Protein AF-0000000072194847 (afdb_homodimer)

Sequence (442 aa):
MILITGASSGLGAELAKLYDCDGQPTYLTGRSEGKLSEITNRLSNNIGYQACDLSLHQDVGQLFDQLDQPPQTVIHSAGSGYFGLLEDQEPEQIQKLINNNLNSAINVLRELVKRYKDHSVNVVVIMSTASQQPKAQESTYCAVKWAVKGLIESVRLELKGKPMKIIAVYPGGMATEFWETSGKSLDLSSFMQAEDAAQMIHDAVSSIGNGYVSDITVNRLMILITGASSGLGAELAKLYDCDGQPTYLTGRSEGKLSEITNRLSNNIGYQACDLSLHQDVGQLFDQLDQPPQTVIHSAGSGYFGLLEDQEPEQIQKLINNNLNSAINVLRELVKRYKDHSVNVVVIMSTASQQPKAQESTYCAVKWAVKGLIESVRLELKGKPMKIIAVYPGGMATEFWETSGKSLDLSSFMQAEDAAQMIHDAVSSIGNGYVSDITVNRL

Nearest PDB structures (foldseek):
  3guy-assembly1_C  TM=9.762E-01  e=1.066E-35  Vibrio parahaemolyticus AQ3810
  3guy-assembly2_G  TM=9.427E-01  e=8.594E-37  Vibrio parahaemolyticus AQ3810
  3guy-assembly1_D  TM=9.507E-01  e=2.442E-36  Vibrio parahaemolyticus AQ3810
  3guy-assembly2_H  TM=9.775E-01  e=5.112E-34  Vibrio parahaemolyticus AQ3810
  3guy-assembly2_F  TM=9.844E-01  e=1.975E-33  Vibrio parahaemolyticus AQ3810

pLDDT: mean 89.59, std 11.19, range [47.56, 98.75]

Secondary structure (DSSP, 8-state):
-EEEESTTSHHHHHHHHHHHHTT--EEEEES-HHHHHHHHTT-SSEEEEEE--TTSHHHHHHHHHT-SS--SEEEE-------S-GGG--HHHHHHHHIIIIIHHHHHHHHHHHHHTTS--EEEEE--GGGTS--TT-HHHHHHHHHHHHHHHHHHHHTTTSS-EEEEEEE--EESGGGGGTT----GGGSEEHHHHHHHHHHHHHT--SS---EEEE---/-EEEESTTSHHHHHHHHHHHHTT--EEEEES-HHHHHHHHTT-SSEEEEEE--TTSHHHHHHHHHT-SS--SEEEE-------S-GGG--HHHHHHHHIIIIIHHHHHHHHHHHHHTTS--EEEEE--GGGTS--TT-HHHHHHHHHHHHHHHHHHHHTTTSS-EEEEEE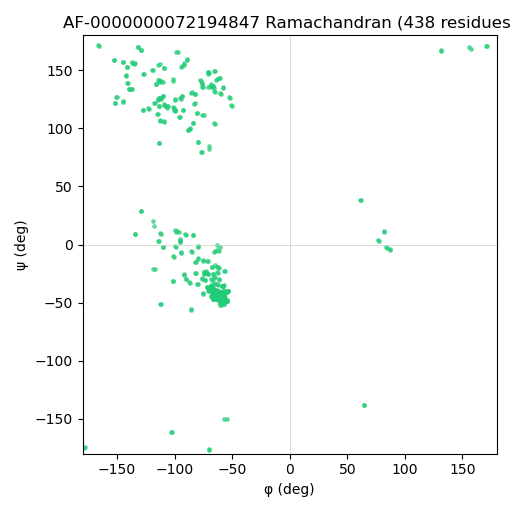E--EESGGGGGTT----GGGSEEHHHHHHHHHHHHHT--SS---EEEE---

Radius of gyration: 22.8 Å; Cα contacts (8 Å, |Δi|>4): 954; chains: 2; bounding box: 52×70×51 Å

Structure (mmCIF, N/CA/C/O backbone):
data_AF-0000000072194847-model_v1
#
loop_
_entity.id
_entity.type
_entity.pdbx_description
1 polymer 'Short-chain dehydrogenase'
#
loop_
_atom_site.group_PDB
_atom_site.id
_atom_site.type_symbol
_atom_site.label_atom_id
_atom_site.label_alt_id
_atom_site.label_comp_id
_atom_site.label_asym_id
_atom_site.label_entity_id
_atom_site.label_seq_id
_atom_site.pdbx_PDB_ins_code
_atom_site.Cartn_x
_atom_site.Cartn_y
_atom_site.Cartn_z
_atom_site.occupancy
_atom_site.B_iso_or_equiv
_atom_site.auth_seq_id
_atom_site.auth_comp_id
_atom_site.auth_asym_id
_atom_site.auth_atom_id
_atom_site.pdbx_PDB_model_num
ATOM 1 N N . MET A 1 1 ? -2.811 27.188 13.688 1 94.25 1 MET A N 1
ATOM 2 C CA . MET A 1 1 ? -1.571 26.453 13.914 1 94.25 1 MET A CA 1
ATOM 3 C C . MET A 1 1 ? -1.305 25.484 12.773 1 94.25 1 MET A C 1
ATOM 5 O O . MET A 1 1 ? -2.24 24.953 12.164 1 94.25 1 MET A O 1
ATOM 9 N N . ILE A 1 2 ? -0.021 25.328 12.469 1 96.31 2 ILE A N 1
ATOM 10 C CA . ILE A 1 2 ? 0.429 24.375 11.453 1 96.31 2 ILE A CA 1
ATOM 11 C C . ILE A 1 2 ? 1.093 23.172 12.117 1 96.31 2 ILE A C 1
ATOM 13 O O . ILE A 1 2 ? 2.041 23.328 12.891 1 96.31 2 ILE A O 1
ATOM 17 N N . LEU A 1 3 ? 0.479 22.031 11.898 1 97.75 3 LEU A N 1
ATOM 18 C CA . LEU A 1 3 ? 1.11 20.797 12.352 1 97.75 3 LEU A CA 1
ATOM 19 C C . LEU A 1 3 ? 1.936 20.156 11.234 1 97.75 3 LEU A C 1
ATOM 21 O O . LEU A 1 3 ? 1.428 19.938 10.133 1 97.75 3 LEU A O 1
ATOM 25 N N . ILE A 1 4 ? 3.211 19.875 11.445 1 98.06 4 ILE A N 1
ATOM 26 C CA . ILE A 1 4 ? 4.078 19.281 10.438 1 98.06 4 ILE A CA 1
ATOM 27 C C . ILE A 1 4 ? 4.664 17.969 10.969 1 98.06 4 ILE A C 1
ATOM 29 O O . ILE A 1 4 ? 5.332 17.969 12.008 1 98.06 4 ILE A O 1
ATOM 33 N N . THR A 1 5 ? 4.336 16.906 10.328 1 97.81 5 THR A N 1
ATOM 34 C CA . THR A 1 5 ? 4.996 15.633 10.625 1 97.81 5 THR A CA 1
ATOM 35 C C . THR A 1 5 ? 6.246 15.461 9.766 1 97.81 5 THR A C 1
ATOM 37 O O . THR A 1 5 ? 6.344 16.031 8.68 1 97.81 5 THR A O 1
ATOM 40 N N . GLY A 1 6 ? 7.176 14.562 10.266 1 95.38 6 GLY A N 1
ATOM 41 C CA . GLY A 1 6 ? 8.438 14.445 9.555 1 95.38 6 GLY A CA 1
ATOM 42 C C . GLY A 1 6 ? 9.234 15.734 9.531 1 95.38 6 GLY A C 1
ATOM 43 O O . GLY A 1 6 ? 9.82 16.094 8.508 1 95.38 6 GLY A O 1
ATOM 44 N N . ALA A 1 7 ? 9.211 16.438 10.594 1 94.88 7 ALA A N 1
ATOM 45 C CA . ALA A 1 7 ? 9.742 17.797 10.633 1 94.88 7 ALA A CA 1
ATOM 46 C C . ALA A 1 7 ? 11.18 17.797 11.133 1 94.88 7 ALA A C 1
ATOM 48 O O . ALA A 1 7 ? 11.789 18.859 11.266 1 94.88 7 ALA A O 1
ATOM 49 N N . SER A 1 8 ? 11.75 16.625 11.383 1 90.5 8 SER A N 1
ATOM 50 C CA . SER A 1 8 ? 13.078 16.578 11.984 1 90.5 8 SER A CA 1
ATOM 51 C C . SER A 1 8 ? 14.164 16.828 10.945 1 90.5 8 SER A C 1
ATOM 53 O O . SER A 1 8 ? 15.336 17 11.297 1 90.5 8 SER A O 1
ATOM 55 N N . SER A 1 9 ? 13.82 16.797 9.664 1 87.06 9 SER A N 1
ATOM 56 C CA . SER A 1 9 ? 14.812 17.031 8.617 1 87.06 9 SER A CA 1
ATOM 57 C C . SER A 1 9 ? 14.148 17.297 7.273 1 87.06 9 SER A C 1
ATOM 59 O O . SER A 1 9 ? 12.922 17.312 7.176 1 87.06 9 SER A O 1
ATOM 61 N N . GLY A 1 10 ? 14.977 17.703 6.34 1 89.62 10 GLY A N 1
ATOM 62 C CA . GLY A 1 10 ? 14.555 17.75 4.949 1 89.62 10 GLY A CA 1
ATOM 63 C C . GLY A 1 10 ? 13.445 18.75 4.695 1 89.62 10 GLY A C 1
ATOM 64 O O . GLY A 1 10 ? 13.523 19.891 5.145 1 89.62 10 GLY A O 1
ATOM 65 N N . LEU A 1 11 ? 12.508 18.328 3.902 1 90 11 LEU A N 1
ATOM 66 C CA . LEU A 1 11 ? 11.414 19.172 3.453 1 90 11 LEU A CA 1
ATOM 67 C C . LEU A 1 11 ? 10.578 19.656 4.633 1 90 11 LEU A C 1
ATOM 69 O O . LEU A 1 11 ? 10.211 20.844 4.703 1 90 11 LEU A O 1
ATOM 73 N N . GLY A 1 12 ? 10.328 18.766 5.621 1 94.69 12 GLY A N 1
ATOM 74 C CA . GLY A 1 12 ? 9.531 19.125 6.781 1 94.69 12 GLY A CA 1
ATOM 75 C C . GLY A 1 12 ? 10.156 20.234 7.609 1 94.69 12 GLY A C 1
ATOM 76 O O . GLY A 1 12 ? 9.469 21.156 8.047 1 94.69 12 GLY A O 1
ATOM 77 N N . ALA A 1 13 ? 11.406 20.125 7.785 1 94.31 13 ALA A N 1
ATOM 78 C CA . ALA A 1 13 ? 12.125 21.141 8.539 1 94.31 13 ALA A CA 1
ATOM 79 C C . ALA A 1 13 ? 12.102 22.484 7.816 1 94.31 13 ALA A C 1
ATOM 81 O O . ALA A 1 13 ? 11.914 23.531 8.445 1 94.31 13 ALA A O 1
ATOM 82 N N . GLU A 1 14 ? 12.273 22.453 6.5 1 93.94 14 GLU A N 1
ATOM 83 C CA . GLU A 1 14 ? 12.273 23.688 5.707 1 93.94 14 GLU A CA 1
ATOM 84 C C . GLU A 1 14 ? 10.898 24.328 5.703 1 93.94 14 GLU A C 1
ATOM 86 O O . GLU A 1 14 ? 10.781 25.562 5.758 1 93.94 14 GLU A O 1
ATOM 91 N N . LEU A 1 15 ? 9.898 23.562 5.645 1 95.06 15 LEU A N 1
ATOM 92 C CA . LEU A 1 15 ? 8.539 24.078 5.684 1 95.06 15 LEU A CA 1
ATOM 93 C C . LEU A 1 15 ? 8.234 24.719 7.035 1 95.06 15 LEU A C 1
ATOM 95 O O . LEU A 1 15 ? 7.582 25.766 7.102 1 95.06 15 LEU A O 1
ATOM 99 N N . ALA A 1 16 ? 8.727 24.078 8.078 1 96.56 16 ALA A N 1
ATOM 100 C CA . ALA A 1 16 ? 8.547 24.641 9.414 1 96.56 16 ALA A CA 1
ATOM 101 C C . ALA A 1 16 ? 9.133 26.047 9.5 1 96.56 16 ALA A C 1
ATOM 103 O O . ALA A 1 16 ? 8.5 26.969 10.031 1 96.56 16 ALA A O 1
ATOM 104 N N . LYS A 1 17 ? 10.289 26.203 8.953 1 95.81 17 LYS A N 1
ATOM 105 C CA . LYS A 1 17 ? 10.961 27.5 8.945 1 95.81 17 LYS A CA 1
ATOM 106 C C . LYS A 1 17 ? 10.148 28.531 8.18 1 95.81 17 LYS A C 1
ATOM 108 O O . LYS A 1 17 ? 10 29.672 8.633 1 95.81 17 LYS A O 1
ATOM 113 N N . LEU A 1 18 ? 9.656 28.156 7.055 1 94.44 18 LEU A N 1
ATOM 114 C CA . LEU A 1 18 ? 8.922 29.078 6.195 1 94.44 18 LEU A CA 1
ATOM 115 C C . LEU A 1 18 ? 7.633 29.547 6.867 1 94.44 18 LEU A C 1
ATOM 117 O O . LEU A 1 18 ? 7.32 30.734 6.871 1 94.44 18 LEU A O 1
ATOM 121 N N . TYR A 1 19 ? 6.891 28.672 7.473 1 95.38 19 TYR A N 1
ATOM 122 C CA . TYR A 1 19 ? 5.645 29.031 8.141 1 95.38 19 TYR A CA 1
ATOM 123 C C . TYR A 1 19 ? 5.918 29.875 9.391 1 95.38 19 TYR A C 1
ATOM 125 O O . TYR A 1 19 ? 5.152 30.781 9.711 1 95.38 19 TYR A O 1
ATOM 133 N N . ASP A 1 20 ? 7.012 29.531 10.062 1 96.25 20 ASP A N 1
ATOM 134 C CA . ASP A 1 20 ? 7.426 30.328 11.211 1 96.25 20 ASP A CA 1
ATOM 135 C C . ASP A 1 20 ? 7.73 31.766 10.797 1 96.25 20 ASP A C 1
ATOM 137 O O . ASP A 1 20 ? 7.32 32.719 11.477 1 96.25 20 ASP A O 1
ATOM 141 N N . CYS A 1 21 ? 8.398 31.891 9.688 1 94.88 21 CYS A N 1
ATOM 142 C CA . CYS A 1 21 ? 8.734 33.188 9.148 1 94.88 21 CYS A CA 1
ATOM 143 C C . CYS A 1 21 ? 7.477 34 8.828 1 94.88 21 CYS A C 1
ATOM 145 O O . CYS A 1 21 ? 7.469 35.219 8.938 1 94.88 21 CYS A O 1
ATOM 147 N N . ASP A 1 22 ? 6.406 33.344 8.484 1 94.38 22 ASP A N 1
ATOM 148 C CA . ASP A 1 22 ? 5.117 33.969 8.195 1 94.38 22 ASP A CA 1
ATOM 149 C C . ASP A 1 22 ? 4.371 34.312 9.477 1 94.38 22 ASP A C 1
ATOM 151 O O . ASP A 1 22 ? 3.24 34.812 9.438 1 94.38 22 ASP A O 1
ATOM 155 N N . GLY A 1 23 ? 4.973 33.969 10.602 1 96 23 GLY A N 1
ATOM 156 C CA . GLY A 1 23 ? 4.355 34.25 11.891 1 96 23 GLY A CA 1
ATOM 157 C C . GLY A 1 23 ? 3.322 33.219 12.297 1 96 23 GLY A C 1
ATOM 158 O O . GLY A 1 23 ? 2.52 33.469 13.203 1 96 23 GLY A O 1
ATOM 159 N N . GLN A 1 24 ? 3.262 32.125 11.609 1 94.94 24 GLN A N 1
ATOM 160 C CA . GLN A 1 24 ? 2.277 31.078 11.906 1 94.94 24 GLN A CA 1
ATOM 161 C C . GLN A 1 24 ? 2.752 30.188 13.055 1 94.94 24 GLN A C 1
ATOM 163 O O . GLN A 1 24 ? 3.898 29.734 13.07 1 94.94 24 GLN A O 1
ATOM 168 N N . PRO A 1 25 ? 1.941 29.969 14.062 1 96.44 25 PRO A N 1
ATOM 169 C CA . PRO A 1 25 ? 2.324 29 15.086 1 96.44 25 PRO A CA 1
ATOM 170 C C . PRO A 1 25 ? 2.52 27.594 14.523 1 96.44 25 PRO A C 1
ATOM 172 O O . PRO A 1 25 ? 1.667 27.094 13.781 1 96.44 25 PRO A O 1
ATOM 175 N N . THR A 1 26 ? 3.625 26.984 14.852 1 96.81 26 THR A N 1
ATOM 176 C CA . THR A 1 26 ? 3.932 25.656 14.336 1 96.81 26 THR A CA 1
ATOM 177 C C . THR A 1 26 ? 4.008 24.625 15.461 1 96.81 26 THR A C 1
ATOM 179 O O . THR A 1 26 ? 4.434 24.953 16.578 1 96.81 26 THR A O 1
ATOM 182 N N . TYR A 1 27 ? 3.49 23.469 15.297 1 97.62 27 TYR A N 1
ATOM 183 C CA . TYR A 1 27 ? 3.67 22.281 16.125 1 97.62 27 TYR A CA 1
ATOM 184 C C . TYR A 1 27 ? 4.34 21.172 15.336 1 97.62 27 TYR A C 1
ATOM 186 O O . TYR A 1 27 ? 3.828 20.734 14.297 1 97.62 27 TYR A O 1
ATOM 194 N N . LEU A 1 28 ? 5.523 20.656 15.805 1 97.88 28 LEU A N 1
ATOM 195 C CA . LEU A 1 28 ? 6.359 19.781 14.992 1 97.88 28 LEU A CA 1
ATOM 196 C C . LEU A 1 28 ? 6.426 18.391 15.586 1 97.88 28 LEU A C 1
ATOM 198 O O . LEU A 1 28 ? 6.461 18.234 16.812 1 97.88 28 LEU A O 1
ATOM 202 N N . THR A 1 29 ? 6.418 17.422 14.727 1 97.62 29 THR A N 1
ATOM 203 C CA . THR A 1 29 ? 6.633 16.047 15.172 1 97.62 29 THR A CA 1
ATOM 204 C C . THR A 1 29 ? 7.613 15.32 14.258 1 97.62 29 THR A C 1
ATOM 206 O O . THR A 1 29 ? 7.824 15.734 13.117 1 97.62 29 THR A O 1
ATOM 209 N N . GLY A 1 30 ? 8.281 14.352 14.672 1 95.19 30 GLY A N 1
ATOM 210 C CA . GLY A 1 30 ? 9.273 13.461 14.086 1 95.19 30 GLY A CA 1
ATOM 211 C C . GLY A 1 30 ? 9.758 12.391 15.047 1 95.19 30 GLY A C 1
ATOM 212 O O . GLY A 1 30 ? 9.273 12.297 16.172 1 95.19 30 GLY A O 1
ATOM 213 N N . ARG A 1 31 ? 10.688 11.625 14.656 1 91.62 31 ARG A N 1
ATOM 214 C CA . ARG A 1 31 ? 11.109 10.508 15.5 1 91.62 31 ARG A CA 1
ATOM 215 C C . ARG A 1 31 ? 12.227 10.93 16.453 1 91.62 31 ARG A C 1
ATOM 217 O O . ARG A 1 31 ? 12.359 10.375 17.547 1 91.62 31 ARG A O 1
ATOM 224 N N . SER A 1 32 ? 12.953 11.852 15.992 1 92.81 32 SER A N 1
ATOM 225 C CA . SER A 1 32 ? 14.117 12.242 16.781 1 92.81 32 SER A CA 1
ATOM 226 C C . SER A 1 32 ? 13.812 13.438 17.672 1 92.81 32 SER A C 1
ATOM 228 O O . SER A 1 32 ? 13.719 14.57 17.203 1 92.81 32 SER A O 1
ATOM 230 N N . GLU A 1 33 ? 13.758 13.125 18.984 1 95.12 33 GLU A N 1
ATOM 231 C CA . GLU A 1 33 ? 13.5 14.211 19.922 1 95.12 33 GLU A CA 1
ATOM 232 C C . GLU A 1 33 ? 14.609 15.258 19.875 1 95.12 33 GLU A C 1
ATOM 234 O O . GLU A 1 33 ? 14.336 16.469 19.922 1 95.12 33 GLU A O 1
ATOM 239 N N . GLY A 1 34 ? 15.82 14.766 19.781 1 95.88 34 GLY A N 1
ATOM 240 C CA . GLY A 1 34 ? 16.953 15.68 19.719 1 95.88 34 GLY A CA 1
ATOM 241 C C . GLY A 1 34 ? 16.906 16.609 18.516 1 95.88 34 GLY A C 1
ATOM 242 O O . GLY A 1 34 ? 17.109 17.812 18.656 1 95.88 34 GLY A O 1
ATOM 243 N N . LYS A 1 35 ? 16.594 16.141 17.375 1 95.06 35 LYS A N 1
ATOM 244 C CA . LYS A 1 35 ? 16.516 16.938 16.156 1 95.06 35 LYS A CA 1
ATOM 245 C C . LYS A 1 35 ? 15.352 17.922 16.219 1 95.06 35 LYS A C 1
ATOM 247 O O . LYS A 1 35 ? 15.469 19.062 15.781 1 95.06 35 LYS A O 1
ATOM 252 N N . LEU A 1 36 ? 14.281 17.453 16.797 1 96.44 36 LEU A N 1
ATOM 253 C CA . LEU A 1 36 ? 13.117 18.328 16.953 1 96.44 36 LEU A CA 1
ATOM 254 C C . LEU A 1 36 ? 13.445 19.516 17.844 1 96.44 36 LEU A C 1
ATOM 256 O O . LEU A 1 36 ? 13.102 20.656 17.531 1 96.44 36 LEU A O 1
ATOM 260 N N . SER A 1 37 ? 14.062 19.219 18.922 1 96.31 37 SER A N 1
ATOM 261 C CA . SER A 1 37 ? 14.461 20.266 19.859 1 96.31 37 SER A CA 1
ATOM 262 C C . SER A 1 37 ? 15.383 21.281 19.188 1 96.31 37 SER A C 1
ATOM 264 O O . SER A 1 37 ? 15.211 22.484 19.359 1 96.31 37 SER A O 1
ATOM 266 N N . GLU A 1 38 ? 16.266 20.781 18.438 1 95.81 38 GLU A N 1
ATOM 267 C CA . GLU A 1 38 ? 17.203 21.656 17.734 1 95.81 38 GLU A CA 1
ATOM 268 C C . GLU A 1 38 ? 16.469 22.578 16.75 1 95.81 38 GLU A C 1
ATOM 270 O O . GLU A 1 38 ? 16.75 23.781 16.688 1 95.81 38 GLU A O 1
ATOM 275 N N . ILE A 1 39 ? 15.562 22.062 16.016 1 95 39 ILE A N 1
ATOM 276 C CA . ILE A 1 39 ? 14.82 22.828 15.016 1 95 39 ILE A CA 1
ATOM 277 C C . ILE A 1 39 ? 13.914 23.828 15.711 1 95 39 ILE A C 1
ATOM 279 O O . ILE A 1 39 ? 13.875 25 15.336 1 95 39 ILE A O 1
ATOM 283 N N . THR A 1 40 ? 13.234 23.406 16.75 1 95.25 40 THR A N 1
ATOM 284 C CA . THR A 1 40 ? 12.266 24.266 17.406 1 95.25 40 THR A CA 1
ATOM 285 C C . THR A 1 40 ? 12.953 25.438 18.109 1 95.25 40 THR A C 1
ATOM 287 O O . THR A 1 40 ? 12.391 26.516 18.234 1 95.25 40 THR A O 1
ATOM 290 N N . ASN A 1 41 ? 14.148 25.203 18.562 1 95.38 41 ASN A N 1
ATOM 291 C CA . ASN A 1 41 ? 14.922 26.25 19.219 1 95.38 41 ASN A CA 1
ATOM 292 C C . ASN A 1 41 ? 15.242 27.406 18.281 1 95.38 41 ASN A C 1
ATOM 294 O O . ASN A 1 41 ? 15.547 28.516 18.719 1 95.38 41 ASN A O 1
ATOM 298 N N . ARG A 1 42 ? 15.141 27.141 17.016 1 94.75 42 ARG A N 1
ATOM 299 C CA . ARG A 1 42 ? 15.484 28.156 16.031 1 94.75 42 ARG A CA 1
ATOM 300 C C . ARG A 1 42 ? 14.234 28.859 15.5 1 94.75 42 ARG A C 1
ATOM 302 O O . ARG A 1 42 ? 14.328 29.766 14.672 1 94.75 42 ARG A O 1
ATOM 309 N N . LEU A 1 43 ? 13.07 28.438 15.953 1 96.25 43 LEU A N 1
ATOM 310 C CA . LEU A 1 43 ? 11.805 28.984 15.484 1 96.25 43 LEU A CA 1
ATOM 311 C C . LEU A 1 43 ? 11.242 29.984 16.484 1 96.25 43 LEU A C 1
ATOM 313 O O . LEU A 1 43 ? 11.328 29.766 17.703 1 96.25 43 LEU A O 1
ATOM 317 N N . SER A 1 44 ? 10.633 31.062 16 1 96.25 44 SER A N 1
ATOM 318 C CA . SER A 1 44 ? 10.148 32.156 16.844 1 96.25 44 SER A CA 1
ATOM 319 C C . SER A 1 44 ? 8.688 31.922 17.234 1 96.25 44 SER A C 1
ATOM 321 O O . SER A 1 44 ? 8.234 32.438 18.266 1 96.25 44 SER A O 1
ATOM 323 N N . ASN A 1 45 ? 7.977 31.203 16.453 1 94.38 45 ASN A N 1
ATOM 324 C CA . ASN A 1 45 ? 6.543 31.062 16.672 1 94.38 45 ASN A CA 1
ATOM 325 C C . ASN A 1 45 ? 6.148 29.625 16.938 1 94.38 45 ASN A C 1
ATOM 327 O O . ASN A 1 45 ? 4.992 29.234 16.734 1 94.38 45 ASN A O 1
ATOM 331 N N . ASN A 1 46 ? 7.117 28.844 17.328 1 92.75 46 ASN A N 1
ATOM 332 C CA . ASN A 1 46 ? 6.82 27.453 17.656 1 92.75 46 ASN A CA 1
ATOM 333 C C . ASN A 1 46 ? 6.031 27.328 18.953 1 92.75 46 ASN A C 1
ATOM 335 O O . ASN A 1 46 ? 6.328 28.016 19.938 1 92.75 46 ASN A O 1
ATOM 339 N N . ILE A 1 47 ? 5.047 26.484 18.875 1 93.19 47 ILE A N 1
ATOM 340 C CA . ILE A 1 47 ? 4.234 26.375 20.094 1 93.19 47 ILE A CA 1
ATOM 341 C C . ILE A 1 47 ? 4.465 25.016 20.75 1 93.19 47 ILE A C 1
ATOM 343 O O . ILE A 1 47 ? 3.838 24.703 21.766 1 93.19 47 ILE A O 1
ATOM 347 N N . GLY A 1 48 ? 5.27 24.094 20.203 1 94.25 48 GLY A N 1
ATOM 348 C CA . GLY A 1 48 ? 5.605 22.812 20.797 1 94.25 48 GLY A CA 1
ATOM 349 C C . GLY A 1 48 ? 6.059 21.781 19.797 1 94.25 48 GLY A C 1
ATOM 350 O O . GLY A 1 48 ? 6.047 22.031 18.594 1 94.25 48 GLY A O 1
ATOM 351 N N . TYR A 1 49 ? 6.59 20.719 20.312 1 96.31 49 TYR A N 1
ATOM 352 C CA . TYR A 1 49 ? 6.949 19.547 19.516 1 96.31 49 TYR A CA 1
ATOM 353 C C . TYR A 1 49 ? 6.723 18.25 20.297 1 96.31 49 TYR A C 1
ATOM 355 O O . TYR A 1 49 ? 6.625 18.281 21.531 1 96.31 49 TYR A O 1
ATOM 363 N N . GLN A 1 50 ? 6.555 17.188 19.594 1 97.06 50 GLN A N 1
ATOM 364 C CA . GLN A 1 50 ? 6.422 15.875 20.203 1 97.06 50 GLN A CA 1
ATOM 365 C C . GLN A 1 50 ? 7.066 14.797 19.344 1 97.06 50 GLN A C 1
ATOM 367 O O . GLN A 1 50 ? 6.746 14.672 18.156 1 97.06 50 GLN A O 1
ATOM 372 N N . ALA A 1 51 ? 8.008 14.078 19.969 1 97.25 51 ALA A N 1
ATOM 373 C CA . ALA A 1 51 ? 8.492 12.883 19.281 1 97.25 51 ALA A CA 1
ATOM 374 C C . ALA A 1 51 ? 7.391 11.836 19.156 1 97.25 51 ALA A C 1
ATOM 376 O O . ALA A 1 51 ? 6.668 11.562 20.125 1 97.25 51 ALA A O 1
ATOM 377 N N . CYS A 1 52 ? 7.223 11.289 17.969 1 96.88 52 CYS A N 1
ATOM 378 C CA . CYS A 1 52 ? 6.109 10.391 17.688 1 96.88 52 CYS A CA 1
ATOM 379 C C . CYS A 1 52 ? 6.477 9.383 16.609 1 96.88 52 CYS A C 1
AT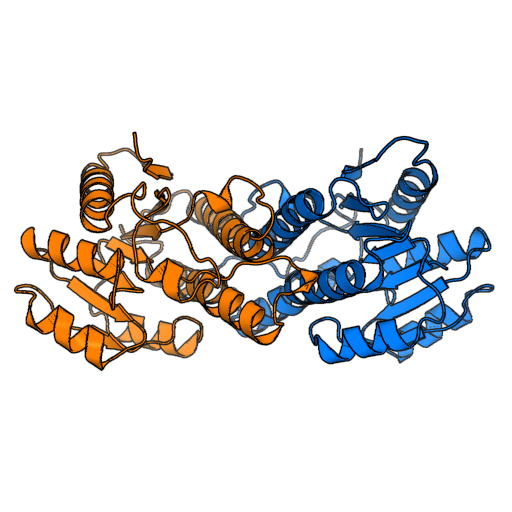OM 381 O O . CYS A 1 52 ? 7.066 9.75 15.586 1 96.88 52 CYS A O 1
ATOM 383 N N . ASP A 1 53 ? 6.273 8.133 16.922 1 97.56 53 ASP A N 1
ATOM 384 C CA . ASP A 1 53 ? 6.277 7.137 15.852 1 97.56 53 ASP A CA 1
ATOM 385 C C . ASP A 1 53 ? 4.914 7.047 15.18 1 97.56 53 ASP A C 1
ATOM 387 O O . ASP A 1 53 ? 3.994 6.414 15.703 1 97.56 53 ASP A O 1
ATOM 391 N N . LEU A 1 54 ? 4.836 7.598 14.016 1 98 54 LEU A N 1
ATOM 392 C CA . LEU A 1 54 ? 3.555 7.758 13.336 1 98 54 LEU A CA 1
ATOM 393 C C . LEU A 1 54 ? 3.025 6.414 12.852 1 98 54 LEU A C 1
ATOM 395 O O . LEU A 1 54 ? 1.86 6.301 12.461 1 98 54 LEU A O 1
ATOM 399 N N . SER A 1 55 ? 3.916 5.363 12.852 1 97.38 55 SER A N 1
ATOM 400 C CA . SER A 1 55 ? 3.447 4.047 12.438 1 97.38 55 SER A CA 1
ATOM 401 C C . SER A 1 55 ? 2.602 3.396 13.531 1 97.38 55 SER A C 1
ATOM 403 O O . SER A 1 55 ? 1.923 2.396 13.281 1 97.38 55 SER A O 1
ATOM 405 N N . LEU A 1 56 ? 2.65 3.922 14.703 1 97.81 56 LEU A N 1
ATOM 406 C CA . LEU A 1 56 ? 1.87 3.424 15.828 1 97.81 56 LEU A CA 1
ATOM 407 C C . LEU A 1 56 ? 0.625 4.277 16.047 1 97.81 56 LEU A C 1
ATOM 409 O O . LEU A 1 56 ? 0.728 5.445 16.438 1 97.81 56 LEU A O 1
ATOM 413 N N . HIS A 1 57 ? -0.531 3.668 15.875 1 97.69 57 HIS A N 1
ATOM 414 C CA . HIS A 1 57 ? -1.777 4.422 15.906 1 97.69 57 HIS A CA 1
ATOM 415 C C . HIS A 1 57 ? -2 5.062 17.281 1 97.69 57 HIS A C 1
ATOM 417 O O . HIS A 1 57 ? -2.561 6.156 17.375 1 97.69 57 HIS A O 1
ATOM 423 N N . GLN A 1 58 ? -1.585 4.418 18.328 1 97.81 58 GLN A N 1
ATOM 424 C CA . GLN A 1 58 ? -1.752 4.969 19.672 1 97.81 58 GLN A CA 1
ATOM 425 C C . GLN A 1 58 ? -0.929 6.242 19.844 1 97.81 58 GLN A C 1
ATOM 427 O O . GLN A 1 58 ? -1.394 7.207 20.453 1 97.81 58 GLN A O 1
ATOM 432 N N . ASP A 1 59 ? 0.304 6.254 19.344 1 97.88 59 ASP A N 1
ATOM 433 C CA . ASP A 1 59 ? 1.153 7.441 19.391 1 97.88 59 ASP A CA 1
ATOM 434 C C . ASP A 1 59 ? 0.514 8.609 18.641 1 97.88 59 ASP A C 1
ATOM 436 O O . ASP A 1 59 ? 0.564 9.75 19.109 1 97.88 59 ASP A O 1
ATOM 440 N N . VAL A 1 60 ? -0.081 8.328 17.516 1 98.25 60 VAL A N 1
ATOM 441 C CA . VAL A 1 60 ? -0.723 9.352 16.703 1 98.25 60 VAL A CA 1
ATOM 442 C C . VAL A 1 60 ? -1.931 9.922 17.438 1 98.25 60 VAL A C 1
ATOM 444 O O . VAL A 1 60 ? -2.148 11.141 17.453 1 98.25 60 VAL A O 1
ATOM 447 N N . GLY A 1 61 ? -2.699 8.992 18.062 1 97.88 61 GLY A N 1
ATOM 448 C CA . GLY A 1 61 ? -3.793 9.477 18.891 1 97.88 61 GLY A CA 1
ATOM 449 C C . GLY A 1 61 ? -3.34 10.422 19.984 1 97.88 61 GLY A C 1
ATOM 450 O O . GLY A 1 61 ? -3.938 11.484 20.172 1 97.88 61 GLY A O 1
ATOM 451 N N . GLN A 1 62 ? -2.303 10.078 20.641 1 97.5 62 GLN A N 1
ATOM 452 C CA . GLN A 1 62 ? -1.76 10.898 21.719 1 97.5 62 GLN A CA 1
ATOM 453 C C . GLN A 1 62 ? -1.266 12.242 21.188 1 97.5 62 GLN A C 1
ATOM 455 O O . GLN A 1 62 ? -1.422 13.273 21.859 1 97.5 62 GLN A O 1
ATOM 460 N N . LEU A 1 63 ? -0.619 12.211 20.031 1 97.25 63 LEU A N 1
ATOM 461 C CA . LEU A 1 63 ? -0.17 13.445 19.391 1 97.25 63 LEU A CA 1
ATOM 462 C C . LEU A 1 63 ? -1.33 14.414 19.219 1 97.25 63 LEU A C 1
ATOM 464 O O . LEU A 1 63 ? -1.229 15.586 19.594 1 97.25 63 LEU A O 1
ATOM 468 N N . PHE A 1 64 ? -2.459 13.961 18.688 1 97.69 64 PHE A N 1
ATOM 469 C CA . PHE A 1 64 ? -3.592 14.828 18.391 1 97.69 64 PHE A CA 1
ATOM 470 C C . PHE A 1 64 ? -4.316 15.227 19.672 1 97.69 64 PHE A C 1
ATOM 472 O O . PHE A 1 64 ? -4.98 16.266 19.719 1 97.69 64 PHE A O 1
ATOM 479 N N . ASP A 1 65 ? -4.176 14.375 20.75 1 96.81 65 ASP A N 1
ATOM 480 C CA . ASP A 1 65 ? -4.738 14.719 22.062 1 96.81 65 ASP A CA 1
ATOM 481 C C . ASP A 1 65 ? -4.094 15.977 22.625 1 96.81 65 ASP A C 1
ATOM 483 O O . ASP A 1 65 ? -4.691 16.672 23.453 1 96.81 65 ASP A O 1
ATOM 487 N N . GLN A 1 66 ? -2.908 16.297 22.203 1 94.19 66 GLN A N 1
ATOM 488 C CA . GLN A 1 66 ? -2.152 17.422 22.734 1 94.19 66 GLN A CA 1
ATOM 489 C C . GLN A 1 66 ? -2.584 18.734 22.094 1 94.19 66 GLN A C 1
ATOM 491 O O . GLN A 1 66 ? -2.229 19.812 22.562 1 94.19 66 GLN A O 1
ATOM 496 N N . LEU A 1 67 ? -3.312 18.625 20.969 1 94.62 67 LEU A N 1
ATOM 497 C CA . LEU A 1 67 ? -3.721 19.828 20.25 1 94.62 67 LEU A CA 1
ATOM 498 C C . LEU A 1 67 ? -4.98 20.438 20.875 1 94.62 67 LEU A C 1
ATOM 500 O O . LEU A 1 67 ? -6.004 19.75 20.984 1 94.62 67 LEU A O 1
ATOM 504 N N . ASP A 1 68 ? -4.969 21.672 21.328 1 91.62 68 ASP A N 1
ATOM 505 C CA . ASP A 1 68 ? -6.07 22.344 22.016 1 91.62 68 ASP A CA 1
ATOM 506 C C . ASP A 1 68 ? -7.152 22.766 21.016 1 91.62 68 ASP A C 1
ATOM 508 O O . ASP A 1 68 ? -8.312 22.938 21.406 1 91.62 68 ASP A O 1
ATOM 512 N N . GLN A 1 69 ? -6.77 23.031 19.844 1 95.12 69 GLN A N 1
ATOM 513 C CA . GLN A 1 69 ? -7.68 23.438 18.781 1 95.12 69 GLN A CA 1
ATOM 514 C C . GLN A 1 69 ? -7.348 22.734 17.469 1 95.12 69 GLN A C 1
ATOM 516 O O . GLN A 1 69 ? -6.227 22.266 17.281 1 95.12 69 GLN A O 1
ATOM 521 N N . PRO A 1 70 ? -8.336 22.625 16.578 1 96.56 70 PRO A N 1
ATOM 522 C CA . PRO A 1 70 ? -8.031 22.062 15.266 1 96.56 70 PRO A CA 1
ATOM 523 C C . PRO A 1 70 ? -6.934 22.844 14.531 1 96.56 70 PRO A C 1
ATOM 525 O O . PRO A 1 70 ? -6.938 24.078 14.547 1 96.56 70 PRO A O 1
ATOM 528 N N . PRO A 1 71 ? -6.02 22.109 13.961 1 96.94 71 PRO A N 1
ATOM 529 C CA . PRO A 1 71 ? -5.051 22.812 13.125 1 96.94 71 PRO A CA 1
ATOM 530 C C . PRO A 1 71 ? -5.688 23.453 11.891 1 96.94 71 PRO A C 1
ATOM 532 O O . PRO A 1 71 ? -6.715 22.969 11.406 1 96.94 71 PRO A O 1
ATOM 535 N N . GLN A 1 72 ? -5.098 24.531 11.5 1 94.69 72 GLN A N 1
ATOM 536 C CA . GLN A 1 72 ? -5.516 25.109 10.227 1 94.69 72 GLN A CA 1
ATOM 537 C C . GLN A 1 72 ? -4.969 24.297 9.047 1 94.69 72 GLN A C 1
ATOM 539 O O . GLN A 1 72 ? -5.668 24.094 8.055 1 94.69 72 GLN A O 1
ATOM 544 N N . THR A 1 73 ? -3.748 23.922 9.172 1 94.94 73 THR A N 1
ATOM 545 C CA . THR A 1 73 ? -3.059 23.141 8.156 1 94.94 73 THR A CA 1
ATOM 546 C C . THR A 1 73 ? -2.238 22.016 8.797 1 94.94 73 THR A C 1
ATOM 548 O O . THR A 1 73 ? -1.595 22.234 9.828 1 94.94 73 THR A O 1
ATOM 551 N N . VAL A 1 74 ? -2.354 20.875 8.258 1 97.38 74 VAL A N 1
ATOM 552 C CA . VAL A 1 74 ? -1.485 19.766 8.594 1 97.38 74 VAL A CA 1
ATOM 553 C C . VAL A 1 74 ? -0.633 19.391 7.383 1 97.38 74 VAL A C 1
ATOM 555 O O . VAL A 1 74 ? -1.158 19.172 6.285 1 97.38 74 VAL A O 1
ATOM 558 N N . ILE A 1 75 ? 0.688 19.375 7.547 1 97.19 75 ILE A N 1
ATOM 559 C CA . ILE A 1 75 ? 1.601 18.922 6.504 1 97.19 75 ILE A CA 1
ATOM 560 C C . ILE A 1 75 ? 2.211 17.578 6.902 1 97.19 75 ILE A C 1
ATOM 562 O O . ILE A 1 75 ? 3.029 17.516 7.824 1 97.19 75 ILE A O 1
ATOM 566 N N . HIS A 1 76 ? 1.747 16.562 6.277 1 97.94 76 HIS A N 1
ATOM 567 C CA . HIS A 1 76 ? 2.318 15.234 6.477 1 97.94 76 HIS A CA 1
ATOM 568 C C . HIS A 1 76 ? 3.504 14.992 5.547 1 97.94 76 HIS A C 1
ATOM 570 O O . HIS A 1 76 ? 3.326 14.586 4.398 1 97.94 76 HIS A O 1
ATOM 576 N N . SER A 1 77 ? 4.672 15.156 6.074 1 95.12 77 SER A N 1
ATOM 577 C CA . SER A 1 77 ? 5.902 15.047 5.297 1 95.12 77 SER A CA 1
ATOM 578 C C . SER A 1 77 ? 6.734 13.844 5.734 1 95.12 77 SER A C 1
ATOM 580 O O . SER A 1 77 ? 7.871 13.68 5.297 1 95.12 77 SER A O 1
ATOM 582 N N . ALA A 1 78 ? 6.156 13.102 6.68 1 93.06 78 ALA A N 1
ATOM 583 C CA . ALA A 1 78 ? 6.84 11.891 7.125 1 93.06 78 ALA A CA 1
ATOM 584 C C . ALA A 1 78 ? 6.898 10.844 6.012 1 93.06 78 ALA A C 1
ATOM 586 O O . ALA A 1 78 ? 5.926 10.664 5.273 1 93.06 78 ALA A O 1
ATOM 587 N N . GLY A 1 79 ? 8.047 10.188 5.812 1 90.31 79 GLY A N 1
ATOM 588 C CA . GLY A 1 79 ? 8.258 9.148 4.82 1 90.31 79 GLY A CA 1
ATOM 589 C C . GLY A 1 79 ? 9.711 8.75 4.684 1 90.31 79 GLY A C 1
ATOM 590 O O . GLY A 1 79 ? 10.586 9.312 5.348 1 90.31 79 GLY A O 1
ATOM 591 N N . SER A 1 80 ? 9.93 7.727 3.973 1 89.88 80 SER A N 1
ATOM 592 C CA . SER A 1 80 ? 11.281 7.246 3.713 1 89.88 80 SER A CA 1
ATOM 593 C C . SER A 1 80 ? 11.359 6.504 2.383 1 89.88 80 SER A C 1
ATOM 595 O O . SER A 1 80 ? 10.328 6.121 1.819 1 89.88 80 SER A O 1
ATOM 597 N N . GLY A 1 81 ? 12.547 6.434 1.902 1 90.12 81 GLY A N 1
ATOM 598 C CA . GLY A 1 81 ? 12.797 5.656 0.698 1 90.12 81 GLY A CA 1
ATOM 599 C C . GLY A 1 81 ? 13.586 4.387 0.957 1 90.12 81 GLY A C 1
ATOM 600 O O . GLY A 1 81 ? 14.375 4.324 1.902 1 90.12 81 GLY A O 1
ATOM 601 N N . TYR A 1 82 ? 13.391 3.414 0.147 1 91.94 82 TYR A N 1
ATOM 602 C CA . TYR A 1 82 ? 14.141 2.166 0.076 1 91.94 82 TYR A CA 1
ATOM 603 C C . TYR A 1 82 ? 14.117 1.594 -1.337 1 91.94 82 TYR A C 1
ATOM 605 O O . TYR A 1 82 ? 13.047 1.348 -1.894 1 91.94 82 TYR A O 1
ATOM 613 N N . PHE A 1 83 ? 15.359 1.424 -1.858 1 92.69 83 PHE A N 1
ATOM 614 C CA . PHE A 1 83 ? 15.422 1.127 -3.283 1 92.69 83 PHE A CA 1
ATOM 615 C C . PHE A 1 83 ? 16.297 -0.099 -3.541 1 92.69 83 PHE A C 1
ATOM 617 O O . PHE A 1 83 ? 17.078 -0.506 -2.676 1 92.69 83 PHE A O 1
ATOM 624 N N . GLY A 1 84 ? 16.188 -0.595 -4.773 1 94.12 84 GLY A N 1
ATOM 625 C CA . GLY A 1 84 ? 16.875 -1.794 -5.23 1 94.12 84 GLY A CA 1
ATOM 626 C C . GLY A 1 84 ? 15.961 -2.766 -5.949 1 94.12 84 GLY A C 1
ATOM 627 O O . GLY A 1 84 ? 14.734 -2.629 -5.898 1 94.12 84 GLY A O 1
ATOM 628 N N . LEU A 1 85 ? 16.625 -3.721 -6.602 1 95.69 85 LEU A N 1
ATOM 629 C CA . LEU A 1 85 ? 15.828 -4.785 -7.207 1 95.69 85 LEU A CA 1
ATOM 630 C C . LEU A 1 85 ? 15.047 -5.551 -6.145 1 95.69 85 LEU A C 1
ATOM 632 O O . LEU A 1 85 ? 15.531 -5.742 -5.027 1 95.69 85 LEU A O 1
ATOM 636 N N . LEU A 1 86 ? 13.836 -5.941 -6.523 1 96.88 86 LEU A N 1
ATOM 637 C CA . LEU A 1 86 ? 12.961 -6.594 -5.551 1 96.88 86 LEU A CA 1
ATOM 638 C C . LEU A 1 86 ? 13.664 -7.785 -4.902 1 96.88 86 LEU A C 1
ATOM 640 O O . LEU A 1 86 ? 13.586 -7.969 -3.688 1 96.88 86 LEU A O 1
ATOM 644 N N . GLU A 1 87 ? 14.414 -8.547 -5.688 1 96.31 87 GLU A N 1
ATOM 645 C CA . GLU A 1 87 ? 15.055 -9.766 -5.191 1 96.31 87 GLU A CA 1
ATOM 646 C C . GLU A 1 87 ? 16.141 -9.438 -4.176 1 96.31 87 GLU A C 1
ATOM 648 O O . GLU A 1 87 ? 16.531 -10.289 -3.375 1 96.31 87 GLU A O 1
ATOM 653 N N . ASP A 1 88 ? 16.594 -8.242 -4.184 1 96.06 88 ASP A N 1
ATOM 654 C CA . ASP A 1 88 ? 17.719 -7.848 -3.326 1 96.06 88 ASP A CA 1
ATOM 655 C C . ASP A 1 88 ? 17.219 -7.098 -2.092 1 96.06 88 ASP A C 1
ATOM 657 O O . ASP A 1 88 ? 18 -6.805 -1.184 1 96.06 88 ASP A O 1
ATOM 661 N N . GLN A 1 89 ? 15.977 -6.75 -2.082 1 96.06 89 GLN A N 1
ATOM 662 C CA . GLN A 1 89 ? 15.438 -5.98 -0.968 1 96.06 89 GLN A CA 1
ATOM 663 C C . GLN A 1 89 ? 15.219 -6.863 0.258 1 96.06 89 GLN A C 1
ATOM 665 O O . GLN A 1 89 ? 14.766 -8 0.135 1 96.06 89 GLN A O 1
ATOM 670 N N . GLU A 1 90 ? 15.562 -6.328 1.405 1 96.69 90 GLU A N 1
ATOM 671 C CA . GLU A 1 90 ? 15.43 -7.047 2.67 1 96.69 90 GLU A CA 1
ATOM 672 C C . GLU A 1 90 ? 14.031 -6.895 3.25 1 96.69 90 GLU A C 1
ATOM 674 O O . GLU A 1 90 ? 13.523 -5.777 3.385 1 96.69 90 GLU A O 1
ATOM 679 N N . PRO A 1 91 ? 13.391 -8 3.648 1 97.12 91 PRO A N 1
ATOM 680 C CA . PRO A 1 91 ? 12.008 -7.957 4.141 1 97.12 91 PRO A CA 1
ATOM 681 C C . PRO A 1 91 ? 11.828 -6.977 5.301 1 97.12 91 PRO A C 1
ATOM 683 O O . PRO A 1 91 ? 10.828 -6.266 5.363 1 97.12 91 PRO A O 1
ATOM 686 N N . GLU A 1 92 ? 12.789 -6.969 6.176 1 96.81 92 GLU A N 1
ATOM 687 C CA . GLU A 1 92 ? 12.672 -6.07 7.32 1 96.81 92 GLU A CA 1
ATOM 688 C C . GLU A 1 92 ? 12.68 -4.609 6.883 1 96.81 92 GLU A C 1
ATOM 690 O O . GLU A 1 92 ? 11.969 -3.779 7.453 1 96.81 92 GLU A O 1
ATOM 695 N N . GLN A 1 93 ? 13.508 -4.301 5.93 1 96.81 93 GLN A N 1
ATOM 696 C CA . GLN A 1 93 ? 13.562 -2.941 5.406 1 96.81 93 GLN A CA 1
ATOM 697 C C . GLN A 1 93 ? 12.289 -2.59 4.648 1 96.81 93 GLN A C 1
ATOM 699 O O . GLN A 1 93 ? 11.836 -1.443 4.684 1 96.81 93 GLN A O 1
ATOM 704 N N . ILE A 1 94 ? 11.719 -3.523 3.961 1 97.69 94 ILE A N 1
ATOM 705 C CA . ILE A 1 94 ? 10.445 -3.33 3.275 1 97.69 94 ILE A CA 1
ATOM 706 C C . ILE A 1 94 ? 9.359 -2.992 4.293 1 97.69 94 ILE A C 1
ATOM 708 O O . ILE A 1 94 ? 8.562 -2.08 4.074 1 97.69 94 ILE A O 1
ATOM 712 N N . GLN A 1 95 ? 9.398 -3.762 5.367 1 97.62 95 GLN A N 1
ATOM 713 C CA . GLN A 1 95 ? 8.406 -3.51 6.402 1 97.62 95 GLN A CA 1
ATOM 714 C C . GLN A 1 95 ? 8.555 -2.107 6.984 1 97.62 95 GLN A C 1
ATOM 716 O O . GLN A 1 95 ? 7.559 -1.43 7.254 1 97.62 95 GLN A O 1
ATOM 721 N N . LYS A 1 96 ? 9.766 -1.712 7.227 1 96.81 96 LYS A N 1
ATOM 722 C CA . LYS A 1 96 ? 10.016 -0.35 7.695 1 96.81 96 LYS A CA 1
ATOM 723 C C . LYS A 1 96 ? 9.477 0.677 6.703 1 96.81 96 LYS A C 1
ATOM 725 O O . LYS A 1 96 ? 8.883 1.681 7.102 1 96.81 96 LYS A O 1
ATOM 730 N N . LEU A 1 97 ? 9.664 0.41 5.438 1 96.75 97 LEU A N 1
ATOM 731 C CA . LEU A 1 97 ? 9.164 1.267 4.367 1 96.75 97 LEU A CA 1
ATOM 732 C C . LEU A 1 97 ? 7.648 1.388 4.43 1 96.75 97 LEU A C 1
ATOM 734 O O . LEU A 1 97 ? 7.105 2.49 4.34 1 96.75 97 LEU A O 1
ATOM 738 N N . ILE A 1 98 ? 6.977 0.314 4.598 1 98.12 98 ILE A N 1
ATOM 739 C CA . ILE A 1 98 ? 5.523 0.274 4.68 1 98.12 98 ILE A CA 1
ATOM 740 C C . ILE A 1 98 ? 5.055 1.054 5.906 1 98.12 98 ILE A C 1
ATOM 742 O O . ILE A 1 98 ? 4.133 1.868 5.82 1 98.12 98 ILE A O 1
ATOM 746 N N . ASN A 1 99 ? 5.711 0.846 7 1 97.75 99 ASN A N 1
ATOM 747 C CA . ASN A 1 99 ? 5.363 1.536 8.242 1 97.75 99 ASN A CA 1
ATOM 748 C C . ASN A 1 99 ? 5.535 3.047 8.109 1 97.75 99 ASN A C 1
ATOM 750 O O . ASN A 1 99 ? 4.633 3.811 8.453 1 97.75 99 ASN A O 1
ATOM 754 N N . ASN A 1 100 ? 6.625 3.416 7.57 1 95.94 100 ASN A N 1
ATOM 755 C CA . ASN A 1 100 ? 7.008 4.824 7.512 1 95.94 100 ASN A CA 1
ATOM 756 C C . ASN A 1 100 ? 6.137 5.602 6.531 1 95.94 100 ASN A C 1
ATOM 758 O O . ASN A 1 100 ? 5.969 6.812 6.672 1 95.94 100 ASN A O 1
ATOM 762 N N . ASN A 1 101 ? 5.59 4.957 5.57 1 96.94 101 ASN A N 1
ATOM 763 C CA . ASN A 1 101 ? 4.883 5.668 4.512 1 96.94 101 ASN A CA 1
ATOM 764 C C . ASN A 1 101 ? 3.383 5.391 4.555 1 96.94 101 ASN A C 1
ATOM 766 O O . ASN A 1 101 ? 2.576 6.32 4.602 1 96.94 101 ASN A O 1
ATOM 770 N N . LEU A 1 102 ? 3.045 4.129 4.602 1 98.25 102 LEU A N 1
ATOM 771 C CA . LEU A 1 102 ? 1.636 3.771 4.488 1 98.25 102 LEU A CA 1
ATOM 772 C C . LEU A 1 102 ? 0.949 3.83 5.848 1 98.25 102 LEU A C 1
ATOM 774 O O . LEU A 1 102 ? -0.032 4.555 6.023 1 98.25 102 LEU A O 1
ATOM 778 N N . ASN A 1 103 ? 1.497 3.084 6.82 1 98.5 103 ASN A N 1
ATOM 779 C CA . ASN A 1 103 ? 0.88 3.104 8.141 1 98.5 103 ASN A CA 1
ATOM 780 C C . ASN A 1 103 ? 0.831 4.516 8.719 1 98.5 103 ASN A C 1
ATOM 782 O O . ASN A 1 103 ? -0.173 4.914 9.312 1 98.5 103 ASN A O 1
ATOM 786 N N . SER A 1 104 ? 1.915 5.215 8.578 1 98.25 104 SER A N 1
ATOM 787 C CA . SER A 1 104 ? 1.966 6.59 9.062 1 98.25 104 SER A CA 1
ATOM 788 C C . SER A 1 104 ? 0.86 7.434 8.438 1 98.25 104 SER A C 1
ATOM 790 O O . SER A 1 104 ? 0.139 8.141 9.148 1 98.25 104 SER A O 1
ATOM 792 N N . ALA A 1 105 ? 0.696 7.359 7.121 1 98.38 105 ALA A N 1
ATOM 793 C CA . ALA A 1 105 ? -0.323 8.133 6.414 1 98.38 105 ALA A CA 1
ATOM 794 C C . ALA A 1 105 ? -1.725 7.727 6.859 1 98.38 105 ALA A C 1
ATOM 796 O O . ALA A 1 105 ? -2.578 8.586 7.098 1 98.38 105 ALA A O 1
ATOM 797 N N . ILE A 1 106 ? -1.949 6.441 6.969 1 98.75 106 ILE A N 1
ATOM 798 C CA . ILE A 1 106 ? -3.258 5.934 7.367 1 98.75 106 ILE A CA 1
ATOM 799 C C . ILE A 1 106 ? -3.607 6.453 8.758 1 98.75 106 ILE A C 1
ATOM 801 O O . ILE A 1 106 ? -4.707 6.969 8.977 1 98.75 106 ILE A O 1
ATOM 805 N N . ASN A 1 107 ? -2.689 6.289 9.703 1 98.62 107 ASN A N 1
ATOM 806 C CA . ASN A 1 107 ? -2.939 6.684 11.086 1 98.62 107 ASN A CA 1
ATOM 807 C C . ASN A 1 107 ? -3.221 8.18 11.203 1 98.62 107 ASN A C 1
ATOM 809 O O . ASN A 1 107 ? -4.148 8.594 11.898 1 98.62 107 ASN A O 1
ATOM 813 N N . VAL A 1 108 ? -2.436 9 10.531 1 98.56 108 VAL A N 1
ATOM 814 C CA . VAL A 1 108 ? -2.582 10.453 10.586 1 98.56 108 VAL A CA 1
ATOM 815 C C . VAL A 1 108 ? -3.912 10.867 9.961 1 98.56 108 VAL A C 1
ATOM 817 O O . VAL A 1 108 ? -4.68 11.617 10.562 1 98.56 108 VAL A O 1
ATOM 820 N N . LEU A 1 109 ? -4.23 10.328 8.797 1 98.56 109 LEU A N 1
ATOM 821 C CA . LEU A 1 109 ? -5.461 10.695 8.109 1 98.56 109 LEU A CA 1
ATOM 822 C C . LEU A 1 109 ? -6.684 10.203 8.875 1 98.56 109 LEU A C 1
ATOM 824 O O . LEU A 1 109 ? -7.707 10.891 8.93 1 98.56 109 LEU A O 1
ATOM 828 N N . ARG A 1 110 ? -6.562 8.984 9.383 1 98.56 110 ARG A N 1
ATOM 829 C CA . ARG A 1 110 ? -7.672 8.453 10.164 1 98.56 110 ARG A CA 1
ATOM 830 C C . ARG A 1 110 ? -8.008 9.367 11.344 1 98.56 110 ARG A C 1
ATOM 832 O O . ARG A 1 110 ? -9.172 9.68 11.57 1 98.56 110 ARG A O 1
ATOM 839 N N . GLU A 1 111 ? -7.039 9.812 12.102 1 98.25 111 GLU A N 1
ATOM 840 C CA . GLU A 1 111 ? -7.254 10.695 13.242 1 98.25 111 GLU A CA 1
ATOM 841 C C . GLU A 1 111 ? -7.789 12.055 12.789 1 98.25 111 GLU A C 1
ATOM 843 O O . GLU A 1 111 ? -8.688 12.609 13.43 1 98.25 111 GLU A O 1
ATOM 848 N N . LEU A 1 112 ? -7.215 12.586 11.719 1 98.5 112 LEU A N 1
ATOM 849 C CA . LEU A 1 112 ? -7.648 13.883 11.203 1 98.5 112 LEU A CA 1
ATOM 850 C C . LEU A 1 112 ? -9.117 13.844 10.797 1 98.5 112 LEU A C 1
ATOM 852 O O . LEU A 1 112 ? -9.883 14.742 11.148 1 98.5 112 LEU A O 1
ATOM 856 N N . VAL A 1 113 ? -9.477 12.75 10.047 1 98.44 113 VAL A N 1
ATOM 857 C CA . VAL A 1 113 ? -10.859 12.633 9.594 1 98.44 113 VAL A CA 1
ATOM 858 C C . VAL A 1 113 ? -11.781 12.453 10.797 1 98.44 113 VAL A C 1
ATOM 860 O O . VAL A 1 113 ? -12.805 13.125 10.906 1 98.44 113 VAL A O 1
ATOM 863 N N . LYS A 1 114 ? -11.414 11.617 11.727 1 97.94 114 LYS A N 1
ATOM 864 C CA . LYS A 1 114 ? -12.203 11.305 12.914 1 97.94 114 LYS A CA 1
ATOM 865 C C . LYS A 1 114 ? -12.469 12.562 13.734 1 97.94 114 LYS A C 1
ATOM 867 O O . LYS A 1 114 ? -13.578 12.758 14.234 1 97.94 114 LYS A O 1
ATOM 872 N N . ARG A 1 115 ? -11.562 13.453 13.797 1 98.06 115 ARG A N 1
ATOM 873 C CA . ARG A 1 115 ? -11.633 14.562 14.742 1 98.06 115 ARG A CA 1
ATOM 874 C C . ARG A 1 115 ? -12.102 15.836 14.055 1 98.06 115 ARG A C 1
ATOM 876 O O . ARG A 1 115 ? -12.766 16.672 14.672 1 98.06 115 ARG A O 1
ATOM 883 N N . TYR A 1 116 ? -11.742 15.969 12.727 1 98 116 TYR A N 1
ATOM 884 C CA . TYR A 1 116 ? -11.773 17.328 12.227 1 98 116 TYR A CA 1
ATOM 885 C C . TYR A 1 116 ? -12.461 17.391 10.867 1 98 116 TYR A C 1
ATOM 887 O O . TYR A 1 116 ? -12.391 18.422 10.172 1 98 116 TYR A O 1
ATOM 895 N N . LYS A 1 117 ? -13.094 16.281 10.406 1 97.25 117 LYS A N 1
ATOM 896 C CA . LYS A 1 117 ? -13.68 16.297 9.07 1 97.25 117 LYS A CA 1
ATOM 897 C C . LYS A 1 117 ? -14.688 17.438 8.922 1 97.25 117 LYS A C 1
ATOM 899 O O . LYS A 1 117 ? -14.945 17.891 7.812 1 97.25 117 LYS A O 1
ATOM 904 N N . ASP A 1 118 ? -15.25 17.938 10.031 1 97.5 118 ASP A N 1
ATOM 905 C CA . ASP A 1 118 ? -16.266 19 10 1 97.5 118 ASP A CA 1
ATOM 906 C C . ASP A 1 118 ? -15.641 20.359 10.297 1 97.5 118 ASP A C 1
ATOM 908 O O . ASP A 1 118 ? -16.359 21.312 10.586 1 97.5 118 ASP A O 1
ATOM 912 N N . HIS A 1 119 ? -14.344 20.484 10.297 1 96.62 119 HIS A N 1
ATOM 913 C CA . HIS A 1 119 ? -13.602 21.734 10.438 1 96.62 119 HIS A CA 1
ATOM 914 C C . HIS A 1 119 ? -12.836 22.062 9.164 1 96.62 119 HIS A C 1
ATOM 916 O O . HIS A 1 119 ? -12.555 21.188 8.352 1 96.62 119 HIS A O 1
ATOM 922 N N . SER A 1 120 ? -12.555 23.375 8.938 1 93.62 120 SER A N 1
ATOM 923 C CA . SER A 1 120 ? -11.766 23.812 7.793 1 93.62 120 SER A CA 1
ATOM 924 C C . SER A 1 120 ? -10.281 23.547 8.008 1 93.62 120 SER A C 1
ATOM 926 O O . SER A 1 120 ? -9.539 24.438 8.43 1 93.62 120 SER A O 1
ATOM 928 N N . VAL A 1 121 ? -9.906 22.312 7.801 1 94.81 121 VAL A N 1
ATOM 929 C CA . VAL A 1 121 ? -8.516 21.875 7.926 1 94.81 121 VAL A CA 1
ATOM 930 C C . VAL A 1 121 ? -7.973 21.5 6.547 1 94.81 121 VAL A C 1
ATOM 932 O O . VAL A 1 121 ? -8.602 20.75 5.809 1 94.81 121 VAL A O 1
ATOM 935 N N . ASN A 1 122 ? -6.828 22.125 6.184 1 92.88 122 ASN A N 1
ATOM 936 C CA . ASN A 1 122 ? -6.102 21.703 4.988 1 92.88 122 ASN A CA 1
ATOM 937 C C . ASN A 1 122 ? -5.035 20.672 5.312 1 92.88 122 ASN A C 1
ATOM 939 O O . ASN A 1 122 ? -4.109 20.938 6.082 1 92.88 122 ASN A O 1
ATOM 943 N N . VAL A 1 123 ? -5.242 19.531 4.785 1 96 123 VAL A N 1
ATOM 944 C CA . VAL A 1 123 ? -4.254 18.469 4.969 1 96 123 VAL A CA 1
ATOM 945 C C . VAL A 1 123 ? -3.377 18.359 3.721 1 96 123 VAL A C 1
ATOM 947 O O . VAL A 1 123 ? -3.869 18.031 2.637 1 96 123 VAL A O 1
ATOM 950 N N . VAL A 1 124 ? -2.105 18.656 3.869 1 93.88 124 VAL A N 1
ATOM 951 C CA . VAL A 1 124 ? -1.132 18.547 2.791 1 93.88 124 VAL A CA 1
ATOM 952 C C . VAL A 1 124 ? -0.328 17.25 2.963 1 93.88 124 VAL A C 1
ATOM 954 O O . VAL A 1 124 ? 0.334 17.062 3.986 1 93.88 124 VAL A O 1
ATOM 957 N N . VAL A 1 125 ? -0.444 16.375 2.002 1 95.5 125 VAL A N 1
ATOM 958 C CA . VAL A 1 125 ? 0.321 15.133 2.021 1 95.5 125 VAL A CA 1
ATOM 959 C C . VAL A 1 125 ? 1.452 15.203 1 1 95.5 125 VAL A C 1
ATOM 961 O O . VAL A 1 125 ? 1.207 15.383 -0.196 1 95.5 125 VAL A O 1
ATOM 964 N N . ILE A 1 126 ? 2.676 15.086 1.521 1 92.5 126 ILE A N 1
ATOM 965 C CA . ILE A 1 126 ? 3.83 15.094 0.629 1 92.5 126 ILE A CA 1
ATOM 966 C C . ILE A 1 126 ? 4.008 13.719 0.002 1 92.5 126 ILE A C 1
ATOM 968 O O . ILE A 1 126 ? 4.336 12.75 0.695 1 92.5 126 ILE A O 1
ATOM 972 N N . MET A 1 127 ? 3.797 13.68 -1.281 1 91.5 127 MET A N 1
ATOM 973 C CA . MET A 1 127 ? 3.873 12.453 -2.07 1 91.5 127 MET A CA 1
ATOM 974 C C . MET A 1 127 ? 5.184 12.383 -2.85 1 91.5 127 MET A C 1
ATOM 976 O O . MET A 1 127 ? 6.223 12.828 -2.361 1 91.5 127 MET A O 1
ATOM 980 N N . SER A 1 128 ? 5.254 11.602 -3.814 1 81.25 128 SER A N 1
ATOM 981 C CA . SER A 1 128 ? 6.367 11.445 -4.75 1 81.25 128 SER A CA 1
ATOM 982 C C . SER A 1 128 ? 5.863 11.227 -6.172 1 81.25 128 SER A C 1
ATOM 984 O O . SER A 1 128 ? 4.73 10.773 -6.371 1 81.25 128 SER A O 1
ATOM 986 N N . THR A 1 129 ? 6.711 11.633 -7.074 1 72.25 129 THR A N 1
ATOM 987 C CA . THR A 1 129 ? 6.391 11.305 -8.461 1 72.25 129 THR A CA 1
ATOM 988 C C . THR A 1 129 ? 6.359 9.789 -8.656 1 72.25 129 THR A C 1
ATOM 990 O O . THR A 1 129 ? 5.766 9.297 -9.617 1 72.25 129 THR A O 1
ATOM 993 N N . ALA A 1 130 ? 6.965 9.062 -7.781 1 75.31 130 ALA A N 1
ATOM 994 C CA . ALA A 1 130 ? 6.934 7.605 -7.793 1 75.31 130 ALA A CA 1
ATOM 995 C C . ALA A 1 130 ? 5.523 7.086 -7.527 1 75.31 130 ALA A C 1
ATOM 997 O O . ALA A 1 130 ? 5.254 5.895 -7.688 1 75.31 130 ALA A O 1
ATOM 998 N N . SER A 1 131 ? 4.594 7.922 -7.211 1 81.19 131 SER A N 1
ATOM 999 C CA . SER A 1 131 ? 3.197 7.566 -7 1 81.19 131 SER A CA 1
ATOM 1000 C C . SER A 1 131 ? 2.428 7.539 -8.32 1 81.19 131 SER A C 1
ATOM 1002 O O . SER A 1 131 ? 1.271 7.117 -8.359 1 81.19 131 SER A O 1
ATOM 1004 N N . GLN A 1 132 ? 3.137 7.969 -9.344 1 76 132 GLN A N 1
ATOM 1005 C CA . GLN A 1 132 ? 2.385 8.195 -10.578 1 76 132 GLN A CA 1
ATOM 1006 C C . GLN A 1 132 ? 2.859 7.266 -11.688 1 76 132 GLN A C 1
ATOM 1008 O O . GLN A 1 132 ? 2.131 7.02 -12.656 1 76 132 GLN A O 1
ATOM 1013 N N . GLN A 1 133 ? 4.062 6.781 -11.531 1 82.88 133 GLN A N 1
ATOM 1014 C CA . GLN A 1 133 ? 4.613 5.891 -12.539 1 82.88 133 GLN A CA 1
ATOM 1015 C C . GLN A 1 133 ? 5.441 4.777 -11.906 1 82.88 133 GLN A C 1
ATOM 1017 O O . GLN A 1 133 ? 6.145 5.008 -10.922 1 82.88 133 GLN A O 1
ATOM 1022 N N . PRO A 1 134 ? 5.34 3.627 -12.594 1 88.44 134 PRO A N 1
ATOM 1023 C CA . PRO A 1 134 ? 6.195 2.545 -12.102 1 88.44 134 PRO A CA 1
ATOM 1024 C C . PRO A 1 134 ? 7.676 2.781 -12.391 1 88.44 134 PRO A C 1
ATOM 1026 O O . PRO A 1 134 ? 8.016 3.439 -13.383 1 88.44 134 PRO A O 1
ATOM 1029 N N . LYS A 1 135 ? 8.547 2.314 -11.555 1 88.56 135 LYS A N 1
ATOM 1030 C CA . LYS A 1 135 ? 9.992 2.443 -11.734 1 88.56 135 LYS A CA 1
ATOM 1031 C C . LYS A 1 135 ? 10.711 1.159 -11.328 1 88.56 135 LYS A C 1
ATOM 1033 O O . LYS A 1 135 ? 10.461 0.616 -10.25 1 88.56 135 LYS A O 1
ATOM 1038 N N . ALA A 1 136 ? 11.625 0.789 -12.242 1 90.31 136 ALA A N 1
ATOM 1039 C CA . ALA A 1 136 ? 12.516 -0.306 -11.859 1 90.31 136 ALA A CA 1
ATOM 1040 C C . ALA A 1 136 ? 13.383 0.086 -10.664 1 90.31 136 ALA A C 1
ATOM 1042 O O . ALA A 1 136 ? 13.789 1.244 -10.539 1 90.31 136 ALA A O 1
ATOM 1043 N N . GLN A 1 137 ? 13.641 -0.835 -9.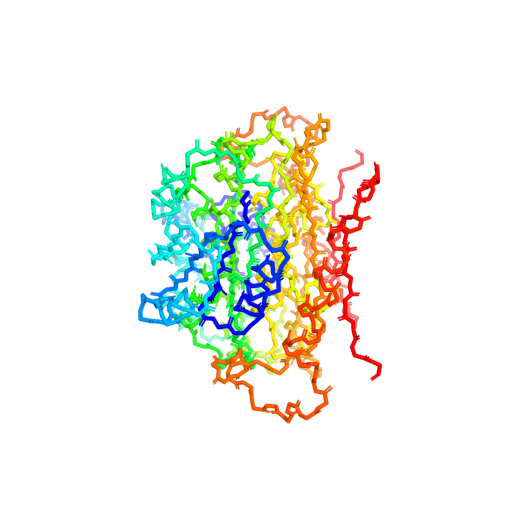742 1 92.56 137 GLN A N 1
ATOM 1044 C CA . GLN A 1 137 ? 14.492 -0.681 -8.562 1 92.56 137 GLN A CA 1
ATOM 1045 C C . GLN A 1 137 ? 13.781 0.121 -7.477 1 92.56 137 GLN A C 1
ATOM 1047 O O . GLN A 1 137 ? 14.391 0.474 -6.465 1 92.56 137 GLN A O 1
ATOM 1052 N N . GLU A 1 138 ? 12.539 0.473 -7.727 1 94.06 138 GLU A N 1
ATOM 1053 C CA . GLU A 1 138 ? 11.742 1.195 -6.738 1 94.06 138 GLU A CA 1
ATOM 1054 C C . GLU A 1 138 ? 10.398 0.52 -6.52 1 94.06 138 GLU A C 1
ATOM 1056 O O . GLU A 1 138 ? 9.398 1.191 -6.258 1 94.06 138 GLU A O 1
ATOM 1061 N N . SER A 1 139 ? 10.367 -0.781 -6.715 1 95.31 139 SER A N 1
ATOM 1062 C CA . SER A 1 139 ? 9.102 -1.504 -6.754 1 95.31 139 SER A CA 1
ATOM 1063 C C . SER A 1 139 ? 8.328 -1.342 -5.449 1 95.31 139 SER A C 1
ATOM 1065 O O . SER A 1 139 ? 7.148 -0.977 -5.461 1 95.31 139 SER A O 1
ATOM 1067 N N . THR A 1 140 ? 9.016 -1.571 -4.309 1 97 140 THR A N 1
ATOM 1068 C CA . THR A 1 140 ? 8.305 -1.477 -3.041 1 97 140 THR A CA 1
ATOM 1069 C C . THR A 1 140 ? 8.023 -0.02 -2.686 1 97 140 THR A C 1
ATOM 1071 O O . THR A 1 140 ? 7.008 0.287 -2.053 1 97 140 THR A O 1
ATOM 1074 N N . TYR A 1 141 ? 8.867 0.878 -3.096 1 95.31 141 TYR A N 1
ATOM 1075 C CA . TYR A 1 141 ? 8.602 2.299 -2.891 1 95.31 141 TYR A CA 1
ATOM 1076 C C . TYR A 1 141 ? 7.398 2.756 -3.705 1 95.31 141 TYR A C 1
ATOM 1078 O O . TYR A 1 141 ? 6.52 3.451 -3.189 1 95.31 141 TYR A O 1
ATOM 1086 N N . CYS A 1 142 ? 7.32 2.377 -4.965 1 94.56 142 CYS A N 1
ATOM 1087 C CA . CYS A 1 142 ? 6.148 2.65 -5.785 1 94.56 142 CYS A CA 1
ATOM 1088 C C . CYS A 1 142 ? 4.887 2.082 -5.145 1 94.56 142 CYS A C 1
ATOM 1090 O O . CYS A 1 142 ? 3.844 2.736 -5.133 1 94.56 142 CYS A O 1
ATOM 1092 N N . ALA A 1 143 ? 5.039 0.924 -4.641 1 96.94 143 ALA A N 1
ATOM 1093 C CA . ALA A 1 143 ? 3.893 0.282 -4.008 1 96.94 143 ALA A CA 1
ATOM 1094 C C . ALA A 1 143 ? 3.322 1.156 -2.895 1 96.94 143 ALA A C 1
ATOM 1096 O O . ALA A 1 143 ? 2.125 1.452 -2.881 1 96.94 143 ALA A O 1
ATOM 1097 N N . VAL A 1 144 ? 4.129 1.615 -2 1 96.38 144 VAL A N 1
ATOM 1098 C CA . VAL A 1 144 ? 3.633 2.34 -0.836 1 96.38 144 VAL A CA 1
ATOM 1099 C C . VAL A 1 144 ? 3.135 3.721 -1.261 1 96.38 144 VAL A C 1
ATOM 1101 O O . VAL A 1 144 ? 2.164 4.234 -0.701 1 96.38 144 VAL A O 1
ATOM 1104 N N . LYS A 1 145 ? 3.775 4.309 -2.182 1 94.94 145 LYS A N 1
ATOM 1105 C CA . LYS A 1 145 ? 3.336 5.629 -2.623 1 94.94 145 LYS A CA 1
ATOM 1106 C C . LYS A 1 145 ? 2.027 5.543 -3.402 1 94.94 145 LYS A C 1
ATOM 1108 O O . LYS A 1 145 ? 1.181 6.434 -3.309 1 94.94 145 LYS A O 1
ATOM 1113 N N . TRP A 1 146 ? 1.873 4.504 -4.191 1 95.19 146 TRP A N 1
ATOM 1114 C CA . TRP A 1 146 ? 0.588 4.266 -4.844 1 95.19 146 TRP A CA 1
ATOM 1115 C C . TRP A 1 146 ? -0.5 3.986 -3.811 1 95.19 146 TRP A C 1
ATOM 1117 O O . TRP A 1 146 ? -1.647 4.406 -3.982 1 95.19 146 TRP A O 1
ATOM 1127 N N . ALA A 1 147 ? -0.093 3.271 -2.838 1 97.31 147 ALA A N 1
ATOM 1128 C CA . ALA A 1 147 ? -1.031 2.998 -1.752 1 97.31 147 ALA A CA 1
ATOM 1129 C C . ALA A 1 147 ? -1.557 4.293 -1.141 1 97.31 147 ALA A C 1
ATOM 1131 O O . ALA A 1 147 ? -2.766 4.461 -0.974 1 97.31 147 ALA A O 1
ATOM 1132 N N . VAL A 1 148 ? -0.652 5.156 -0.824 1 97.31 148 VAL A N 1
ATOM 1133 C CA . VAL A 1 148 ? -1.043 6.414 -0.199 1 97.31 148 VAL A CA 1
ATOM 1134 C C . VAL A 1 148 ? -1.922 7.215 -1.156 1 97.31 148 VAL A C 1
ATOM 1136 O O . VAL A 1 148 ? -2.889 7.855 -0.733 1 97.31 148 VAL A O 1
ATOM 1139 N N . LYS A 1 149 ? -1.582 7.215 -2.412 1 95.06 149 LYS A N 1
ATOM 1140 C CA . LYS A 1 149 ? -2.42 7.895 -3.398 1 95.06 149 LYS A CA 1
ATOM 1141 C C . LYS A 1 149 ? -3.832 7.316 -3.41 1 95.06 149 LYS A C 1
ATOM 1143 O O . LYS A 1 149 ? -4.812 8.062 -3.4 1 95.06 149 LYS A O 1
ATOM 1148 N N . GLY A 1 150 ? -3.932 5.973 -3.48 1 95.38 150 GLY A N 1
ATOM 1149 C CA . GLY A 1 150 ? -5.234 5.328 -3.426 1 95.38 150 GLY A CA 1
ATOM 1150 C C . GLY A 1 150 ? -6.02 5.672 -2.172 1 95.38 150 GLY A C 1
ATOM 1151 O O . GLY A 1 150 ? -7.234 5.863 -2.227 1 95.38 150 GLY A O 1
ATOM 1152 N N . LEU A 1 151 ? -5.324 5.734 -1.065 1 97.06 151 LEU A N 1
ATOM 1153 C CA . LEU A 1 151 ? -5.918 6.129 0.208 1 97.06 151 LEU A CA 1
ATOM 1154 C C . LEU A 1 151 ? -6.5 7.535 0.126 1 97.06 151 LEU A C 1
ATOM 1156 O O . LEU A 1 151 ? -7.684 7.738 0.402 1 97.06 151 LEU A O 1
ATOM 1160 N N . ILE A 1 152 ? -5.672 8.477 -0.329 1 95.62 152 ILE A N 1
ATOM 1161 C CA . ILE A 1 152 ? -6.023 9.891 -0.365 1 95.62 152 ILE A CA 1
ATOM 1162 C C . ILE A 1 152 ? -7.219 10.102 -1.293 1 95.62 152 ILE A C 1
ATOM 1164 O O . ILE A 1 152 ? -8.195 10.766 -0.922 1 95.62 152 ILE A O 1
ATOM 1168 N N . GLU A 1 153 ? -7.117 9.508 -2.445 1 94.56 153 GLU A N 1
ATOM 1169 C CA . GLU A 1 153 ? -8.188 9.68 -3.42 1 94.56 153 GLU A CA 1
ATOM 1170 C C . GLU A 1 153 ? -9.508 9.125 -2.896 1 94.56 153 GLU A C 1
ATOM 1172 O O . GLU A 1 153 ? -10.57 9.711 -3.123 1 94.56 153 GLU A O 1
ATOM 1177 N N . SER A 1 154 ? -9.461 8.016 -2.236 1 96.06 154 SER A N 1
ATOM 1178 C CA . SER A 1 154 ? -10.664 7.406 -1.689 1 96.06 154 SER A CA 1
ATOM 1179 C C . SER A 1 154 ? -11.219 8.219 -0.521 1 96.06 154 SER A C 1
ATOM 1181 O O . SER A 1 154 ? -12.43 8.391 -0.394 1 96.06 154 SER A O 1
ATOM 1183 N N . VAL A 1 155 ? -10.383 8.719 0.313 1 96.56 155 VAL A N 1
ATOM 1184 C CA . VAL A 1 155 ? -10.805 9.516 1.457 1 96.56 155 VAL A CA 1
ATOM 1185 C C . VAL A 1 155 ? -11.422 10.828 0.972 1 96.56 155 VAL A C 1
ATOM 1187 O O . VAL A 1 155 ? -12.375 11.336 1.569 1 96.56 155 VAL A O 1
ATOM 1190 N N . ARG A 1 156 ? -10.867 11.422 -0.109 1 94.25 156 ARG A N 1
ATOM 1191 C CA . ARG A 1 156 ? -11.453 12.617 -0.712 1 94.25 156 ARG A CA 1
ATOM 1192 C C . ARG A 1 156 ? -12.922 12.406 -1.043 1 94.25 156 ARG A C 1
ATOM 1194 O O . ARG A 1 156 ? -13.742 13.312 -0.864 1 94.25 156 ARG A O 1
ATOM 1201 N N . LEU A 1 157 ? -13.188 11.172 -1.539 1 94.19 157 LEU A N 1
ATOM 1202 C CA . LEU A 1 157 ? -14.578 10.844 -1.845 1 94.19 157 LEU A CA 1
ATOM 1203 C C . LEU A 1 157 ? -15.422 10.812 -0.576 1 94.19 157 LEU A C 1
ATOM 1205 O O . LEU A 1 157 ? -16.594 11.211 -0.592 1 94.19 157 LEU A O 1
ATOM 1209 N N . GLU A 1 158 ? -14.875 10.414 0.525 1 95.06 158 GLU A N 1
ATOM 1210 C CA . GLU A 1 158 ? -15.578 10.367 1.804 1 95.06 158 GLU A CA 1
ATOM 1211 C C . GLU A 1 158 ? -15.789 11.766 2.373 1 95.06 158 GLU A C 1
ATOM 1213 O O . GLU A 1 158 ? -16.688 11.984 3.176 1 95.06 158 GLU A O 1
ATOM 1218 N N . LEU A 1 159 ? -14.969 12.672 1.958 1 94.81 159 LEU A N 1
ATOM 1219 C CA . LEU A 1 159 ? -14.977 14.023 2.508 1 94.81 159 LEU A CA 1
ATOM 1220 C C . LEU A 1 159 ? -15.812 14.961 1.644 1 94.81 159 LEU A C 1
ATOM 1222 O O . LEU A 1 159 ? -15.852 16.172 1.88 1 94.81 159 LEU A O 1
ATOM 1226 N N . LYS A 1 160 ? -16.422 14.398 0.595 1 92.62 160 LYS A N 1
ATOM 1227 C CA . LYS A 1 160 ? -17.281 15.242 -0.23 1 92.62 160 LYS A CA 1
ATOM 1228 C C . LYS A 1 160 ? -18.312 15.977 0.623 1 92.62 160 LYS A C 1
ATOM 1230 O O . LYS A 1 160 ? -19 15.359 1.442 1 92.62 160 LYS A O 1
ATOM 1235 N N . GLY A 1 161 ? -18.359 17.281 0.477 1 92.56 161 GLY A N 1
ATOM 1236 C CA . GLY A 1 161 ? -19.297 18.109 1.219 1 92.56 161 GLY A CA 1
ATOM 1237 C C . GLY A 1 161 ? -18.766 18.547 2.574 1 92.56 161 GLY A C 1
ATOM 1238 O O . GLY A 1 161 ? -19.453 19.266 3.309 1 92.56 161 GLY A O 1
ATOM 1239 N N . LYS A 1 162 ? -17.594 18.062 2.959 1 94.38 162 LYS A N 1
ATOM 1240 C CA . LYS A 1 162 ? -16.969 18.438 4.223 1 94.38 162 LYS A CA 1
ATOM 1241 C C . LYS A 1 162 ? -16 19.609 4.02 1 94.38 162 LYS A C 1
ATOM 1243 O O . LYS A 1 162 ? -15.453 19.781 2.928 1 94.38 162 LYS A O 1
ATOM 1248 N N . PRO A 1 163 ? -15.773 20.406 5.062 1 93.81 163 PRO A N 1
ATOM 1249 C CA . PRO A 1 163 ? -14.852 21.531 4.941 1 93.81 163 PRO A CA 1
ATOM 1250 C C . PRO A 1 163 ? -13.383 21.094 4.93 1 93.81 163 PRO A C 1
ATOM 1252 O O . PRO A 1 163 ? -12.531 21.812 4.406 1 93.81 163 PRO A O 1
ATOM 1255 N N . MET A 1 164 ? -13.055 19.938 5.48 1 94.19 164 MET A N 1
ATOM 1256 C CA . MET A 1 164 ? -11.68 19.422 5.449 1 94.19 164 MET A CA 1
ATOM 1257 C C . MET A 1 164 ? -11.281 19.031 4.031 1 94.19 164 MET A C 1
ATOM 1259 O O . MET A 1 164 ? -12.055 18.406 3.307 1 94.19 164 MET A O 1
ATOM 1263 N N . LYS A 1 165 ? -10.023 19.453 3.658 1 91.5 165 LYS A N 1
ATOM 1264 C CA . LYS A 1 165 ? -9.516 19.172 2.32 1 91.5 165 LYS A CA 1
ATOM 1265 C C . LYS A 1 165 ? -8.156 18.469 2.385 1 91.5 165 LYS A C 1
ATOM 1267 O O . LYS A 1 165 ? -7.371 18.719 3.301 1 91.5 165 LYS A O 1
ATOM 1272 N N . ILE A 1 166 ? -7.973 17.625 1.408 1 94.25 166 ILE A N 1
ATOM 1273 C CA . ILE A 1 166 ? -6.68 16.969 1.275 1 94.25 166 ILE A CA 1
ATOM 1274 C C . ILE A 1 166 ? -5.984 17.438 0.001 1 94.25 166 ILE A C 1
ATOM 1276 O O . ILE A 1 166 ? -6.566 17.375 -1.087 1 94.25 166 ILE A O 1
ATOM 1280 N N . ILE A 1 167 ? -4.777 17.906 0.145 1 90.69 167 ILE A N 1
ATOM 1281 C CA . ILE A 1 167 ? -3.926 18.328 -0.959 1 90.69 167 ILE A CA 1
ATOM 1282 C C . ILE A 1 167 ? -2.729 17.391 -1.078 1 90.69 167 ILE A C 1
ATOM 1284 O O . ILE A 1 167 ? -1.976 17.203 -0.118 1 90.69 167 ILE A O 1
ATOM 1288 N N . ALA A 1 168 ? -2.633 16.75 -2.221 1 92.06 168 ALA A N 1
ATOM 1289 C CA . ALA A 1 168 ? -1.468 15.898 -2.484 1 92.06 168 ALA A CA 1
ATOM 1290 C C . ALA A 1 168 ? -0.386 16.672 -3.23 1 92.06 168 ALA A C 1
ATOM 1292 O O . ALA A 1 168 ? -0.662 17.312 -4.254 1 92.06 168 ALA A O 1
ATOM 1293 N N . VAL A 1 169 ? 0.823 16.656 -2.715 1 88.38 169 VAL A N 1
ATOM 1294 C CA . VAL A 1 169 ? 1.954 17.344 -3.344 1 88.38 169 VAL A CA 1
ATOM 1295 C C . VAL A 1 169 ? 2.93 16.297 -3.896 1 88.38 169 VAL A C 1
ATOM 1297 O O . VAL A 1 169 ? 3.346 15.383 -3.182 1 88.38 169 VAL A O 1
ATOM 1300 N N . TYR A 1 170 ? 3.264 16.422 -5.117 1 87.56 170 TYR A N 1
ATOM 1301 C CA . TYR A 1 170 ? 4.172 15.5 -5.793 1 87.56 170 TYR A CA 1
ATOM 1302 C C . TYR A 1 170 ? 5.473 16.188 -6.168 1 87.56 170 TYR A C 1
ATOM 1304 O O . TYR A 1 170 ? 5.621 16.688 -7.289 1 87.56 170 TYR A O 1
ATOM 1312 N N . PRO A 1 171 ? 6.363 16.156 -5.203 1 81.06 171 PRO A N 1
ATOM 1313 C CA . PRO A 1 171 ? 7.66 16.75 -5.543 1 81.06 171 PRO A CA 1
ATOM 1314 C C . PRO A 1 171 ? 8.523 15.828 -6.41 1 81.06 171 PRO A C 1
ATOM 1316 O O . PRO A 1 171 ? 8.5 14.609 -6.234 1 81.06 171 PRO A O 1
ATOM 1319 N N . GLY A 1 172 ? 9.203 16.438 -7.355 1 73.56 172 GLY A N 1
ATOM 1320 C CA . GLY A 1 172 ? 10.273 15.703 -8.031 1 73.56 172 GLY A CA 1
ATOM 1321 C C . GLY A 1 172 ? 11.477 15.453 -7.145 1 73.56 172 GLY A C 1
ATOM 1322 O O . GLY A 1 172 ? 11.414 15.664 -5.934 1 73.56 172 GLY A O 1
ATOM 1323 N N . GLY A 1 173 ? 12.555 14.836 -7.754 1 72.19 173 GLY A N 1
ATOM 1324 C CA . GLY A 1 173 ? 13.758 14.516 -7.004 1 72.19 173 GLY A CA 1
ATOM 1325 C C . GLY A 1 173 ? 14.305 15.688 -6.211 1 72.19 173 GLY A C 1
ATOM 1326 O O . GLY A 1 173 ? 14.484 16.781 -6.754 1 72.19 173 GLY A O 1
ATOM 1327 N N . MET A 1 174 ? 14.367 15.539 -4.895 1 74.12 174 MET A N 1
ATOM 1328 C CA . MET A 1 174 ? 14.906 16.562 -4.004 1 74.12 174 MET A CA 1
ATOM 1329 C C . MET A 1 174 ? 16.203 16.078 -3.348 1 74.12 174 MET A C 1
ATOM 1331 O O . MET A 1 174 ? 16.328 14.906 -2.994 1 74.12 174 MET A O 1
ATOM 1335 N N . ALA A 1 175 ? 17.094 17 -3.262 1 71.56 175 ALA A N 1
ATOM 1336 C CA . ALA A 1 175 ? 18.344 16.688 -2.586 1 71.56 175 ALA A CA 1
ATOM 1337 C C . ALA A 1 175 ? 18.188 16.75 -1.069 1 71.56 175 ALA A C 1
ATOM 1339 O O . ALA A 1 175 ? 18.266 17.828 -0.474 1 71.56 175 ALA A O 1
ATOM 1340 N N . THR A 1 176 ? 17.797 15.633 -0.474 1 72.69 176 THR A N 1
ATOM 1341 C CA . THR A 1 176 ? 17.609 15.531 0.97 1 72.69 176 THR A CA 1
ATOM 1342 C C . THR A 1 176 ? 18.297 14.289 1.521 1 72.69 176 THR A C 1
ATOM 1344 O O . THR A 1 176 ? 18.828 13.477 0.757 1 72.69 176 THR A O 1
ATOM 1347 N N . GLU A 1 177 ? 18.359 14.234 2.85 1 70.44 177 GLU A N 1
ATOM 1348 C CA . GLU A 1 177 ? 18.953 13.062 3.502 1 70.44 177 GLU A CA 1
ATOM 1349 C C . GLU A 1 177 ? 18.141 11.805 3.188 1 70.44 177 GLU A C 1
ATOM 1351 O O . GLU A 1 177 ? 18.578 10.695 3.516 1 70.44 177 GLU A O 1
ATOM 1356 N N . PHE A 1 178 ? 17.141 12.039 2.445 1 72.75 178 PHE A N 1
ATOM 1357 C CA . PHE A 1 178 ? 16.234 10.969 2.033 1 72.75 178 PHE A CA 1
ATOM 1358 C C . PHE A 1 178 ? 17 9.891 1.264 1 72.75 178 PHE A C 1
ATOM 1360 O O . PHE A 1 178 ? 16.766 8.703 1.455 1 72.75 178 PHE A O 1
ATOM 1367 N N . TRP A 1 179 ? 17.922 10.312 0.542 1 71.44 179 TRP A N 1
ATOM 1368 C CA . TRP A 1 179 ? 18.609 9.422 -0.381 1 71.44 179 TRP A CA 1
ATOM 1369 C C . TRP A 1 179 ? 19.688 8.625 0.342 1 71.44 179 TRP A C 1
ATOM 1371 O O . TRP A 1 179 ? 20.078 7.543 -0.108 1 71.44 179 TRP A O 1
ATOM 1381 N N . GLU A 1 180 ? 20.172 9.18 1.474 1 69.94 180 GLU A N 1
ATOM 1382 C CA . GLU A 1 180 ? 21.266 8.539 2.193 1 69.94 180 GLU A CA 1
ATOM 1383 C C . GLU A 1 180 ? 20.828 7.203 2.789 1 69.94 180 GLU A C 1
ATOM 1385 O O . GLU A 1 180 ? 21.625 6.27 2.889 1 69.94 180 GLU A O 1
ATOM 1390 N N . THR A 1 181 ? 19.5 7.109 3.031 1 66.38 181 THR A N 1
ATOM 1391 C CA . THR A 1 181 ? 19.031 5.898 3.693 1 66.38 181 THR A CA 1
ATOM 1392 C C . THR A 1 181 ? 18.172 5.062 2.744 1 66.38 181 THR A C 1
ATOM 1394 O O . THR A 1 181 ? 17.578 4.059 3.154 1 66.38 181 THR A O 1
ATOM 1397 N N . SER A 1 182 ? 18.203 5.465 1.521 1 76.44 182 SER A N 1
ATOM 1398 C CA . SER A 1 182 ? 17.266 4.844 0.597 1 76.44 182 SER A CA 1
ATOM 1399 C C . SER A 1 182 ? 17.906 3.68 -0.148 1 76.44 182 SER A C 1
ATOM 1401 O O . SER A 1 182 ? 17.219 2.904 -0.817 1 76.44 182 SER A O 1
ATOM 1403 N N . GLY A 1 183 ? 19.234 3.457 0.021 1 66.75 183 GLY A N 1
ATOM 1404 C CA . GLY A 1 183 ? 19.953 2.414 -0.694 1 66.75 183 GLY A CA 1
ATOM 1405 C C . GLY A 1 183 ? 20.391 2.838 -2.08 1 66.75 183 GLY A C 1
ATOM 1406 O O . GLY A 1 183 ? 21.031 2.064 -2.797 1 66.75 183 GLY A O 1
ATOM 1407 N N . LYS A 1 184 ? 20.031 4.129 -2.559 1 68.5 184 LYS A N 1
ATOM 1408 C CA . LYS A 1 184 ? 20.453 4.629 -3.867 1 68.5 184 LYS A CA 1
ATOM 1409 C C . LYS A 1 184 ? 21.484 5.734 -3.727 1 68.5 184 LYS A C 1
ATOM 1411 O O . LYS A 1 184 ? 21.359 6.617 -2.879 1 68.5 184 LYS A O 1
ATOM 1416 N N . SER A 1 185 ? 22.562 5.414 -4.309 1 63.72 185 SER A N 1
ATOM 1417 C CA . SER A 1 185 ? 23.547 6.477 -4.402 1 63.72 185 SER A CA 1
ATOM 1418 C C . SER A 1 185 ? 23.359 7.316 -5.66 1 63.72 185 SER A C 1
ATOM 1420 O O . SER A 1 185 ? 23.422 6.801 -6.777 1 63.72 185 SER A O 1
ATOM 1422 N N . LEU A 1 186 ? 22.719 8.414 -5.504 1 65 186 LEU A N 1
ATOM 1423 C CA . LEU A 1 186 ? 22.484 9.258 -6.672 1 65 186 LEU A CA 1
ATOM 1424 C C . LEU A 1 186 ? 23.312 10.539 -6.59 1 65 186 LEU A C 1
ATOM 1426 O O . LEU A 1 186 ? 23.656 10.992 -5.496 1 65 186 LEU A O 1
ATOM 1430 N N . ASP A 1 187 ? 23.797 10.844 -7.797 1 63.59 187 ASP A N 1
ATOM 1431 C CA . ASP A 1 187 ? 24.297 12.211 -7.938 1 63.59 187 ASP A CA 1
ATOM 1432 C C . ASP A 1 187 ? 23.172 13.234 -7.789 1 63.59 187 ASP A C 1
ATOM 1434 O O . ASP A 1 187 ? 22.297 13.32 -8.648 1 63.59 187 ASP A O 1
ATOM 1438 N N . LEU A 1 188 ? 23.141 13.883 -6.609 1 69.94 188 LEU A N 1
ATOM 1439 C CA . LEU A 1 188 ? 22.031 14.75 -6.246 1 69.94 188 LEU A CA 1
ATOM 1440 C C . LEU A 1 188 ? 22.203 16.156 -6.832 1 69.94 188 LEU A C 1
ATOM 1442 O O . LEU A 1 188 ? 21.406 17.047 -6.555 1 69.94 188 LEU A O 1
ATOM 1446 N N . SER A 1 189 ? 23.156 16.312 -7.641 1 66.56 189 SER A N 1
ATOM 1447 C CA . SER A 1 189 ? 23.484 17.641 -8.141 1 66.56 189 SER A CA 1
ATOM 1448 C C . SER A 1 189 ? 22.359 18.219 -8.992 1 66.56 189 SER A C 1
ATOM 1450 O O . SER A 1 189 ? 22.156 19.438 -9.047 1 66.56 189 SER A O 1
ATOM 1452 N N . SER A 1 190 ? 21.578 17.375 -9.633 1 65.19 190 SER A N 1
ATOM 1453 C CA . SER A 1 190 ? 20.516 17.844 -10.508 1 65.19 190 SER A CA 1
ATOM 1454 C C . SER A 1 190 ? 19.172 17.844 -9.789 1 65.19 190 SER A C 1
ATOM 1456 O O . SER A 1 190 ? 18.141 18.203 -10.375 1 65.19 190 SER A O 1
ATOM 1458 N N . PHE A 1 191 ? 19.328 17.656 -8.461 1 72.75 191 PHE A N 1
ATOM 1459 C CA . PHE A 1 191 ? 18.078 17.562 -7.711 1 72.75 191 PHE A CA 1
ATOM 1460 C C . PHE A 1 191 ? 17.656 18.938 -7.188 1 72.75 191 PHE A C 1
ATOM 1462 O O . PHE A 1 191 ? 18.484 19.844 -7.066 1 72.75 191 PHE A O 1
ATOM 1469 N N . MET A 1 192 ? 16.328 19.109 -6.934 1 76.75 192 MET A N 1
ATOM 1470 C CA . MET A 1 192 ? 15.789 20.312 -6.285 1 76.75 192 MET A CA 1
ATOM 1471 C C . MET A 1 192 ? 16.25 20.391 -4.832 1 76.75 192 MET A C 1
ATOM 1473 O O . MET A 1 192 ? 16.281 19.375 -4.133 1 76.75 192 MET A O 1
ATOM 1477 N N . GLN A 1 193 ? 16.641 21.609 -4.504 1 81.69 193 GLN A N 1
ATOM 1478 C CA . GLN A 1 193 ? 16.938 21.797 -3.088 1 81.69 193 GLN A CA 1
ATOM 1479 C C . GLN A 1 193 ? 15.664 21.766 -2.246 1 81.69 193 GLN A C 1
ATOM 1481 O O . GLN A 1 193 ? 14.609 22.219 -2.691 1 81.69 193 GLN A O 1
ATOM 1486 N N . ALA A 1 194 ? 15.805 21.25 -1.01 1 84.44 194 ALA A N 1
ATOM 1487 C CA . ALA A 1 194 ? 14.664 21.172 -0.109 1 84.44 194 ALA A CA 1
ATOM 1488 C C . ALA A 1 194 ? 14.039 22.547 0.12 1 84.44 194 ALA A C 1
ATOM 1490 O O . ALA A 1 194 ? 12.82 22.688 0.198 1 84.44 194 ALA A O 1
ATOM 1491 N N . GLU A 1 195 ? 14.867 23.578 0.151 1 88.44 195 GLU A N 1
ATOM 1492 C CA . GLU A 1 195 ? 14.406 24.953 0.378 1 88.44 195 GLU A CA 1
ATOM 1493 C C . GLU A 1 195 ? 13.539 25.438 -0.776 1 88.44 195 GLU A C 1
ATOM 1495 O O . GLU A 1 195 ? 12.508 26.078 -0.556 1 88.44 195 GLU A O 1
ATOM 1500 N N . ASP A 1 196 ? 13.953 25.109 -1.951 1 84.62 196 ASP A N 1
ATOM 1501 C CA . ASP A 1 196 ? 13.203 25.516 -3.135 1 84.62 196 ASP A CA 1
ATOM 1502 C C . ASP A 1 196 ? 11.852 24.812 -3.201 1 84.62 196 ASP A C 1
ATOM 1504 O O . ASP A 1 196 ? 10.828 25.453 -3.467 1 84.62 196 ASP A O 1
ATOM 1508 N N . ALA A 1 197 ? 11.914 23.547 -2.939 1 84.81 197 ALA A N 1
ATOM 1509 C CA . ALA A 1 197 ? 10.664 22.781 -2.932 1 84.81 197 ALA A CA 1
ATOM 1510 C C . ALA A 1 197 ? 9.711 23.297 -1.863 1 84.81 197 ALA A C 1
ATOM 1512 O O . ALA A 1 197 ? 8.516 23.453 -2.117 1 84.81 197 ALA A O 1
ATOM 1513 N N . ALA A 1 198 ? 10.281 23.609 -0.743 1 90.75 198 ALA A N 1
ATOM 1514 C CA . ALA A 1 198 ? 9.477 24.109 0.374 1 90.75 198 ALA A CA 1
ATOM 1515 C C . ALA A 1 198 ? 8.789 25.422 0.02 1 90.75 198 ALA A C 1
ATOM 1517 O O . ALA A 1 198 ? 7.605 25.609 0.305 1 90.75 198 ALA A O 1
ATOM 1518 N N . GLN A 1 199 ? 9.531 26.266 -0.63 1 89.12 199 GLN A N 1
ATOM 1519 C CA . GLN A 1 199 ? 8.977 27.562 -1.017 1 89.12 199 GLN A CA 1
ATOM 1520 C C . GLN A 1 199 ? 7.828 27.391 -2.006 1 89.12 199 GLN A C 1
ATOM 1522 O O . GLN A 1 199 ? 6.781 28.031 -1.86 1 89.12 199 GLN A O 1
ATOM 1527 N N . MET A 1 200 ? 8.023 26.547 -2.922 1 83.25 200 MET A N 1
ATOM 1528 C CA . MET A 1 200 ? 6.992 26.312 -3.936 1 83.25 200 MET A CA 1
ATOM 1529 C C . MET A 1 200 ? 5.734 25.734 -3.312 1 83.25 200 MET A C 1
ATOM 1531 O O . MET A 1 200 ? 4.621 26.141 -3.637 1 83.25 200 MET A O 1
ATOM 1535 N N . ILE A 1 201 ? 5.953 24.812 -2.451 1 85.31 201 ILE A N 1
ATOM 1536 C CA . ILE A 1 201 ? 4.828 24.156 -1.797 1 85.31 201 ILE A CA 1
ATOM 1537 C C . ILE A 1 201 ? 4.098 25.156 -0.903 1 85.31 201 ILE A C 1
ATOM 1539 O O . ILE A 1 201 ? 2.867 25.25 -0.949 1 85.31 201 ILE A O 1
ATOM 1543 N N . HIS A 1 202 ? 4.844 25.891 -0.124 1 89.75 202 HIS A N 1
ATOM 1544 C CA . HIS A 1 202 ? 4.289 26.922 0.755 1 89.75 202 HIS A CA 1
ATOM 1545 C C . HIS A 1 202 ? 3.428 27.906 -0.023 1 89.75 202 HIS A C 1
ATOM 1547 O O . HIS A 1 202 ? 2.275 28.156 0.344 1 89.75 202 HIS A O 1
ATOM 1553 N N . ASP A 1 203 ? 3.965 28.375 -1.128 1 83.94 203 ASP A N 1
ATOM 1554 C CA . ASP A 1 203 ? 3.264 29.375 -1.939 1 83.94 203 ASP A CA 1
ATOM 1555 C C . ASP A 1 203 ? 2.008 28.766 -2.57 1 83.94 203 ASP A C 1
ATOM 1557 O O . ASP A 1 203 ? 0.967 29.422 -2.637 1 83.94 203 ASP A O 1
ATOM 1561 N N . ALA A 1 204 ? 2.162 27.531 -2.98 1 78.62 204 ALA A N 1
ATOM 1562 C CA . ALA A 1 204 ? 1.044 26.875 -3.646 1 78.62 204 ALA A CA 1
ATOM 1563 C C . ALA A 1 204 ? -0.1 26.609 -2.67 1 78.62 204 ALA A C 1
ATOM 1565 O O . ALA A 1 204 ? -1.271 26.766 -3.023 1 78.62 204 ALA A O 1
ATOM 1566 N N . VAL A 1 205 ? 0.213 26.297 -1.481 1 83.06 205 VAL A N 1
ATOM 1567 C CA . VAL A 1 205 ? -0.787 25.922 -0.484 1 83.06 205 VAL A CA 1
ATOM 1568 C C . VAL A 1 205 ? -1.426 27.188 0.095 1 83.06 205 VAL A C 1
ATOM 1570 O O . VAL A 1 205 ? -2.617 27.188 0.413 1 83.06 205 VAL A O 1
ATOM 1573 N N . SER A 1 206 ? -0.726 28.25 0.232 1 79.12 206 SER A N 1
ATOM 1574 C CA . SER A 1 206 ? -1.213 29.5 0.814 1 79.12 206 SER A CA 1
ATOM 1575 C C . SER A 1 206 ? -2.174 30.203 -0.13 1 79.12 206 SER A C 1
ATOM 1577 O O . SER A 1 206 ? -2.998 31.016 0.307 1 79.12 206 SER A O 1
ATOM 1579 N N . SER A 1 207 ? -2.031 29.906 -1.418 1 64.88 207 SER A N 1
ATOM 1580 C CA . SER A 1 207 ? -2.822 30.641 -2.41 1 64.88 207 SER A CA 1
ATOM 1581 C C . SER A 1 207 ? -4.141 29.922 -2.688 1 64.88 207 SER A C 1
ATOM 1583 O O . SER A 1 207 ? -4.859 30.281 -3.629 1 64.88 207 SER A O 1
ATOM 1585 N N . ILE A 1 208 ? -4.457 28.969 -1.973 1 59.84 208 ILE A N 1
ATOM 1586 C CA . ILE A 1 208 ? -5.66 28.188 -2.244 1 59.84 208 ILE A CA 1
ATOM 1587 C C . ILE A 1 208 ? -6.898 29.031 -1.943 1 59.84 208 ILE A C 1
ATOM 1589 O O . ILE A 1 208 ? -7.07 29.516 -0.822 1 59.84 208 ILE A O 1
ATOM 1593 N N . GLY A 1 209 ? -7.383 29.906 -2.963 1 53.47 209 GLY A N 1
ATOM 1594 C CA . GLY A 1 209 ? -8.625 30.656 -2.857 1 53.47 209 GLY A CA 1
ATOM 1595 C C . GLY A 1 209 ? -9.836 29.781 -2.619 1 53.47 209 GLY A C 1
ATOM 1596 O O . GLY A 1 209 ? -9.75 28.766 -1.922 1 53.47 209 GLY A O 1
ATOM 1597 N N . ASN A 1 210 ? -11.016 30.281 -3.125 1 54.5 210 ASN A N 1
ATOM 1598 C CA . ASN A 1 210 ? -12.297 29.594 -3.002 1 54.5 210 ASN A CA 1
ATOM 1599 C C . ASN A 1 210 ? -12.266 28.234 -3.711 1 54.5 210 ASN A C 1
ATOM 1601 O O . ASN A 1 210 ? -13.188 27.422 -3.549 1 54.5 210 ASN A O 1
ATOM 1605 N N . GLY A 1 211 ? -11.094 28.031 -4.398 1 61.94 211 GLY A N 1
ATOM 1606 C CA . GLY A 1 211 ? -10.992 26.75 -5.086 1 61.94 211 GLY A CA 1
ATOM 1607 C C . GLY A 1 211 ? -10.203 25.719 -4.309 1 61.94 211 GLY A C 1
ATOM 1608 O O . GLY A 1 211 ? -9.969 25.875 -3.111 1 61.94 211 GLY A O 1
ATOM 1609 N N . TYR A 1 212 ? -10.383 24.5 -4.789 1 64.62 212 TYR A N 1
ATOM 1610 C CA . TYR A 1 212 ? -9.695 23.438 -4.074 1 64.62 212 TYR A CA 1
ATOM 1611 C C . TYR A 1 212 ? -8.602 22.812 -4.934 1 64.62 212 TYR A C 1
ATOM 1613 O O . TYR A 1 212 ? -8.844 22.422 -6.078 1 64.62 212 TYR A O 1
ATOM 1621 N N . VAL A 1 213 ? -7.242 23.172 -4.512 1 63.44 213 VAL A N 1
ATOM 1622 C CA . VAL A 1 213 ? -6.113 22.484 -5.137 1 63.44 213 VAL A CA 1
ATOM 1623 C C . VAL A 1 213 ? -5.996 21.062 -4.59 1 63.44 213 VAL A C 1
ATOM 1625 O O . VAL A 1 213 ? -5.766 20.875 -3.395 1 63.44 213 VAL A O 1
ATOM 1628 N N . SER A 1 214 ? -6.281 20.109 -5.492 1 73.5 214 SER A N 1
ATOM 1629 C CA . SER A 1 214 ? -6.223 18.734 -5.035 1 73.5 214 SER A CA 1
ATOM 1630 C C . SER A 1 214 ? -4.812 18.172 -5.16 1 73.5 214 SER A C 1
ATOM 1632 O O . SER A 1 214 ? -4.395 17.328 -4.352 1 73.5 214 SER A O 1
ATOM 1634 N N . ASP A 1 215 ? -4.133 18.656 -6.184 1 76.88 215 ASP A N 1
ATOM 1635 C CA . ASP A 1 215 ? -2.811 18.094 -6.469 1 76.88 215 ASP A CA 1
ATOM 1636 C C . ASP A 1 215 ? -1.84 19.203 -6.895 1 76.88 215 ASP A C 1
ATOM 1638 O O . ASP A 1 215 ? -2.211 20.109 -7.637 1 76.88 215 ASP A O 1
ATOM 1642 N N . ILE A 1 216 ? -0.61 19.109 -6.402 1 73.19 216 ILE A N 1
ATOM 1643 C CA . ILE A 1 216 ? 0.477 20 -6.801 1 73.19 216 ILE A CA 1
ATOM 1644 C C . ILE A 1 216 ? 1.688 19.172 -7.23 1 73.19 216 ILE A C 1
ATOM 1646 O O . ILE A 1 216 ? 2.209 18.375 -6.449 1 73.19 216 ILE A O 1
ATOM 1650 N N . THR A 1 217 ? 2.033 19.281 -8.445 1 69.19 217 THR A N 1
ATOM 1651 C CA . THR A 1 217 ? 3.262 18.656 -8.914 1 69.19 217 THR A CA 1
ATOM 1652 C C . THR A 1 217 ? 4.391 19.672 -9.008 1 69.19 217 THR A C 1
ATOM 1654 O O . THR A 1 217 ? 4.23 20.719 -9.625 1 69.19 217 THR A O 1
ATOM 1657 N N . VAL A 1 218 ? 5.523 19.438 -8.344 1 64.69 218 VAL A N 1
ATOM 1658 C CA . VAL A 1 218 ? 6.676 20.328 -8.328 1 64.69 218 VAL A CA 1
ATOM 1659 C C . VAL A 1 218 ? 7.863 19.641 -9.008 1 64.69 218 VAL A C 1
ATOM 1661 O O . VAL A 1 218 ? 8.289 18.562 -8.602 1 64.69 218 VAL A O 1
ATOM 1664 N N . ASN A 1 219 ? 8.289 20.141 -10.18 1 57.5 219 ASN A N 1
ATOM 1665 C CA . ASN A 1 219 ? 9.398 19.562 -10.93 1 57.5 219 ASN A CA 1
ATOM 1666 C C . ASN A 1 219 ? 10.547 20.562 -11.094 1 57.5 219 ASN A C 1
ATOM 1668 O O . ASN A 1 219 ? 10.344 21.766 -10.969 1 57.5 219 ASN A O 1
ATOM 1672 N N . ARG A 1 220 ? 11.781 19.891 -11.172 1 58.38 220 ARG A N 1
ATOM 1673 C CA . ARG A 1 220 ? 12.93 20.719 -11.555 1 58.38 220 ARG A CA 1
ATOM 1674 C C . ARG A 1 220 ? 12.914 21.016 -13.047 1 58.38 220 ARG A C 1
ATOM 1676 O O . ARG A 1 220 ? 12.422 20.219 -13.844 1 58.38 220 ARG A O 1
ATOM 1683 N N . LEU A 1 221 ? 13.188 22.328 -13.531 1 47.56 221 LEU A N 1
ATOM 1684 C CA . LEU A 1 221 ? 13.406 22.625 -14.945 1 47.56 221 LEU A CA 1
ATOM 1685 C C . LEU A 1 221 ? 14.625 21.859 -15.477 1 47.56 221 LEU A C 1
ATOM 1687 O O . LEU A 1 221 ? 15.586 21.625 -14.742 1 47.56 221 LEU A O 1
ATOM 1691 N N . MET B 1 1 ? 3.66 -27.75 -12.789 1 94.12 1 MET B N 1
ATOM 1692 C CA . MET B 1 1 ? 2.855 -27.641 -11.578 1 94.12 1 MET B CA 1
ATOM 1693 C C . MET B 1 1 ? 2.301 -26.234 -11.4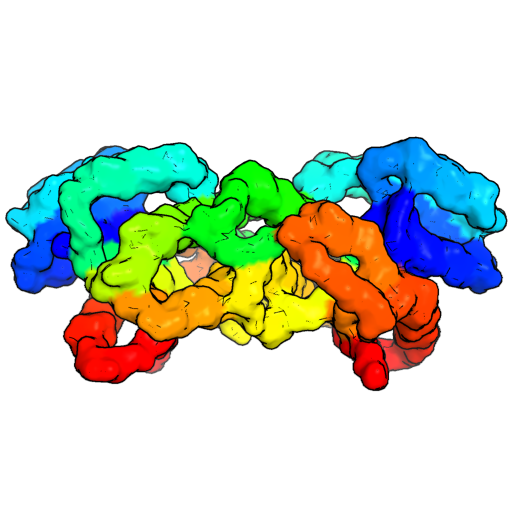06 1 94.12 1 MET B C 1
ATOM 1695 O O . MET B 1 1 ? 2.922 -25.266 -11.828 1 94.12 1 MET B O 1
ATOM 1699 N N . ILE B 1 2 ? 1.092 -26.188 -10.852 1 96.31 2 ILE B N 1
ATOM 1700 C CA . ILE B 1 2 ? 0.427 -24.922 -10.555 1 96.31 2 ILE B CA 1
ATOM 1701 C C . ILE B 1 2 ? 0.412 -24.703 -9.039 1 96.31 2 ILE B C 1
ATOM 1703 O O . ILE B 1 2 ? -0.068 -25.547 -8.281 1 96.31 2 ILE B O 1
ATOM 1707 N N . LEU B 1 3 ? 1.061 -23.609 -8.648 1 97.75 3 LEU B N 1
ATOM 1708 C CA . LEU B 1 3 ? 0.979 -23.203 -7.246 1 97.75 3 LEU B CA 1
ATOM 1709 C C . LEU B 1 3 ? -0.118 -22.172 -7.043 1 97.75 3 LEU B C 1
ATOM 1711 O O . LEU B 1 3 ? -0.143 -21.141 -7.73 1 97.75 3 LEU B O 1
ATOM 1715 N N . ILE B 1 4 ? -1.053 -22.375 -6.141 1 98.06 4 ILE B N 1
ATOM 1716 C CA . ILE B 1 4 ? -2.141 -21.438 -5.879 1 98.06 4 ILE B CA 1
ATOM 1717 C C . ILE B 1 4 ? -2.129 -21.031 -4.406 1 98.06 4 ILE B C 1
ATOM 1719 O O . ILE B 1 4 ? -2.215 -21.891 -3.52 1 98.06 4 ILE B O 1
ATOM 1723 N N . THR B 1 5 ? -1.931 -19.781 -4.172 1 97.75 5 THR B N 1
ATOM 1724 C CA . THR B 1 5 ? -2.094 -19.25 -2.822 1 97.75 5 THR B CA 1
ATOM 1725 C C . THR B 1 5 ? -3.533 -18.812 -2.588 1 97.75 5 THR B C 1
ATOM 1727 O O . THR B 1 5 ? -4.25 -18.484 -3.537 1 97.75 5 THR B O 1
ATOM 1730 N N . GLY B 1 6 ? -3.914 -18.719 -1.263 1 95.38 6 GLY B N 1
ATOM 1731 C CA . GLY B 1 6 ? -5.305 -18.406 -0.981 1 95.38 6 GLY B CA 1
ATOM 1732 C C . GLY B 1 6 ? -6.273 -19.453 -1.515 1 95.38 6 GLY B C 1
ATOM 1733 O O . GLY B 1 6 ? -7.328 -19.109 -2.053 1 95.38 6 GLY B O 1
ATOM 1734 N N . ALA B 1 7 ? -5.895 -20.672 -1.428 1 94.81 7 ALA B N 1
ATOM 1735 C CA . ALA B 1 7 ? -6.625 -21.734 -2.096 1 94.81 7 ALA B CA 1
ATOM 1736 C C . ALA B 1 7 ? -7.625 -22.391 -1.151 1 94.81 7 ALA B C 1
ATOM 1738 O O . ALA B 1 7 ? -8.305 -23.359 -1.524 1 94.81 7 ALA B O 1
ATOM 1739 N N . SER B 1 8 ? -7.754 -21.859 0.058 1 90.44 8 SER B N 1
ATOM 1740 C CA . SER B 1 8 ? -8.602 -22.516 1.052 1 90.44 8 SER B CA 1
ATOM 1741 C C . SER B 1 8 ? -10.07 -22.203 0.821 1 90.44 8 SER B C 1
ATOM 1743 O O . SER B 1 8 ? -10.945 -22.797 1.457 1 90.44 8 SER B O 1
ATOM 1745 N N . SER B 1 9 ? -10.375 -21.234 -0.041 1 86.94 9 SER B N 1
ATOM 1746 C CA . SER B 1 9 ? -11.766 -20.891 -0.318 1 86.94 9 SER B CA 1
ATOM 1747 C C . SER B 1 9 ? -11.875 -20 -1.558 1 86.94 9 SER B C 1
ATOM 1749 O O . SER B 1 9 ? -10.867 -19.703 -2.205 1 86.94 9 SER B O 1
ATOM 1751 N N . GLY B 1 10 ? -13.109 -19.797 -1.96 1 89.62 10 GLY B N 1
ATOM 1752 C CA . GLY B 1 10 ? -13.398 -18.781 -2.955 1 89.62 10 GLY B CA 1
ATOM 1753 C C . GLY B 1 10 ? -12.773 -19.078 -4.305 1 89.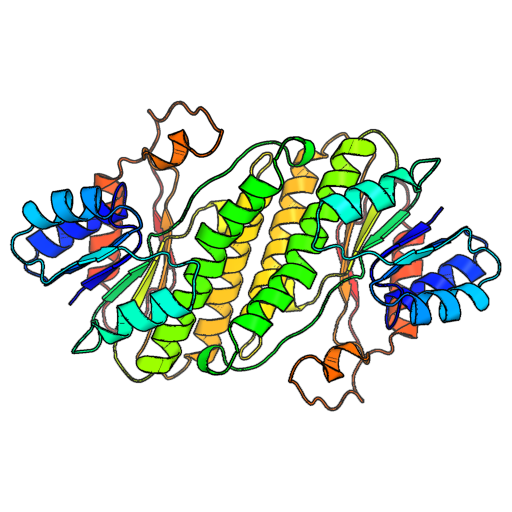62 10 GLY B C 1
ATOM 1754 O O . GLY B 1 10 ? -12.875 -20.188 -4.82 1 89.62 10 GLY B O 1
ATOM 1755 N N . LEU B 1 11 ? -12.242 -18.031 -4.887 1 90.06 11 LEU B N 1
ATOM 1756 C CA . LEU B 1 11 ? -11.695 -18.078 -6.234 1 90.06 11 LEU B CA 1
ATOM 1757 C C . LEU B 1 11 ? -10.523 -19.062 -6.305 1 90.06 11 LEU B C 1
ATOM 1759 O O . LEU B 1 11 ? -10.422 -19.844 -7.25 1 90.06 11 LEU B O 1
ATOM 1763 N N . GLY B 1 12 ? -9.656 -19.062 -5.262 1 94.75 12 GLY B N 1
ATOM 1764 C CA . GLY B 1 12 ? -8.508 -19.953 -5.246 1 94.75 12 GLY B CA 1
ATOM 1765 C C . GLY B 1 12 ? -8.891 -21.422 -5.262 1 94.75 12 GLY B C 1
ATOM 1766 O O . GLY B 1 12 ? -8.281 -22.219 -5.98 1 94.75 12 GLY B O 1
ATOM 1767 N N . ALA B 1 13 ? -9.859 -21.734 -4.504 1 94.31 13 ALA B N 1
ATOM 1768 C CA . ALA B 1 13 ? -10.336 -23.109 -4.457 1 94.31 13 ALA B CA 1
ATOM 1769 C C . ALA B 1 13 ? -10.93 -23.531 -5.797 1 94.31 13 ALA B C 1
ATOM 1771 O O . ALA B 1 13 ? -10.688 -24.641 -6.262 1 94.31 13 ALA B O 1
ATOM 1772 N N . GLU B 1 14 ? -11.688 -22.641 -6.426 1 94.06 14 GLU B N 1
ATOM 1773 C CA . GLU B 1 14 ? -12.312 -22.953 -7.711 1 94.06 14 GLU B CA 1
ATOM 1774 C C . GLU B 1 14 ? -11.266 -23.109 -8.805 1 94.06 14 GLU B C 1
ATOM 1776 O O . GLU B 1 14 ? -11.391 -23.969 -9.68 1 94.06 14 GLU B O 1
ATOM 1781 N N . LEU B 1 15 ? -10.266 -22.312 -8.773 1 95.19 15 LEU B N 1
ATOM 1782 C CA . LEU B 1 15 ? -9.188 -22.422 -9.75 1 95.19 15 LEU B CA 1
ATOM 1783 C C . LEU B 1 15 ? -8.43 -23.734 -9.586 1 95.19 15 LEU B C 1
ATOM 1785 O O . LEU B 1 15 ? -8.055 -24.359 -10.57 1 95.19 15 LEU B O 1
ATOM 1789 N N . ALA B 1 16 ? -8.227 -24.109 -8.336 1 96.56 16 ALA B N 1
ATOM 1790 C CA . ALA B 1 16 ? -7.566 -25.391 -8.07 1 96.56 16 ALA B CA 1
ATOM 1791 C C . ALA B 1 16 ? -8.32 -26.547 -8.719 1 96.56 16 ALA B C 1
ATOM 1793 O O . ALA B 1 16 ? -7.719 -27.406 -9.352 1 96.56 16 ALA B O 1
ATOM 1794 N N . LYS B 1 17 ? -9.602 -26.516 -8.586 1 95.88 17 LYS B N 1
ATOM 1795 C CA . LYS B 1 17 ? -10.453 -27.547 -9.172 1 95.88 17 LYS B CA 1
ATOM 1796 C C . LYS B 1 17 ? -10.32 -27.562 -10.695 1 95.88 17 LYS B C 1
ATOM 1798 O O . LYS B 1 17 ? -10.211 -28.641 -11.297 1 95.88 17 LYS B O 1
ATOM 1803 N N . LEU B 1 18 ? -10.352 -26.422 -11.289 1 94.5 18 LEU B N 1
ATOM 1804 C CA . LEU B 1 18 ? -10.312 -26.312 -12.742 1 94.5 18 LEU B CA 1
ATOM 1805 C C . LEU B 1 18 ? -8.984 -26.828 -13.289 1 94.5 18 LEU B C 1
ATOM 1807 O O . LEU B 1 18 ? -8.961 -27.594 -14.258 1 94.5 18 LEU B O 1
ATOM 1811 N N . TYR B 1 19 ? -7.883 -26.484 -12.703 1 95.44 19 TYR B N 1
ATOM 1812 C CA . TYR B 1 19 ? -6.574 -26.938 -13.156 1 95.44 19 TYR B CA 1
ATOM 1813 C C . TYR B 1 19 ? -6.395 -28.438 -12.922 1 95.44 19 TYR B C 1
ATOM 1815 O O . TYR B 1 19 ? -5.77 -29.125 -13.719 1 95.44 19 TYR B O 1
ATOM 1823 N N . ASP B 1 20 ? -6.941 -28.891 -11.805 1 96.25 20 ASP B N 1
ATOM 1824 C CA . ASP B 1 20 ? -6.926 -30.328 -11.531 1 96.25 20 ASP B CA 1
ATOM 1825 C C . ASP B 1 20 ? -7.676 -31.109 -12.609 1 96.25 20 ASP B C 1
ATOM 1827 O O . ASP B 1 20 ? -7.199 -32.125 -13.086 1 96.25 20 ASP B O 1
ATOM 1831 N N . CYS B 1 21 ? -8.805 -30.562 -12.984 1 94.94 21 CYS B N 1
ATOM 1832 C CA . CYS B 1 21 ? -9.617 -31.172 -14.031 1 94.94 21 CYS B CA 1
ATOM 1833 C C . CYS B 1 21 ? -8.859 -31.234 -15.352 1 94.94 21 CYS B C 1
ATOM 1835 O O . CYS B 1 21 ? -9.047 -32.156 -16.141 1 94.94 21 CYS B O 1
ATOM 1837 N N . ASP B 1 22 ? -7.961 -30.312 -15.586 1 94.31 22 ASP B N 1
ATOM 1838 C CA . ASP B 1 22 ? -7.121 -30.266 -16.781 1 94.31 22 ASP B CA 1
ATOM 1839 C C . ASP B 1 22 ? -5.953 -31.234 -16.672 1 94.31 22 ASP B C 1
ATOM 1841 O O . ASP B 1 22 ? -5.105 -31.297 -17.562 1 94.31 22 ASP B O 1
ATOM 1845 N N . GLY B 1 23 ? -5.859 -31.922 -15.523 1 96.06 23 GLY B N 1
ATOM 1846 C CA . GLY B 1 23 ? -4.785 -32.875 -15.305 1 96.06 23 GLY B CA 1
ATOM 1847 C C . GLY B 1 23 ? -3.492 -32.219 -14.852 1 96.06 23 GLY B C 1
ATOM 1848 O O . GLY B 1 23 ? -2.43 -32.844 -14.891 1 96.06 23 GLY B O 1
ATOM 1849 N N . GLN B 1 24 ? -3.531 -30.969 -14.5 1 94.88 24 GLN B N 1
ATOM 1850 C CA . GLN B 1 24 ? -2.33 -30.25 -14.078 1 94.88 24 GLN B CA 1
ATOM 1851 C C . GLN B 1 24 ? -2.016 -30.531 -12.609 1 94.88 24 GLN B C 1
ATOM 1853 O O . GLN B 1 24 ? -2.902 -30.469 -11.758 1 94.88 24 GLN B O 1
ATOM 1858 N N . PRO B 1 25 ? -0.807 -30.906 -12.289 1 96.38 25 PRO B N 1
ATOM 1859 C CA . PRO B 1 25 ? -0.448 -31.016 -10.867 1 96.38 25 PRO B CA 1
ATOM 1860 C C . PRO B 1 25 ? -0.593 -29.703 -10.117 1 96.38 25 PRO B C 1
ATOM 1862 O O . PRO B 1 25 ? -0.102 -28.672 -10.578 1 96.38 25 PRO B O 1
ATOM 1865 N N . THR B 1 26 ? -1.274 -29.719 -8.992 1 96.75 26 THR B N 1
ATOM 1866 C CA . THR B 1 26 ? -1.511 -28.516 -8.219 1 96.75 26 THR B CA 1
ATOM 1867 C C . THR B 1 26 ? -0.842 -28.609 -6.848 1 96.75 26 THR B C 1
ATOM 1869 O O . THR B 1 26 ? -0.767 -29.688 -6.258 1 96.75 26 THR B O 1
ATOM 1872 N N . TYR B 1 27 ? -0.244 -27.594 -6.387 1 97.62 27 TYR B N 1
ATOM 1873 C CA . TYR B 1 27 ? 0.228 -27.391 -5.02 1 97.62 27 TYR B CA 1
ATOM 1874 C C . TYR B 1 27 ? -0.48 -26.203 -4.371 1 97.62 27 TYR B C 1
ATOM 1876 O O . TYR B 1 27 ? -0.428 -25.094 -4.883 1 97.62 27 TYR B O 1
ATOM 1884 N N . LEU B 1 28 ? -1.193 -26.422 -3.211 1 97.88 28 LEU B N 1
ATOM 1885 C CA . LEU B 1 28 ? -2.104 -25.422 -2.662 1 97.88 28 LEU B CA 1
ATOM 1886 C C . LEU B 1 28 ? -1.585 -24.891 -1.332 1 97.88 28 LEU B C 1
ATOM 1888 O O . LEU B 1 28 ? -1.018 -25.641 -0.535 1 97.88 28 LEU B O 1
ATOM 1892 N N . THR B 1 29 ? -1.767 -23.609 -1.138 1 97.62 29 THR B N 1
ATOM 1893 C CA . THR B 1 29 ? -1.463 -23.031 0.163 1 97.62 29 THR B CA 1
ATOM 1894 C C . THR B 1 29 ? -2.584 -22.094 0.611 1 97.62 29 THR B C 1
ATOM 1896 O O . THR B 1 29 ? -3.379 -21.625 -0.21 1 97.62 29 THR B O 1
ATOM 1899 N N . GLY B 1 30 ? -2.77 -21.844 1.818 1 95.12 30 GLY B N 1
ATOM 1900 C CA . GLY B 1 30 ? -3.713 -21.031 2.566 1 95.12 30 GLY B CA 1
ATOM 1901 C C . GLY B 1 30 ? -3.463 -21.047 4.062 1 95.12 30 GLY B C 1
ATOM 1902 O O . GLY B 1 30 ? -2.5 -21.672 4.527 1 95.12 30 GLY B O 1
ATOM 1903 N N . ARG B 1 31 ? -4.297 -20.453 4.801 1 91.69 31 ARG B N 1
ATOM 1904 C CA . ARG B 1 31 ? -4.043 -20.344 6.234 1 91.69 31 ARG B CA 1
ATOM 1905 C C . ARG B 1 31 ? -4.637 -21.531 6.992 1 91.69 31 ARG B C 1
ATOM 1907 O O . ARG B 1 31 ? -4.129 -21.906 8.047 1 91.69 31 ARG B O 1
ATOM 1914 N N . SER B 1 32 ? -5.66 -22.016 6.43 1 92.88 32 SER B N 1
ATOM 1915 C CA . SER B 1 32 ? -6.371 -23.062 7.148 1 92.88 32 SER B CA 1
ATOM 1916 C C . SER B 1 32 ? -5.934 -24.453 6.68 1 92.88 32 SER B C 1
ATOM 1918 O O . SER B 1 32 ? -6.305 -24.891 5.59 1 92.88 32 SER B O 1
ATOM 1920 N N . GLU B 1 33 ? -5.219 -25.141 7.586 1 95.12 33 GLU B N 1
ATOM 1921 C CA . GLU B 1 33 ? -4.785 -26.484 7.25 1 95.12 33 GLU B CA 1
ATOM 1922 C C . GLU B 1 33 ? -5.977 -27.406 7.012 1 95.12 33 GLU B C 1
ATOM 1924 O O . GLU B 1 33 ? -5.973 -28.203 6.074 1 95.12 33 GLU B O 1
ATOM 1929 N N . GLY B 1 34 ? -6.965 -27.234 7.855 1 95.88 34 GLY B N 1
ATOM 1930 C CA . GLY B 1 34 ? -8.156 -28.062 7.719 1 95.88 34 GLY B CA 1
ATOM 1931 C C . GLY B 1 34 ? -8.867 -27.875 6.391 1 95.88 34 GLY B C 1
ATOM 1932 O O . GLY B 1 34 ? -9.234 -28.844 5.73 1 95.88 34 GLY B O 1
ATOM 1933 N N . LYS B 1 35 ? -9.031 -26.688 5.945 1 95.06 35 LYS B N 1
ATOM 1934 C CA . LYS B 1 35 ? -9.703 -26.406 4.68 1 95.06 35 LYS B CA 1
ATOM 1935 C C . LYS B 1 35 ? -8.867 -26.875 3.496 1 95.06 35 LYS B C 1
ATOM 1937 O O . LYS B 1 35 ? -9.414 -27.406 2.52 1 95.06 35 LYS B O 1
ATOM 1942 N N . LEU B 1 36 ? -7.582 -26.719 3.627 1 96.44 36 LEU B N 1
ATOM 1943 C CA . LEU B 1 36 ? -6.699 -27.188 2.564 1 96.44 36 LEU B CA 1
ATOM 1944 C C . LEU B 1 36 ? -6.797 -28.703 2.396 1 96.44 36 LEU B C 1
ATOM 1946 O O . LEU B 1 36 ? -6.879 -29.203 1.273 1 96.44 36 LEU B O 1
ATOM 1950 N N . SER B 1 37 ? -6.762 -29.359 3.486 1 96.31 37 SER B N 1
ATOM 1951 C CA . SER B 1 37 ? -6.875 -30.812 3.465 1 96.31 37 SER B CA 1
ATOM 1952 C C . SER B 1 37 ? -8.188 -31.25 2.826 1 96.31 37 SER B C 1
ATOM 1954 O O . SER B 1 37 ? -8.203 -32.188 2.01 1 96.31 37 SER B O 1
ATOM 1956 N N . GLU B 1 38 ? -9.211 -30.594 3.17 1 95.81 38 GLU B N 1
ATOM 1957 C CA . GLU B 1 38 ? -10.523 -30.906 2.609 1 95.81 38 GLU B CA 1
ATOM 1958 C C . GLU B 1 38 ? -10.539 -30.719 1.096 1 95.81 38 GLU B C 1
ATOM 1960 O O . GLU B 1 38 ? -11.062 -31.562 0.364 1 95.81 38 GLU B O 1
ATOM 1965 N N . ILE B 1 39 ? -10 -29.656 0.627 1 95 39 ILE B N 1
ATOM 1966 C CA . ILE B 1 39 ? -9.984 -29.328 -0.797 1 95 39 ILE B CA 1
ATOM 1967 C C . ILE B 1 39 ? -9.086 -30.312 -1.538 1 95 39 ILE B C 1
ATOM 1969 O O . ILE B 1 39 ? -9.469 -30.859 -2.574 1 95 39 ILE B O 1
ATOM 1973 N N . THR B 1 40 ? -7.918 -30.609 -1.004 1 95.38 40 THR B N 1
ATOM 1974 C CA . THR B 1 40 ? -6.949 -31.453 -1.694 1 95.38 40 THR B CA 1
ATOM 1975 C C . THR B 1 40 ? -7.449 -32.906 -1.783 1 95.38 40 THR B C 1
ATOM 1977 O O . THR B 1 40 ? -7.141 -33.594 -2.74 1 95.38 40 THR B O 1
ATOM 1980 N N . ASN B 1 41 ? -8.219 -33.281 -0.818 1 95.31 41 ASN B N 1
ATOM 1981 C CA . ASN B 1 41 ? -8.781 -34.625 -0.817 1 95.31 41 ASN B CA 1
ATOM 1982 C C . ASN B 1 41 ? -9.742 -34.844 -1.987 1 95.31 41 ASN B C 1
ATOM 1984 O O . ASN B 1 41 ? -10.023 -35.969 -2.371 1 95.31 41 ASN B O 1
ATOM 1988 N N . ARG B 1 42 ? -10.18 -33.781 -2.545 1 94.75 42 ARG B N 1
ATOM 1989 C CA . ARG B 1 42 ? -11.148 -33.875 -3.633 1 94.75 42 ARG B CA 1
ATOM 1990 C C . ARG B 1 42 ? -10.461 -33.719 -4.988 1 94.75 42 ARG B C 1
ATOM 1992 O O . ARG B 1 42 ? -11.117 -33.781 -6.031 1 94.75 42 ARG B O 1
ATOM 1999 N N . LEU B 1 43 ? -9.18 -33.5 -4.992 1 96.25 43 LEU B N 1
ATOM 2000 C CA . LEU B 1 43 ? -8.422 -33.281 -6.223 1 96.25 43 LEU B CA 1
ATOM 2001 C C . LEU B 1 43 ? -7.664 -34.531 -6.625 1 96.25 43 LEU B C 1
ATOM 2003 O O . LEU B 1 43 ? -7.105 -35.219 -5.773 1 96.25 43 LEU B O 1
ATOM 2007 N N . SER B 1 44 ? -7.598 -34.844 -7.898 1 96.19 44 SER B N 1
ATOM 2008 C CA . SER B 1 44 ? -7.012 -36.094 -8.414 1 96.19 44 SER B CA 1
ATOM 2009 C C . SER B 1 44 ? -5.531 -35.906 -8.727 1 96.19 44 SER B C 1
ATOM 2011 O O . SER B 1 44 ? -4.77 -36.875 -8.734 1 96.19 44 SER B O 1
ATOM 2013 N N . ASN B 1 45 ? -5.125 -34.719 -9.008 1 94.5 45 ASN B N 1
ATOM 2014 C CA . ASN B 1 45 ? -3.764 -34.469 -9.469 1 94.5 45 ASN B CA 1
ATOM 2015 C C . ASN B 1 45 ? -2.992 -33.562 -8.5 1 94.5 45 ASN B C 1
ATOM 2017 O O . ASN B 1 45 ? -1.969 -33 -8.867 1 94.5 45 ASN B O 1
ATOM 2021 N N . ASN B 1 46 ? -3.52 -33.438 -7.309 1 92.94 46 ASN B N 1
ATOM 2022 C CA . ASN B 1 46 ? -2.824 -32.625 -6.312 1 92.94 46 ASN B CA 1
ATOM 2023 C C . ASN B 1 46 ? -1.52 -33.281 -5.871 1 92.94 46 ASN B C 1
ATOM 2025 O O . ASN B 1 46 ? -1.469 -34.5 -5.66 1 92.94 46 ASN B O 1
ATOM 2029 N N . ILE B 1 47 ? -0.532 -32.438 -5.758 1 93.25 47 ILE B N 1
ATOM 2030 C CA . ILE B 1 47 ? 0.748 -33.031 -5.391 1 93.25 47 ILE B CA 1
ATOM 2031 C C . ILE B 1 47 ? 1.131 -32.625 -3.979 1 93.25 47 ILE B C 1
ATOM 2033 O O . ILE B 1 47 ? 2.217 -32.938 -3.496 1 93.25 47 ILE B O 1
ATOM 2037 N N . GLY B 1 48 ? 0.323 -31.781 -3.277 1 94.44 48 GLY B N 1
ATOM 2038 C CA . GLY B 1 48 ? 0.573 -31.391 -1.896 1 94.44 48 GLY B CA 1
ATOM 2039 C C . GLY B 1 48 ? -0.06 -30.078 -1.52 1 94.44 48 GLY B C 1
ATOM 2040 O O . GLY B 1 48 ? -0.689 -29.422 -2.354 1 94.44 48 GLY B O 1
ATOM 2041 N N . TYR B 1 49 ? -0.038 -29.797 -0.264 1 96.31 49 TYR B N 1
ATOM 2042 C CA . TYR B 1 49 ? -0.464 -28.516 0.273 1 96.31 49 TYR B CA 1
ATOM 2043 C C . TYR B 1 49 ? 0.376 -28.109 1.482 1 96.31 49 TYR B C 1
ATOM 2045 O O . TYR B 1 49 ? 1.04 -28.969 2.086 1 96.31 49 TYR B O 1
ATOM 2053 N N . GLN B 1 50 ? 0.418 -26.844 1.758 1 97.12 50 GLN B N 1
ATOM 2054 C CA . GLN B 1 50 ? 1.093 -26.344 2.947 1 97.12 50 GLN B CA 1
ATOM 2055 C C . GLN B 1 50 ? 0.359 -25.125 3.52 1 97.12 50 GLN B C 1
ATOM 2057 O O . GLN B 1 50 ? 0.113 -24.156 2.811 1 97.12 50 GLN B O 1
ATOM 2062 N N . ALA B 1 51 ? -0.027 -25.266 4.801 1 97.25 51 ALA B N 1
ATOM 2063 C CA . ALA B 1 51 ? -0.515 -24.078 5.48 1 97.25 51 ALA B CA 1
ATOM 2064 C C . ALA B 1 51 ? 0.594 -23.031 5.629 1 97.25 51 ALA B C 1
ATOM 2066 O O . ALA B 1 51 ? 1.715 -23.375 6.023 1 97.25 51 ALA B O 1
ATOM 2067 N N . CYS B 1 52 ? 0.301 -21.797 5.262 1 96.88 52 CYS B N 1
ATOM 2068 C CA . CYS B 1 52 ? 1.319 -20.75 5.219 1 96.88 52 CYS B CA 1
ATOM 2069 C C . CYS B 1 52 ? 0.71 -19.391 5.492 1 96.88 52 CYS B C 1
ATOM 2071 O O . CYS B 1 52 ? -0.345 -19.047 4.949 1 96.88 52 CYS B O 1
ATOM 2073 N N . ASP B 1 53 ? 1.287 -18.703 6.438 1 97.56 53 ASP B N 1
ATOM 2074 C CA . ASP B 1 53 ? 0.997 -17.281 6.543 1 97.56 53 ASP B CA 1
ATOM 2075 C C . ASP B 1 53 ? 1.872 -16.469 5.594 1 97.56 53 ASP B C 1
ATOM 2077 O O . ASP B 1 53 ? 3.039 -16.203 5.891 1 97.56 53 ASP B O 1
ATOM 2081 N N . LEU B 1 54 ? 1.283 -16.016 4.535 1 98.06 54 LEU B N 1
ATOM 2082 C CA . LEU B 1 54 ? 2.035 -15.391 3.453 1 98.06 54 LEU B CA 1
ATOM 2083 C C . LEU B 1 54 ? 2.543 -14.016 3.871 1 98.06 54 LEU B C 1
ATOM 2085 O O . LEU B 1 54 ? 3.389 -13.43 3.191 1 98.06 54 LEU B O 1
ATOM 2089 N N . SER B 1 55 ? 1.99 -13.477 5.012 1 97.44 55 SER B N 1
ATOM 2090 C CA . SER B 1 55 ? 2.477 -12.18 5.484 1 97.44 55 SER B CA 1
ATOM 2091 C C . SER B 1 55 ? 3.848 -12.312 6.141 1 97.44 55 SER B C 1
ATOM 2093 O O . SER B 1 55 ? 4.523 -11.312 6.379 1 97.44 55 SER B O 1
ATOM 2095 N N . LEU B 1 56 ? 4.254 -13.5 6.438 1 97.81 56 LEU B N 1
ATOM 2096 C CA . LEU B 1 56 ? 5.551 -13.773 7.043 1 97.81 56 LEU B CA 1
ATOM 2097 C C . LEU B 1 56 ? 6.547 -14.25 5.992 1 97.81 56 LEU B C 1
ATOM 2099 O O . LEU B 1 56 ? 6.398 -15.344 5.441 1 97.81 56 LEU B O 1
ATOM 2103 N N . HIS B 1 57 ? 7.582 -13.477 5.777 1 97.62 57 HIS B N 1
ATOM 2104 C CA . HIS B 1 57 ? 8.516 -13.766 4.695 1 97.62 57 HIS B CA 1
ATOM 2105 C C . HIS B 1 57 ? 9.211 -15.109 4.902 1 97.62 57 HIS B C 1
ATOM 2107 O O . HIS B 1 57 ? 9.508 -15.812 3.936 1 97.62 57 HIS B O 1
ATOM 2113 N N . GLN B 1 58 ? 9.484 -15.477 6.129 1 97.81 58 GLN B N 1
ATOM 2114 C CA . GLN B 1 58 ? 10.133 -16.75 6.41 1 97.81 58 GLN B CA 1
ATOM 2115 C C . GLN B 1 58 ? 9.242 -17.922 6.008 1 97.81 58 GLN B C 1
ATOM 2117 O O . GLN B 1 58 ? 9.727 -18.922 5.461 1 97.81 58 GLN B O 1
ATOM 2122 N N . ASP B 1 59 ? 7.949 -17.844 6.293 1 97.88 59 ASP B N 1
ATOM 2123 C CA . ASP B 1 59 ? 6.996 -18.875 5.895 1 97.88 59 ASP B CA 1
ATOM 2124 C C . ASP B 1 59 ? 6.953 -19.031 4.375 1 97.88 59 ASP B C 1
ATOM 2126 O O . ASP B 1 59 ? 6.887 -20.141 3.859 1 97.88 59 ASP B O 1
ATOM 2130 N N . VAL B 1 60 ? 6.988 -17.938 3.664 1 98.31 60 VAL B N 1
ATOM 2131 C CA . VAL B 1 60 ? 6.949 -17.938 2.205 1 98.31 60 VAL B CA 1
ATOM 2132 C C . VAL B 1 60 ? 8.219 -18.594 1.657 1 98.31 60 VAL B C 1
ATOM 2134 O O . VAL B 1 60 ? 8.156 -19.391 0.718 1 98.31 60 VAL B O 1
ATOM 2137 N N . GLY B 1 61 ? 9.359 -18.219 2.283 1 97.88 61 GLY B N 1
ATOM 2138 C CA . GLY B 1 61 ? 10.586 -18.891 1.899 1 97.88 61 GLY B CA 1
ATOM 2139 C C . GLY B 1 61 ? 10.508 -20.406 2.053 1 97.88 61 GLY B C 1
ATOM 2140 O O . GLY B 1 61 ? 10.883 -21.141 1.145 1 97.88 61 GLY B O 1
ATOM 2141 N N . GLN B 1 62 ? 9.992 -20.844 3.141 1 97.5 62 GLN B N 1
ATOM 2142 C CA . GLN B 1 62 ? 9.859 -22.266 3.418 1 97.5 62 GLN B CA 1
ATOM 2143 C C . GLN B 1 62 ? 8.906 -22.922 2.428 1 97.5 62 GLN B C 1
ATOM 2145 O O . GLN B 1 62 ? 9.133 -24.062 2.004 1 97.5 62 GLN B O 1
ATOM 2150 N N . LEU B 1 63 ? 7.824 -22.25 2.121 1 97.31 63 LEU B N 1
ATOM 2151 C CA . LEU B 1 63 ? 6.879 -22.75 1.125 1 97.31 63 LEU B CA 1
ATOM 2152 C C . LEU B 1 63 ? 7.59 -23.047 -0.19 1 97.31 63 LEU B C 1
ATOM 2154 O O . LEU B 1 63 ? 7.438 -24.141 -0.746 1 97.31 63 LEU B O 1
ATOM 2158 N N . PHE B 1 64 ? 8.406 -22.141 -0.694 1 97.62 64 PHE B N 1
ATOM 2159 C CA . PHE B 1 64 ? 9.062 -22.297 -1.986 1 97.62 64 PHE B CA 1
ATOM 2160 C C . PHE B 1 64 ? 10.203 -23.312 -1.895 1 97.62 64 PHE B C 1
ATOM 2162 O O . PHE B 1 64 ? 10.578 -23.922 -2.896 1 97.62 64 PHE B O 1
ATOM 2169 N N . ASP B 1 65 ? 10.766 -23.484 -0.647 1 96.81 65 ASP B N 1
ATOM 2170 C CA . ASP B 1 65 ? 11.781 -24.516 -0.425 1 96.81 65 ASP B CA 1
ATOM 2171 C C . ASP B 1 65 ? 11.227 -25.906 -0.687 1 96.81 65 ASP B C 1
ATOM 2173 O O . ASP B 1 65 ? 11.984 -26.828 -0.995 1 96.81 65 ASP B O 1
ATOM 2177 N N . GLN B 1 66 ? 9.945 -26.078 -0.579 1 94.06 66 GLN B N 1
ATOM 2178 C CA . GLN B 1 66 ? 9.312 -27.391 -0.714 1 94.06 66 GLN B CA 1
ATOM 2179 C C . GLN B 1 66 ? 9.109 -27.766 -2.182 1 94.06 66 GLN B C 1
ATOM 2181 O O . GLN B 1 66 ? 8.797 -28.906 -2.506 1 94.06 66 GLN B O 1
ATOM 2186 N N . LEU B 1 67 ? 9.234 -26.766 -3.074 1 94.5 67 LEU B N 1
ATOM 2187 C CA . LEU B 1 67 ? 9.008 -27.016 -4.492 1 94.5 67 LEU B CA 1
ATOM 2188 C C . LEU B 1 67 ? 10.258 -27.594 -5.148 1 94.5 67 LEU B C 1
ATOM 2190 O O . LEU B 1 67 ? 11.328 -27 -5.09 1 94.5 67 LEU B O 1
ATOM 2194 N N . ASP B 1 68 ? 10.211 -28.766 -5.742 1 91.56 68 ASP B N 1
ATOM 2195 C CA . ASP B 1 68 ? 11.336 -29.469 -6.336 1 91.56 68 ASP B CA 1
ATOM 2196 C C . ASP B 1 68 ? 11.719 -28.859 -7.684 1 91.56 68 ASP B C 1
ATOM 2198 O O . ASP B 1 68 ? 12.852 -29.031 -8.141 1 91.56 68 ASP B O 1
ATOM 2202 N N . GLN B 1 69 ? 10.781 -28.312 -8.336 1 95 69 GLN B N 1
ATOM 2203 C CA . GLN B 1 69 ? 10.992 -27.672 -9.633 1 95 69 GLN B CA 1
ATOM 2204 C C . GLN B 1 69 ? 10.242 -26.344 -9.719 1 95 69 GLN B C 1
ATOM 2206 O O . GLN B 1 69 ? 9.289 -26.109 -8.977 1 95 69 GLN B O 1
A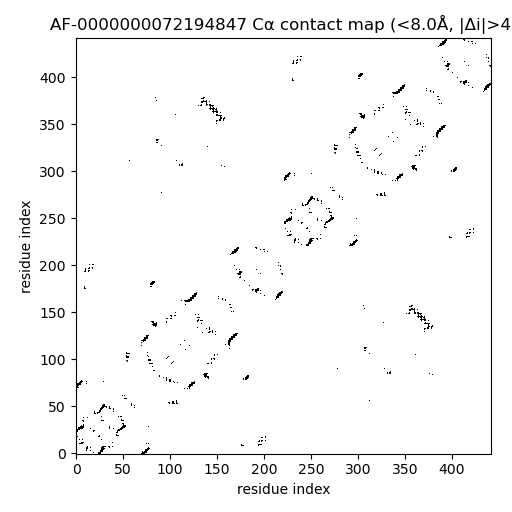TOM 2211 N N . PRO B 1 70 ? 10.695 -25.469 -10.602 1 96.5 70 PRO B N 1
ATOM 2212 C CA . PRO B 1 70 ? 9.938 -24.219 -10.797 1 96.5 70 PRO B CA 1
ATOM 2213 C C . PRO B 1 70 ? 8.492 -24.469 -11.227 1 96.5 70 PRO B C 1
ATOM 2215 O O . PRO B 1 70 ? 8.242 -25.344 -12.07 1 96.5 70 PRO B O 1
ATOM 2218 N N . PRO B 1 71 ? 7.598 -23.75 -10.602 1 96.94 71 PRO B N 1
ATOM 2219 C CA . PRO B 1 71 ? 6.227 -23.859 -11.102 1 96.94 71 PRO B CA 1
ATOM 2220 C C . PRO B 1 71 ? 6.07 -23.312 -12.516 1 96.94 71 PRO B C 1
ATOM 2222 O O . PRO B 1 71 ? 6.836 -22.438 -12.93 1 96.94 71 PRO B O 1
ATOM 2225 N N . GLN B 1 72 ? 5.164 -23.906 -13.203 1 94.69 72 GLN B N 1
ATOM 2226 C CA . GLN B 1 72 ? 4.809 -23.328 -14.5 1 94.69 72 GLN B CA 1
ATOM 2227 C C . GLN B 1 72 ? 3.957 -22.078 -14.344 1 94.69 72 GLN B C 1
ATOM 2229 O O . GLN B 1 72 ? 4.133 -21.109 -15.078 1 94.69 72 GLN B O 1
ATOM 2234 N N . THR B 1 73 ? 3.041 -22.156 -13.43 1 94.88 73 THR B N 1
ATOM 2235 C CA . THR B 1 73 ? 2.135 -21.062 -13.133 1 94.88 73 THR B CA 1
ATOM 2236 C C . THR B 1 73 ? 1.957 -20.906 -11.625 1 94.88 73 THR B C 1
ATOM 2238 O O . THR B 1 73 ? 1.83 -21.891 -10.906 1 94.88 73 THR B O 1
ATOM 2241 N N . VAL B 1 74 ? 2.041 -19.719 -11.18 1 97.44 74 VAL B N 1
ATOM 2242 C CA . VAL B 1 74 ? 1.681 -19.359 -9.812 1 97.44 74 VAL B CA 1
ATOM 2243 C C . VAL B 1 74 ? 0.46 -18.438 -9.828 1 97.44 74 VAL B C 1
ATOM 2245 O O . VAL B 1 74 ? 0.449 -17.422 -10.531 1 97.44 74 VAL B O 1
ATOM 2248 N N . ILE B 1 75 ? -0.587 -18.812 -9.117 1 97.19 75 ILE B N 1
ATOM 2249 C CA . ILE B 1 75 ? -1.763 -17.969 -8.953 1 97.19 75 ILE B CA 1
ATOM 2250 C C . ILE B 1 75 ? -1.826 -17.453 -7.52 1 97.19 75 ILE B C 1
ATOM 2252 O O . ILE B 1 75 ? -2.082 -18.203 -6.586 1 97.19 75 ILE B O 1
ATOM 2256 N N . HIS B 1 76 ? -1.519 -16.219 -7.379 1 97.94 76 HIS B N 1
ATOM 2257 C CA . HIS B 1 76 ? -1.644 -15.555 -6.082 1 97.94 76 HIS B CA 1
ATOM 2258 C C . HIS B 1 76 ? -3.049 -15 -5.883 1 97.94 76 HIS B C 1
ATOM 2260 O O . HIS B 1 76 ? -3.344 -13.883 -6.316 1 97.94 76 HIS B O 1
ATOM 2266 N N . SER B 1 77 ? -3.84 -15.703 -5.16 1 95.25 77 SER B N 1
ATOM 2267 C CA . SER B 1 77 ? -5.238 -15.344 -4.945 1 95.25 77 SER B CA 1
ATOM 2268 C C . SER B 1 77 ? -5.496 -14.992 -3.484 1 95.25 77 SER B C 1
ATOM 2270 O O . SER B 1 77 ? -6.645 -14.797 -3.08 1 95.25 77 SER B O 1
ATOM 2272 N N . ALA B 1 78 ? -4.406 -15.016 -2.713 1 93.12 78 ALA B N 1
ATOM 2273 C CA . ALA B 1 78 ? -4.535 -14.633 -1.31 1 93.12 78 ALA B CA 1
ATOM 2274 C C . ALA B 1 78 ? -4.891 -13.148 -1.177 1 93.12 78 ALA B C 1
ATOM 2276 O O . ALA B 1 78 ? -4.363 -12.312 -1.907 1 93.12 78 ALA B O 1
ATOM 2277 N N . GLY B 1 79 ? -5.828 -12.805 -0.29 1 90.44 79 GLY B N 1
ATOM 2278 C CA . GLY B 1 79 ? -6.258 -11.445 -0.014 1 90.44 79 GLY B CA 1
ATOM 2279 C C . GLY B 1 79 ? -7.492 -11.375 0.867 1 90.44 79 GLY B C 1
ATOM 2280 O O . GLY B 1 79 ? -8.047 -12.406 1.247 1 90.44 79 GLY B O 1
ATOM 2281 N N . SER B 1 80 ? -7.801 -10.227 1.283 1 90.06 80 SER B N 1
ATOM 2282 C CA . SER B 1 80 ? -8.984 -9.992 2.1 1 90.06 80 SER B CA 1
ATOM 2283 C C . SER B 1 80 ? -9.516 -8.578 1.923 1 90.06 80 SER B C 1
ATOM 2285 O O . SER B 1 80 ? -8.805 -7.703 1.413 1 90.06 80 SER B O 1
ATOM 2287 N N . GLY B 1 81 ? -10.75 -8.445 2.248 1 90.31 81 GLY B N 1
ATOM 2288 C CA . GLY B 1 81 ? -11.359 -7.121 2.238 1 90.31 81 GLY B CA 1
ATOM 2289 C C . GLY B 1 81 ? -11.656 -6.586 3.627 1 90.31 81 GLY B C 1
ATOM 2290 O O . GLY B 1 81 ? -11.875 -7.359 4.559 1 90.31 81 GLY B O 1
ATOM 2291 N N . TYR B 1 82 ? -11.664 -5.316 3.779 1 92.12 82 TYR B N 1
ATOM 2292 C CA . TYR B 1 82 ? -12.086 -4.562 4.953 1 92.12 82 TYR B CA 1
ATOM 2293 C C . TYR B 1 82 ? -12.602 -3.18 4.562 1 92.12 82 TYR B C 1
ATOM 2295 O O . TYR B 1 82 ? -11.883 -2.404 3.924 1 92.12 82 TYR B O 1
ATOM 2303 N N . PHE B 1 83 ? -13.867 -2.951 4.957 1 92.88 83 PHE B N 1
ATOM 2304 C CA . PHE B 1 83 ? -14.523 -1.772 4.41 1 92.88 83 PHE B CA 1
ATOM 2305 C C . PHE B 1 83 ? -15.141 -0.928 5.52 1 92.88 83 PHE B C 1
ATOM 2307 O O . PHE B 1 83 ? -15.32 -1.406 6.641 1 92.88 83 PHE B O 1
ATOM 2314 N N . GLY B 1 84 ? -15.523 0.287 5.148 1 94.19 84 GLY B N 1
ATOM 2315 C CA . GLY B 1 84 ? -16.078 1.287 6.043 1 94.19 84 GLY B CA 1
ATOM 2316 C C . GLY B 1 84 ? -15.422 2.648 5.895 1 94.19 84 GLY B C 1
ATOM 2317 O O . GLY B 1 84 ? -14.375 2.775 5.258 1 94.19 84 GLY B O 1
ATOM 2318 N N . LEU B 1 85 ? -16.094 3.619 6.496 1 95.75 85 LEU B N 1
ATOM 2319 C CA . LEU B 1 85 ? -15.477 4.938 6.531 1 95.75 85 LEU B CA 1
ATOM 2320 C C . LEU B 1 85 ? -14.148 4.895 7.281 1 95.75 85 LEU B C 1
ATOM 2322 O O . LEU B 1 85 ? -14.008 4.148 8.25 1 95.75 85 LEU B O 1
ATOM 2326 N N . LEU B 1 86 ? -13.203 5.684 6.777 1 96.94 86 LEU B N 1
ATOM 2327 C CA . LEU B 1 86 ? -11.867 5.641 7.363 1 96.94 86 LEU B CA 1
ATOM 2328 C C . LEU B 1 86 ? -11.922 5.867 8.867 1 96.94 86 LEU B C 1
ATOM 2330 O O . LEU B 1 86 ? -11.25 5.168 9.633 1 96.94 86 LEU B O 1
ATOM 2334 N N . GLU B 1 87 ? -12.766 6.785 9.305 1 96.31 87 GLU B N 1
ATOM 2335 C CA . GLU B 1 87 ? -12.836 7.148 10.719 1 96.31 87 GLU B CA 1
ATOM 2336 C C . GLU B 1 87 ? -13.375 5.992 11.562 1 96.31 87 GLU B C 1
ATOM 2338 O O . GLU B 1 87 ? -13.156 5.949 12.773 1 96.31 87 GLU B O 1
ATOM 2343 N N . ASP B 1 88 ? -14.016 5.082 10.953 1 96.12 88 ASP B N 1
ATOM 2344 C CA . ASP B 1 88 ? -14.664 3.986 11.664 1 96.12 88 ASP B CA 1
ATOM 2345 C C . ASP B 1 88 ? -13.82 2.715 11.602 1 96.12 88 ASP B C 1
ATOM 2347 O O . ASP B 1 88 ? -14.125 1.724 12.266 1 96.12 88 ASP B O 1
ATOM 2351 N N . GLN B 1 89 ? -12.812 2.721 10.781 1 96.19 89 GLN B N 1
ATOM 2352 C CA . GLN B 1 89 ? -11.992 1.526 10.617 1 96.19 89 GLN B CA 1
ATOM 2353 C C . GLN B 1 89 ? -11.047 1.334 11.797 1 96.19 89 GLN B C 1
ATOM 2355 O O . GLN B 1 89 ? -10.469 2.299 12.305 1 96.19 89 GLN B O 1
ATOM 2360 N N . GLU B 1 90 ? -10.922 0.099 12.227 1 96.75 90 GLU B N 1
ATOM 2361 C CA . GLU B 1 90 ? -10.07 -0.251 13.359 1 96.75 90 GLU B CA 1
ATOM 2362 C C . GLU B 1 90 ? -8.625 -0.467 12.922 1 96.75 90 GLU B C 1
ATOM 2364 O O . GLU B 1 90 ? -8.359 -1.226 11.992 1 96.75 90 GLU B O 1
ATOM 2369 N N . PRO B 1 91 ? -7.66 0.153 13.609 1 97.19 91 PRO B N 1
ATOM 2370 C CA . PRO B 1 91 ? -6.254 0.063 13.211 1 97.19 91 PRO B CA 1
ATOM 2371 C C . PRO B 1 91 ? -5.77 -1.379 13.086 1 97.19 91 PRO B C 1
ATOM 2373 O O . PRO B 1 91 ? -5.02 -1.705 12.164 1 97.19 91 PRO B O 1
ATOM 2376 N N . GLU B 1 92 ? -6.191 -2.186 14.008 1 96.81 92 GLU B N 1
ATOM 2377 C CA . GLU B 1 92 ? -5.742 -3.574 13.969 1 96.81 92 GLU B CA 1
ATOM 2378 C C . GLU B 1 92 ? -6.262 -4.285 12.719 1 96.81 92 GLU B C 1
ATOM 2380 O O . GLU B 1 92 ? -5.555 -5.102 12.125 1 96.81 92 GLU B O 1
ATOM 2385 N N . GLN B 1 93 ? -7.477 -4.008 12.367 1 96.88 93 GLN B N 1
ATOM 2386 C CA . GLN B 1 93 ? -8.047 -4.602 11.164 1 96.88 93 GLN B CA 1
ATOM 2387 C C . GLN B 1 93 ? -7.379 -4.051 9.906 1 96.88 93 GLN B C 1
ATOM 2389 O O . GLN B 1 93 ? -7.211 -4.77 8.922 1 96.88 93 GLN B O 1
ATOM 2394 N N . ILE B 1 94 ? -7.016 -2.818 9.914 1 97.75 94 ILE B N 1
ATOM 2395 C CA . ILE B 1 94 ? -6.277 -2.211 8.805 1 97.75 94 ILE B CA 1
ATOM 2396 C C . ILE B 1 94 ? -4.938 -2.922 8.633 1 97.75 94 ILE B C 1
ATOM 2398 O O . ILE B 1 94 ? -4.539 -3.236 7.504 1 97.75 94 ILE B O 1
ATOM 2402 N N . GLN B 1 95 ? -4.312 -3.141 9.773 1 97.62 95 GLN B N 1
ATOM 2403 C CA . GLN B 1 95 ? -3.023 -3.822 9.711 1 97.62 95 GLN B CA 1
ATOM 2404 C C . GLN B 1 95 ? -3.176 -5.227 9.125 1 97.62 95 GLN B C 1
ATOM 2406 O O . GLN B 1 95 ? -2.336 -5.672 8.344 1 97.62 95 GLN B O 1
ATOM 2411 N N . LYS B 1 96 ? -4.191 -5.914 9.547 1 96.81 96 LYS B N 1
ATOM 2412 C CA . LYS B 1 96 ? -4.465 -7.23 8.977 1 96.81 96 LYS B CA 1
ATOM 2413 C C . LYS B 1 96 ? -4.676 -7.141 7.465 1 96.81 96 LYS B C 1
ATOM 2415 O O . LYS B 1 96 ? -4.188 -7.988 6.715 1 96.81 96 LYS B O 1
ATOM 2420 N N . LEU B 1 97 ? -5.375 -6.125 7.047 1 96.81 97 LEU B N 1
ATOM 2421 C CA . LEU B 1 97 ? -5.621 -5.871 5.633 1 96.81 97 LEU B CA 1
ATOM 2422 C C . LEU B 1 97 ? -4.309 -5.684 4.879 1 96.81 97 LEU B C 1
ATOM 2424 O O . LEU B 1 97 ? -4.113 -6.27 3.809 1 96.81 97 LEU B O 1
ATOM 2428 N N . ILE B 1 98 ? -3.434 -4.918 5.398 1 98.12 98 ILE B N 1
ATOM 2429 C CA . ILE B 1 98 ? -2.133 -4.645 4.797 1 98.12 98 ILE B CA 1
ATOM 2430 C C . ILE B 1 98 ? -1.321 -5.938 4.715 1 98.12 98 ILE B C 1
ATOM 2432 O O . ILE B 1 98 ? -0.736 -6.242 3.674 1 98.12 98 ILE B O 1
ATOM 2436 N N . ASN B 1 99 ? -1.336 -6.684 5.77 1 97.75 99 ASN B N 1
ATOM 2437 C CA . ASN B 1 99 ? -0.604 -7.945 5.809 1 97.75 99 ASN B CA 1
ATOM 2438 C C . ASN B 1 99 ? -1.129 -8.938 4.77 1 97.75 99 ASN B C 1
ATOM 2440 O O . ASN B 1 99 ? -0.352 -9.508 4.008 1 97.75 99 ASN B O 1
ATOM 2444 N N . ASN B 1 100 ? -2.393 -9.047 4.727 1 95.94 100 ASN B N 1
ATOM 2445 C CA . ASN B 1 100 ? -3.041 -10.062 3.9 1 95.94 100 ASN B CA 1
ATOM 2446 C C . ASN B 1 100 ? -2.912 -9.742 2.414 1 95.94 100 ASN B C 1
ATOM 2448 O O . ASN B 1 100 ? -2.957 -10.641 1.574 1 95.94 100 ASN B O 1
ATOM 2452 N N . ASN B 1 101 ? -2.76 -8.523 2.07 1 96.94 101 ASN B N 1
ATOM 2453 C CA . ASN B 1 101 ? -2.791 -8.133 0.664 1 96.94 101 ASN B CA 1
ATOM 2454 C C . ASN B 1 101 ? -1.422 -7.66 0.183 1 96.94 101 ASN B C 1
ATOM 2456 O O . ASN B 1 101 ? -0.896 -8.172 -0.807 1 96.94 101 ASN B O 1
ATOM 2460 N N . LEU B 1 102 ? -0.846 -6.746 0.919 1 98.25 102 LEU B N 1
ATOM 2461 C CA . LEU B 1 102 ? 0.386 -6.121 0.449 1 98.25 102 LEU B CA 1
ATOM 2462 C C . LEU B 1 102 ? 1.601 -6.957 0.838 1 98.25 102 LEU B C 1
ATOM 2464 O O . LEU B 1 102 ? 2.375 -7.371 -0.027 1 98.25 102 LEU B O 1
ATOM 2468 N N . ASN B 1 103 ? 1.732 -7.223 2.15 1 98.5 103 ASN B N 1
ATOM 2469 C CA . ASN B 1 103 ? 2.877 -8.023 2.576 1 98.5 103 ASN B CA 1
ATOM 2470 C C . ASN B 1 103 ? 2.895 -9.383 1.894 1 98.5 103 ASN B C 1
ATOM 2472 O O . ASN B 1 103 ? 3.953 -9.859 1.479 1 98.5 103 ASN B O 1
ATOM 2476 N N . SER B 1 104 ? 1.749 -10 1.835 1 98.25 104 SER B N 1
ATOM 2477 C CA . SER B 1 104 ? 1.647 -11.297 1.174 1 98.25 104 SER B CA 1
ATOM 2478 C C . SER B 1 104 ? 2.133 -11.219 -0.27 1 98.25 104 SER B C 1
ATOM 2480 O O . SER B 1 104 ? 2.938 -12.047 -0.705 1 98.25 104 SER B O 1
ATOM 2482 N N . ALA B 1 105 ? 1.676 -10.227 -1.025 1 98.38 105 ALA B N 1
ATOM 2483 C CA . ALA B 1 105 ? 2.062 -10.055 -2.424 1 98.38 105 ALA B CA 1
ATOM 2484 C C . ALA B 1 105 ? 3.561 -9.789 -2.551 1 98.38 105 ALA B C 1
ATOM 2486 O O . ALA B 1 105 ? 4.23 -10.375 -3.408 1 98.38 105 ALA B O 1
ATOM 2487 N N . ILE B 1 106 ? 4.07 -8.922 -1.704 1 98.75 106 ILE B N 1
ATOM 2488 C CA . ILE B 1 106 ? 5.488 -8.578 -1.741 1 98.75 106 ILE B CA 1
ATOM 2489 C C . ILE B 1 106 ? 6.328 -9.828 -1.497 1 98.75 106 ILE B C 1
ATOM 2491 O O . ILE B 1 106 ? 7.27 -10.109 -2.242 1 98.75 106 ILE B O 1
ATOM 2495 N N . ASN B 1 107 ? 6.012 -10.562 -0.432 1 98.62 107 ASN B N 1
ATOM 2496 C CA . ASN B 1 107 ? 6.789 -11.742 -0.061 1 98.62 107 ASN B CA 1
ATOM 2497 C C . ASN B 1 107 ? 6.773 -12.797 -1.167 1 98.62 107 ASN B C 1
ATOM 2499 O O . ASN B 1 107 ? 7.812 -13.367 -1.497 1 98.62 107 ASN B O 1
ATOM 2503 N N . VAL B 1 108 ? 5.609 -13.062 -1.742 1 98.56 108 VAL B N 1
ATOM 2504 C CA . VAL B 1 108 ? 5.461 -14.078 -2.783 1 98.56 108 VAL B CA 1
ATOM 2505 C C . VAL B 1 108 ? 6.23 -13.648 -4.031 1 98.56 108 VAL B C 1
ATOM 2507 O O . VAL B 1 108 ? 7.016 -14.422 -4.582 1 98.56 108 VAL B O 1
ATOM 2510 N N . LEU B 1 109 ? 6.074 -12.406 -4.457 1 98.56 109 LEU B N 1
ATOM 2511 C CA . LEU B 1 109 ? 6.734 -11.93 -5.668 1 98.56 109 LEU B CA 1
ATOM 2512 C C . LEU B 1 109 ? 8.25 -11.867 -5.473 1 98.56 109 LEU B C 1
ATOM 2514 O O . LEU B 1 109 ? 9.008 -12.164 -6.395 1 98.56 109 LEU B O 1
ATOM 2518 N N . ARG B 1 110 ? 8.633 -11.406 -4.289 1 98.56 110 ARG B N 1
ATOM 2519 C CA . ARG B 1 110 ? 10.062 -11.344 -4.008 1 98.56 110 ARG B CA 1
ATOM 2520 C C . ARG B 1 110 ? 10.703 -12.719 -4.148 1 98.56 110 ARG B C 1
ATOM 2522 O O . ARG B 1 110 ? 11.75 -12.859 -4.781 1 98.56 110 ARG B O 1
ATOM 2529 N N . GLU B 1 111 ? 10.133 -13.75 -3.586 1 98.19 111 GLU B N 1
ATOM 2530 C CA . GLU B 1 111 ? 10.672 -15.109 -3.67 1 98.19 111 GLU B CA 1
ATOM 2531 C C . GLU B 1 111 ? 10.641 -15.625 -5.105 1 98.19 111 GLU B C 1
ATOM 2533 O O . GLU B 1 111 ? 11.594 -16.266 -5.559 1 98.19 111 GLU B O 1
ATOM 2538 N N . LEU B 1 112 ? 9.539 -15.375 -5.797 1 98.5 112 LEU B N 1
ATOM 2539 C CA . LEU B 1 112 ? 9.398 -15.82 -7.18 1 98.5 112 LEU B CA 1
ATOM 2540 C C . LEU B 1 112 ? 10.492 -15.211 -8.055 1 98.5 112 LEU B C 1
ATOM 2542 O O . LEU B 1 112 ? 11.125 -15.914 -8.844 1 98.5 112 LEU B O 1
ATOM 2546 N N . VAL B 1 113 ? 10.672 -13.867 -7.887 1 98.44 113 VAL B N 1
ATOM 2547 C CA . VAL B 1 113 ? 11.672 -13.18 -8.695 1 98.44 113 VAL B CA 1
ATOM 2548 C C . VAL B 1 113 ? 13.062 -13.703 -8.336 1 98.44 113 VAL B C 1
ATOM 2550 O O . VAL B 1 113 ? 13.859 -14.023 -9.219 1 98.44 113 VAL B O 1
ATOM 2553 N N . LYS B 1 114 ? 13.352 -13.836 -7.066 1 97.94 114 LYS B N 1
ATOM 2554 C CA . LYS B 1 114 ? 14.648 -14.281 -6.562 1 97.94 114 LYS B CA 1
ATOM 2555 C C . LYS B 1 114 ? 15 -15.664 -7.105 1 97.94 114 LYS B C 1
ATOM 2557 O O . LYS B 1 114 ? 16.141 -15.906 -7.484 1 97.94 114 LYS B O 1
ATOM 2562 N N . ARG B 1 115 ? 14.07 -16.5 -7.266 1 98 115 ARG B N 1
ATOM 2563 C CA . ARG B 1 115 ? 14.344 -17.906 -7.547 1 98 115 ARG B CA 1
ATOM 2564 C C . ARG B 1 115 ? 14.164 -18.219 -9.031 1 98 115 ARG B C 1
ATOM 2566 O O . ARG B 1 115 ? 14.844 -19.094 -9.57 1 98 115 ARG B O 1
ATOM 2573 N N . TYR B 1 116 ? 13.211 -17.469 -9.68 1 98 116 TYR B N 1
ATOM 2574 C CA . TYR B 1 116 ? 12.719 -18.047 -10.922 1 98 116 TYR B CA 1
ATOM 2575 C C . TYR B 1 116 ? 12.664 -17 -12.031 1 98 116 TYR B C 1
ATOM 2577 O O . TYR B 1 116 ? 12.07 -17.234 -13.094 1 98 116 TYR B O 1
ATOM 2585 N N . LYS B 1 117 ? 13.227 -15.781 -11.812 1 97.19 117 LYS B N 1
ATOM 2586 C CA . LYS B 1 117 ? 13.109 -14.742 -12.828 1 97.19 117 LYS B CA 1
ATOM 2587 C C . LYS B 1 117 ? 13.664 -15.219 -14.164 1 97.19 117 LYS B C 1
ATOM 2589 O O . LYS B 1 117 ? 13.281 -14.719 -15.219 1 97.19 117 LYS B O 1
ATOM 2594 N N . ASP B 1 118 ? 14.562 -16.219 -14.164 1 97.5 118 ASP B N 1
ATOM 2595 C CA . ASP B 1 118 ? 15.195 -16.719 -15.383 1 97.5 118 ASP B CA 1
ATOM 2596 C C . ASP B 1 118 ? 14.516 -17.984 -15.883 1 97.5 118 ASP B C 1
ATOM 2598 O O . ASP B 1 118 ? 15.062 -18.703 -16.719 1 97.5 118 ASP B O 1
ATOM 2602 N N . HIS B 1 119 ? 13.383 -18.359 -15.367 1 96.62 119 HIS B N 1
ATOM 2603 C CA . HIS B 1 119 ? 12.547 -19.469 -15.805 1 96.62 119 HIS B CA 1
ATOM 2604 C C . HIS B 1 119 ? 11.234 -18.969 -16.391 1 96.62 119 HIS B C 1
ATOM 2606 O O . HIS B 1 119 ? 10.797 -17.859 -16.094 1 96.62 119 HIS B O 1
ATOM 2612 N N . SER B 1 120 ? 10.617 -19.797 -17.281 1 93.69 120 SER B N 1
ATOM 2613 C CA . SER B 1 120 ? 9.312 -19.469 -17.844 1 93.69 120 SER B CA 1
ATOM 2614 C C . SER B 1 120 ? 8.195 -19.734 -16.844 1 93.69 120 SER B C 1
ATOM 2616 O O . SER B 1 120 ? 7.57 -20.797 -16.875 1 93.69 120 SER B O 1
ATOM 2618 N N . VAL B 1 121 ? 8.023 -18.828 -15.945 1 94.81 121 VAL B N 1
ATOM 2619 C CA . VAL B 1 121 ? 6.98 -18.891 -14.93 1 94.81 121 VAL B CA 1
ATOM 2620 C C . VAL B 1 121 ? 5.945 -17.797 -15.172 1 94.81 121 VAL B C 1
ATOM 2622 O O . VAL B 1 121 ? 6.297 -16.625 -15.352 1 94.81 121 VAL B O 1
ATOM 2625 N N . ASN B 1 122 ? 4.668 -18.203 -15.273 1 92.94 122 ASN B N 1
ATOM 2626 C CA . ASN B 1 122 ? 3.572 -17.234 -15.312 1 92.94 122 ASN B CA 1
ATOM 2627 C C . ASN B 1 122 ? 3.018 -16.969 -13.914 1 92.94 122 ASN B C 1
ATOM 2629 O O . ASN B 1 122 ? 2.527 -17.891 -13.25 1 92.94 122 ASN B O 1
ATOM 2633 N N . VAL B 1 123 ? 3.184 -15.781 -13.508 1 96 123 VAL B N 1
ATOM 2634 C CA . VAL B 1 123 ? 2.637 -15.383 -12.219 1 96 123 VAL B CA 1
ATOM 2635 C C . VAL B 1 123 ? 1.325 -14.625 -12.422 1 96 123 VAL B C 1
ATOM 2637 O O . VAL B 1 123 ? 1.31 -13.547 -13.023 1 96 123 VAL B O 1
ATOM 2640 N N . VAL B 1 124 ? 0.241 -15.188 -11.945 1 93.94 124 VAL B N 1
ATOM 2641 C CA . VAL B 1 124 ? -1.074 -14.562 -12.008 1 93.94 124 VAL B CA 1
ATOM 2642 C C . VAL B 1 124 ? -1.42 -13.961 -10.641 1 93.94 124 VAL B C 1
ATOM 2644 O O . VAL B 1 124 ? -1.472 -14.672 -9.641 1 93.94 124 VAL B O 1
ATOM 2647 N N . VAL B 1 125 ? -1.591 -12.672 -10.617 1 95.56 125 VAL B N 1
ATOM 2648 C CA . VAL B 1 125 ? -1.981 -11.992 -9.391 1 95.56 125 VAL B CA 1
ATOM 2649 C C . VAL B 1 125 ? -3.445 -11.562 -9.477 1 95.56 125 VAL B C 1
ATOM 2651 O O . VAL B 1 125 ? -3.824 -10.805 -10.367 1 95.56 125 VAL B O 1
ATOM 2654 N N . ILE B 1 126 ? -4.234 -12.094 -8.547 1 92.5 126 ILE B N 1
ATOM 2655 C CA . ILE B 1 126 ? -5.645 -11.719 -8.508 1 92.5 126 ILE B CA 1
ATOM 2656 C C . ILE B 1 126 ? -5.805 -10.375 -7.812 1 92.5 126 ILE B C 1
ATOM 2658 O O . ILE B 1 126 ? -5.566 -10.25 -6.609 1 92.5 126 ILE B O 1
ATOM 2662 N N . MET B 1 127 ? -6.219 -9.414 -8.602 1 91.56 127 MET B N 1
ATOM 2663 C CA . MET B 1 127 ? -6.395 -8.039 -8.148 1 91.56 127 MET B CA 1
ATOM 2664 C C . MET B 1 127 ? -7.871 -7.727 -7.922 1 91.56 127 MET B C 1
ATOM 2666 O O . MET B 1 127 ? -8.633 -8.594 -7.492 1 91.56 127 MET B O 1
ATOM 2670 N N . SER B 1 128 ? -8.219 -6.531 -7.875 1 81.12 128 SER B N 1
ATOM 2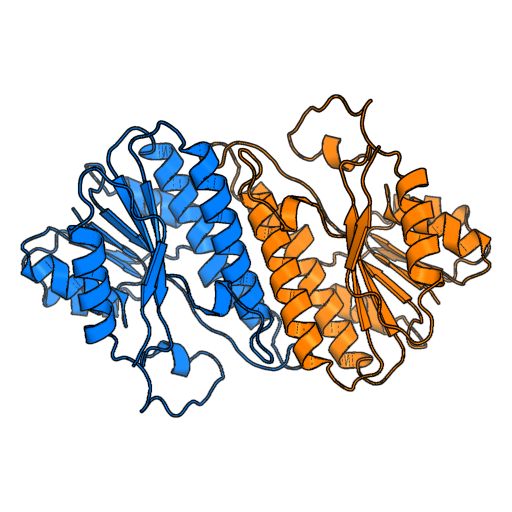671 C CA . SER B 1 128 ? -9.578 -6.008 -7.762 1 81.12 128 SER B CA 1
ATOM 2672 C C . SER B 1 128 ? -9.758 -4.762 -8.625 1 81.12 128 SER B C 1
ATOM 2674 O O . SER B 1 128 ? -8.789 -4.074 -8.945 1 81.12 128 SER B O 1
ATOM 2676 N N . THR B 1 129 ? -10.984 -4.59 -9.008 1 72.31 129 THR B N 1
ATOM 2677 C CA . THR B 1 129 ? -11.289 -3.334 -9.688 1 72.31 129 THR B CA 1
ATOM 2678 C C . THR B 1 129 ? -11.031 -2.148 -8.766 1 72.31 129 THR B C 1
ATOM 2680 O O . THR B 1 129 ? -10.867 -1.018 -9.227 1 72.31 129 THR B O 1
ATOM 2683 N N . ALA B 1 130 ? -11 -2.383 -7.5 1 75.44 130 ALA B N 1
ATOM 2684 C CA . ALA B 1 130 ? -10.664 -1.362 -6.508 1 75.44 130 ALA B CA 1
ATOM 2685 C C . ALA B 1 130 ? -9.219 -0.897 -6.664 1 75.44 130 ALA B C 1
ATOM 2687 O O . ALA B 1 130 ? -8.812 0.092 -6.051 1 75.44 130 ALA B O 1
ATOM 2688 N N . SER B 1 131 ? -8.453 -1.493 -7.512 1 81.25 131 SER B N 1
ATOM 2689 C CA . SER B 1 131 ? -7.082 -1.104 -7.801 1 81.25 131 SER B CA 1
ATOM 2690 C C . SER B 1 131 ? -7.027 -0.01 -8.859 1 81.25 131 SER B C 1
ATOM 2692 O O . SER B 1 131 ? -5.961 0.542 -9.141 1 81.25 131 SER B O 1
ATOM 2694 N N . GLN B 1 132 ? -8.203 0.277 -9.383 1 76.19 132 GLN B N 1
ATOM 2695 C CA . GLN B 1 132 ? -8.18 1.131 -10.562 1 76.19 132 GLN B CA 1
ATOM 2696 C C . GLN B 1 132 ? -8.922 2.439 -10.32 1 76.19 132 GLN B C 1
ATOM 2698 O O . GLN B 1 132 ? -8.703 3.428 -11.023 1 76.19 132 GLN B O 1
ATOM 2703 N N . GLN B 1 133 ? -9.781 2.408 -9.336 1 82.88 133 GLN B N 1
ATOM 2704 C CA . GLN B 1 133 ? -10.547 3.609 -9.016 1 82.88 133 GLN B CA 1
ATOM 2705 C C . GLN B 1 133 ? -10.727 3.766 -7.512 1 82.88 133 GLN B C 1
ATOM 2707 O O . GLN B 1 133 ? -10.922 2.779 -6.797 1 82.88 133 GLN B O 1
ATOM 2712 N N . PRO B 1 134 ? -10.711 5.051 -7.145 1 88.44 134 PRO B N 1
ATOM 2713 C CA . PRO B 1 134 ? -10.984 5.285 -5.723 1 88.44 134 PRO B CA 1
ATOM 2714 C C . PRO B 1 134 ? -12.445 5.02 -5.355 1 88.44 134 PRO B C 1
ATOM 2716 O O . PRO B 1 134 ? -13.336 5.184 -6.195 1 88.44 134 PRO B O 1
ATOM 2719 N N . LYS B 1 135 ? -12.703 4.578 -4.168 1 88.62 135 LYS B N 1
ATOM 2720 C CA . LYS B 1 135 ? -14.055 4.309 -3.68 1 88.62 135 LYS B CA 1
ATOM 2721 C C . LYS B 1 135 ? -14.219 4.762 -2.232 1 88.62 135 LYS B C 1
ATOM 2723 O O . LYS B 1 135 ? -13.383 4.438 -1.38 1 88.62 135 LYS B O 1
ATOM 2728 N N . ALA B 1 136 ? -15.359 5.461 -2.057 1 90.38 136 ALA B N 1
ATOM 2729 C CA . ALA B 1 136 ? -15.719 5.766 -0.674 1 90.38 136 ALA B CA 1
ATOM 2730 C C . ALA B 1 136 ? -16 4.488 0.114 1 90.38 136 ALA B C 1
ATOM 27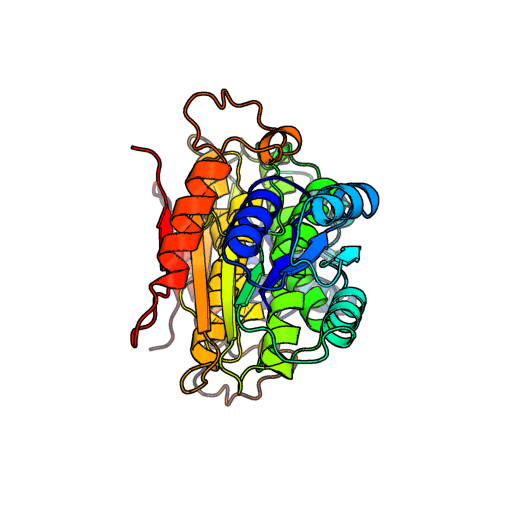32 O O . ALA B 1 136 ? -16.531 3.521 -0.43 1 90.38 136 ALA B O 1
ATOM 2733 N N . GLN B 1 137 ? -15.586 4.434 1.388 1 92.69 137 GLN B N 1
ATOM 2734 C CA . GLN B 1 137 ? -15.805 3.334 2.324 1 92.69 137 GLN B CA 1
ATOM 2735 C C . GLN B 1 137 ? -14.852 2.174 2.037 1 92.69 137 GLN B C 1
ATOM 2737 O O . GLN B 1 137 ? -14.977 1.104 2.637 1 92.69 137 GLN B O 1
ATOM 2742 N N . GLU B 1 138 ? -13.977 2.361 1.078 1 94.12 138 GLU B N 1
ATOM 2743 C CA . GLU B 1 138 ? -12.984 1.346 0.751 1 94.12 138 GLU B CA 1
ATOM 2744 C C . GLU B 1 138 ? -11.578 1.942 0.712 1 94.12 138 GLU B C 1
ATOM 2746 O O . GLU B 1 138 ? -10.734 1.508 -0.075 1 94.12 138 GLU B O 1
ATOM 2751 N N . SER B 1 139 ? -11.375 2.977 1.491 1 95.31 139 SER B N 1
ATOM 2752 C CA . SER B 1 139 ? -10.156 3.768 1.381 1 95.31 139 SER B CA 1
ATOM 2753 C C . SER B 1 139 ? -8.922 2.912 1.628 1 95.31 139 SER B C 1
ATOM 2755 O O . SER B 1 139 ? -7.988 2.91 0.819 1 95.31 139 SER B O 1
ATOM 2757 N N . THR B 1 140 ? -8.93 2.137 2.734 1 97.06 140 THR B N 1
ATOM 2758 C CA . THR B 1 140 ? -7.746 1.341 3.035 1 97.06 140 THR B CA 1
ATOM 2759 C C . THR B 1 140 ? -7.641 0.147 2.09 1 97.06 140 THR B C 1
ATOM 2761 O O . THR B 1 140 ? -6.539 -0.29 1.754 1 97.06 140 THR B O 1
ATOM 2764 N N . TYR B 1 141 ? -8.742 -0.356 1.637 1 95.44 141 TYR B N 1
ATOM 2765 C CA . TYR B 1 141 ? -8.727 -1.427 0.646 1 95.44 141 TYR B CA 1
ATOM 2766 C C . TYR B 1 141 ? -8.164 -0.93 -0.681 1 95.44 141 TYR B C 1
ATOM 2768 O O . TYR B 1 141 ? -7.309 -1.585 -1.285 1 95.44 141 TYR B O 1
ATOM 2776 N N . CYS B 1 142 ? -8.602 0.215 -1.158 1 94.56 142 CYS B N 1
ATOM 2777 C CA . CYS B 1 142 ? -8.031 0.837 -2.348 1 94.56 142 CYS B CA 1
ATOM 2778 C C . CYS B 1 142 ? -6.531 1.051 -2.188 1 94.56 142 CYS B C 1
ATOM 2780 O O . CYS B 1 142 ? -5.762 0.808 -3.119 1 94.56 142 CYS B O 1
ATOM 2782 N N . ALA B 1 143 ? -6.191 1.473 -1.031 1 97 143 ALA B N 1
ATOM 2783 C CA . ALA B 1 143 ? -4.773 1.716 -0.771 1 97 143 ALA B CA 1
ATOM 2784 C C . ALA B 1 143 ? -3.945 0.459 -1.027 1 97 143 ALA B C 1
ATOM 2786 O O . ALA B 1 143 ? -2.969 0.494 -1.78 1 97 143 ALA B O 1
ATOM 2787 N N . VAL B 1 144 ? -4.32 -0.646 -0.476 1 96.44 144 VAL B N 1
ATOM 2788 C CA . VAL B 1 144 ? -3.504 -1.851 -0.568 1 96.44 144 VAL B CA 1
ATOM 2789 C C . VAL B 1 144 ? -3.559 -2.406 -1.989 1 96.44 144 VAL B C 1
ATOM 2791 O O . VAL B 1 144 ? -2.57 -2.947 -2.49 1 96.44 144 VAL B O 1
ATOM 2794 N N . LYS B 1 145 ? -4.664 -2.312 -2.602 1 95 145 LYS B N 1
ATOM 2795 C CA . LYS B 1 145 ? -4.766 -2.83 -3.963 1 95 145 LYS B CA 1
ATOM 2796 C C . LYS B 1 145 ? -3.986 -1.958 -4.941 1 95 145 LYS B C 1
ATOM 2798 O O . LYS B 1 145 ? -3.398 -2.463 -5.898 1 95 145 LYS B O 1
ATOM 2803 N N . TRP B 1 146 ? -4.004 -0.655 -4.734 1 95.25 146 TRP B N 1
ATOM 2804 C CA . TRP B 1 146 ? -3.154 0.225 -5.527 1 95.25 146 TRP B CA 1
ATOM 2805 C C . TRP B 1 146 ? -1.68 -0.071 -5.277 1 95.25 146 TRP B C 1
ATOM 2807 O O . TRP B 1 146 ? -0.861 -0.004 -6.195 1 95.25 146 TRP B O 1
ATOM 2817 N N . ALA B 1 147 ? -1.43 -0.334 -4.055 1 97.38 147 ALA B N 1
ATOM 2818 C CA . ALA B 1 147 ? -0.059 -0.699 -3.707 1 97.38 147 ALA B CA 1
ATOM 2819 C C . ALA B 1 147 ? 0.408 -1.91 -4.508 1 97.38 147 ALA B C 1
ATOM 2821 O O . ALA B 1 147 ? 1.491 -1.892 -5.098 1 97.38 147 ALA B O 1
ATOM 2822 N N . VAL B 1 148 ? -0.402 -2.916 -4.508 1 97.38 148 VAL B N 1
ATOM 2823 C CA . VAL B 1 148 ? -0.037 -4.137 -5.215 1 97.38 148 VAL B CA 1
ATOM 2824 C C . VAL B 1 148 ? 0.109 -3.846 -6.707 1 97.38 148 VAL B C 1
ATOM 2826 O O . VAL B 1 148 ? 1.007 -4.375 -7.363 1 97.38 148 VAL B O 1
ATOM 2829 N N . LYS B 1 149 ? -0.769 -3.049 -7.246 1 95.19 149 LYS B N 1
ATOM 2830 C CA . LYS B 1 149 ? -0.647 -2.662 -8.648 1 95.19 149 LYS B CA 1
ATOM 2831 C C . LYS B 1 149 ? 0.682 -1.959 -8.906 1 95.19 149 LYS B C 1
ATOM 2833 O O . LYS B 1 149 ? 1.377 -2.273 -9.875 1 95.19 149 LYS B O 1
ATOM 2838 N N . GLY B 1 150 ? 1.015 -0.957 -8.062 1 95.38 150 GLY B N 1
ATOM 2839 C CA . GLY B 1 150 ? 2.295 -0.279 -8.195 1 95.38 150 GLY B CA 1
ATOM 2840 C C . GLY B 1 150 ? 3.48 -1.221 -8.102 1 95.38 150 GLY B C 1
ATOM 2841 O O . GLY B 1 150 ? 4.461 -1.062 -8.836 1 95.38 150 GLY B O 1
ATOM 2842 N N . LEU B 1 151 ? 3.381 -2.18 -7.219 1 97 151 LEU B N 1
ATOM 2843 C CA . LEU B 1 151 ? 4.406 -3.207 -7.062 1 97 151 LEU B CA 1
ATOM 2844 C C . LEU B 1 151 ? 4.578 -4 -8.352 1 97 151 LEU B C 1
ATOM 2846 O O . LEU B 1 151 ? 5.684 -4.086 -8.891 1 97 151 LEU B O 1
ATOM 2850 N N . ILE B 1 152 ? 3.459 -4.512 -8.875 1 95.69 152 ILE B N 1
ATOM 2851 C CA . ILE B 1 152 ? 3.453 -5.387 -10.039 1 95.69 152 ILE B CA 1
ATOM 2852 C C . ILE B 1 152 ? 4.008 -4.641 -11.25 1 95.69 152 ILE B C 1
ATOM 2854 O O . ILE B 1 152 ? 4.883 -5.152 -11.953 1 95.69 152 ILE B O 1
ATOM 2858 N N . GLU B 1 153 ? 3.502 -3.451 -11.43 1 94.62 153 GLU B N 1
ATOM 2859 C CA . GLU B 1 153 ? 3.934 -2.672 -12.586 1 94.62 153 GLU B CA 1
ATOM 2860 C C . GLU B 1 153 ? 5.43 -2.375 -12.516 1 94.62 153 GLU B C 1
ATOM 2862 O O . GLU B 1 153 ? 6.117 -2.398 -13.539 1 94.62 153 GLU B O 1
ATOM 2867 N N . SER B 1 154 ? 5.93 -2.078 -11.359 1 96.06 154 SER B N 1
ATOM 2868 C CA . SER B 1 154 ? 7.348 -1.783 -11.195 1 96.06 154 SER B CA 1
ATOM 2869 C C . SER B 1 154 ? 8.195 -3.037 -11.367 1 96.06 154 SER B C 1
ATOM 2871 O O . SER B 1 154 ? 9.266 -2.99 -11.977 1 96.06 154 SER B O 1
ATOM 2873 N N . VAL B 1 155 ? 7.766 -4.137 -10.867 1 96.56 155 VAL B N 1
ATOM 2874 C CA . VAL B 1 155 ? 8.492 -5.395 -10.992 1 96.56 155 VAL B CA 1
ATOM 2875 C C . VAL B 1 155 ? 8.523 -5.836 -12.453 1 96.56 155 VAL B C 1
ATOM 2877 O O . VAL B 1 155 ? 9.523 -6.398 -12.922 1 96.56 155 VAL B O 1
ATOM 2880 N N . ARG B 1 156 ? 7.434 -5.617 -13.211 1 94.31 156 ARG B N 1
ATOM 2881 C CA . ARG B 1 156 ? 7.402 -5.906 -14.641 1 94.31 156 ARG B CA 1
ATOM 2882 C C . ARG B 1 156 ? 8.562 -5.219 -15.367 1 94.31 156 ARG B C 1
ATOM 2884 O O . ARG B 1 156 ? 9.164 -5.797 -16.266 1 94.31 156 ARG B O 1
ATOM 2891 N N . LEU B 1 157 ? 8.805 -3.967 -14.898 1 94.25 157 LEU B N 1
ATOM 2892 C CA . LEU B 1 157 ? 9.93 -3.238 -15.484 1 94.25 157 LEU B CA 1
ATOM 2893 C C . LEU B 1 157 ? 11.25 -3.922 -15.164 1 94.25 157 LEU B C 1
ATOM 2895 O O . LEU B 1 157 ? 12.164 -3.943 -15.992 1 94.25 157 LEU B O 1
ATOM 2899 N N . GLU B 1 158 ? 11.375 -4.52 -14.016 1 95.06 158 GLU B N 1
ATOM 2900 C CA . GLU B 1 158 ? 12.586 -5.223 -13.609 1 95.06 158 GLU B CA 1
ATOM 2901 C C . GLU B 1 158 ? 12.742 -6.543 -14.359 1 95.06 158 GLU B C 1
ATOM 2903 O O . GLU B 1 158 ? 13.852 -7.062 -14.492 1 95.06 158 GLU B O 1
ATOM 2908 N N . LEU B 1 159 ? 11.656 -7.059 -14.836 1 94.88 159 LEU B N 1
ATOM 2909 C CA . LEU B 1 159 ? 11.641 -8.367 -15.469 1 94.88 159 LEU B CA 1
ATOM 2910 C C . LEU B 1 159 ? 11.766 -8.242 -16.984 1 94.88 159 LEU B C 1
ATOM 2912 O O . LEU B 1 159 ? 11.648 -9.234 -17.703 1 94.88 159 LEU B O 1
ATOM 2916 N N . LYS B 1 160 ? 11.906 -7.004 -17.453 1 92.62 160 LYS B N 1
ATOM 2917 C CA . LYS B 1 160 ? 12.094 -6.836 -18.891 1 92.62 160 LYS B CA 1
ATOM 2918 C C . LYS B 1 160 ? 13.227 -7.719 -19.406 1 92.62 160 LYS B C 1
ATOM 2920 O O . LYS B 1 160 ? 14.328 -7.719 -18.844 1 92.62 160 LYS B O 1
ATOM 2925 N N . GLY B 1 161 ? 12.922 -8.516 -20.422 1 92.62 161 GLY B N 1
ATOM 2926 C CA . GLY B 1 161 ? 13.906 -9.398 -21.031 1 92.62 161 GLY B CA 1
ATOM 2927 C C . GLY B 1 161 ? 13.992 -10.75 -20.328 1 92.62 161 GLY B C 1
ATOM 2928 O O . GLY B 1 161 ? 14.766 -11.617 -20.75 1 92.62 161 GLY B O 1
ATOM 2929 N N . LYS B 1 162 ? 13.266 -10.93 -19.25 1 94.38 162 LYS B N 1
ATOM 2930 C CA . LYS B 1 162 ? 13.227 -12.195 -18.531 1 94.38 162 LYS B CA 1
ATOM 2931 C C . LYS B 1 162 ? 12.062 -13.062 -18.984 1 94.38 162 LYS B C 1
ATOM 2933 O O . LYS B 1 162 ? 11.047 -12.539 -19.453 1 94.38 162 LYS B O 1
ATOM 2938 N N . PRO B 1 163 ? 12.195 -14.383 -18.859 1 93.81 163 PRO B N 1
ATOM 2939 C CA . PRO B 1 163 ? 11.109 -15.273 -19.281 1 93.81 163 PRO B CA 1
ATOM 2940 C C . PRO B 1 163 ? 9.93 -15.266 -18.312 1 93.81 163 PRO B C 1
ATOM 2942 O O . PRO B 1 163 ? 8.805 -15.578 -18.703 1 93.81 163 PRO B O 1
ATOM 2945 N N . MET B 1 164 ? 10.133 -14.906 -17.047 1 94.31 164 MET B N 1
ATOM 2946 C CA . MET B 1 164 ? 9.047 -14.82 -16.078 1 94.31 164 MET B CA 1
ATOM 2947 C C . MET B 1 164 ? 8.117 -13.656 -16.406 1 94.31 164 MET B C 1
ATOM 2949 O O . MET B 1 164 ? 8.578 -12.562 -16.734 1 94.31 164 MET B O 1
ATOM 2953 N N . LYS B 1 165 ? 6.781 -13.945 -16.312 1 91.62 165 LYS B N 1
ATOM 2954 C CA . LYS B 1 165 ? 5.777 -12.93 -16.609 1 91.62 165 LYS B CA 1
ATOM 2955 C C . LYS B 1 165 ? 4.781 -12.781 -15.469 1 91.62 165 LYS B C 1
ATOM 2957 O O . LYS B 1 165 ? 4.477 -13.758 -14.773 1 91.62 165 LYS B O 1
ATOM 2962 N N . ILE B 1 166 ? 4.355 -11.562 -15.336 1 94.25 166 ILE B N 1
ATOM 2963 C CA . ILE B 1 166 ? 3.32 -11.281 -14.344 1 94.25 166 ILE B CA 1
ATOM 2964 C C . ILE B 1 166 ? 2.031 -10.859 -15.047 1 94.25 166 ILE B C 1
ATOM 2966 O O . ILE B 1 166 ? 2.035 -9.953 -15.875 1 94.25 166 ILE B O 1
ATOM 2970 N N . ILE B 1 167 ? 0.963 -11.531 -14.727 1 90.81 167 ILE B N 1
ATOM 2971 C CA . ILE B 1 167 ? -0.373 -11.234 -15.234 1 90.81 167 ILE B CA 1
ATOM 2972 C C . ILE B 1 167 ? -1.264 -10.75 -14.094 1 90.81 167 ILE B C 1
ATOM 2974 O O . ILE B 1 167 ? -1.429 -11.453 -13.094 1 90.81 167 ILE B O 1
ATOM 2978 N N . ALA B 1 168 ? -1.747 -9.539 -14.227 1 92.19 168 ALA B N 1
ATOM 2979 C CA . ALA B 1 168 ? -2.697 -9.023 -13.25 1 92.19 168 ALA B CA 1
ATOM 2980 C C . ALA B 1 168 ? -4.137 -9.266 -13.695 1 92.19 168 ALA B C 1
ATOM 2982 O O . ALA B 1 168 ? -4.508 -8.938 -14.82 1 92.19 168 ALA B O 1
ATOM 2983 N N . VAL B 1 169 ? -4.934 -9.859 -12.836 1 88.44 169 VAL B N 1
ATOM 2984 C CA . VAL B 1 169 ? -6.336 -10.125 -13.125 1 88.44 169 VAL B CA 1
ATOM 2985 C C . VAL B 1 169 ? -7.219 -9.234 -12.258 1 88.44 169 VAL B C 1
ATOM 2987 O O . VAL B 1 169 ? -7.051 -9.18 -11.031 1 88.44 169 VAL B O 1
ATOM 2990 N N . TYR B 1 170 ? -8.102 -8.547 -12.844 1 87.62 170 TYR B N 1
ATOM 2991 C CA . TYR B 1 170 ? -9.008 -7.637 -12.156 1 87.62 170 TYR B CA 1
ATOM 2992 C C . TYR B 1 170 ? -10.445 -8.133 -12.242 1 87.62 170 TYR B C 1
ATOM 2994 O O . TYR B 1 170 ? -11.203 -7.727 -13.133 1 87.62 170 TYR B O 1
ATOM 3002 N N . PRO B 1 171 ? -10.75 -8.953 -11.281 1 81.38 171 PRO B N 1
ATOM 3003 C CA . PRO B 1 171 ? -12.148 -9.406 -11.281 1 81.38 171 PRO B CA 1
ATOM 3004 C C . PRO B 1 171 ? -13.102 -8.352 -10.727 1 81.38 171 PRO B C 1
ATOM 3006 O O . PRO B 1 171 ? -12.75 -7.621 -9.797 1 81.38 171 PRO B O 1
ATOM 3009 N N . GLY B 1 172 ? -14.258 -8.266 -11.336 1 73.75 172 GLY B N 1
ATOM 3010 C CA . GLY B 1 172 ? -15.344 -7.527 -10.711 1 73.75 172 GLY B CA 1
ATOM 3011 C C . GLY B 1 172 ? -15.906 -8.219 -9.484 1 73.75 172 GLY B C 1
ATOM 3012 O O . GLY B 1 172 ? -15.344 -9.203 -9 1 73.75 172 GLY B O 1
ATOM 3013 N N . GLY B 1 173 ? -16.984 -7.594 -8.891 1 72.5 173 GLY B N 1
ATOM 3014 C CA . GLY B 1 173 ? -17.594 -8.141 -7.691 1 72.5 173 GLY B CA 1
ATOM 3015 C C . GLY B 1 173 ? -17.938 -9.617 -7.812 1 72.5 173 GLY B C 1
ATOM 3016 O O . GLY B 1 173 ? -18.562 -10.031 -8.789 1 72.5 173 GLY B O 1
ATOM 3017 N N . MET B 1 174 ? -17.359 -10.43 -6.957 1 74.31 174 MET B N 1
ATOM 3018 C CA . MET B 1 174 ? -17.625 -11.867 -6.918 1 74.31 174 MET B CA 1
ATOM 3019 C C . MET B 1 174 ? -18.328 -12.25 -5.621 1 74.31 174 MET B C 1
ATOM 3021 O O . MET B 1 174 ? -18.016 -11.711 -4.555 1 74.31 174 MET B O 1
ATOM 3025 N N . ALA B 1 175 ? -19.25 -13.133 -5.781 1 71.88 175 ALA B N 1
ATOM 3026 C CA . ALA B 1 175 ? -19.953 -13.648 -4.605 1 71.88 175 ALA B CA 1
ATOM 3027 C C . ALA B 1 175 ? -19.109 -14.711 -3.893 1 71.88 175 ALA B C 1
ATOM 3029 O O . ALA B 1 175 ? -19.141 -15.883 -4.273 1 71.88 175 ALA B O 1
ATOM 3030 N N . THR B 1 176 ? -18.25 -14.266 -2.971 1 73.12 176 THR B N 1
ATOM 3031 C CA . THR B 1 176 ? -17.406 -15.164 -2.197 1 73.12 176 THR B CA 1
ATOM 3032 C C . THR B 1 176 ? -17.484 -14.828 -0.71 1 73.12 176 THR B C 1
ATOM 3034 O O . THR B 1 176 ? -18.125 -13.852 -0.318 1 73.12 176 THR B O 1
ATOM 3037 N N . GLU B 1 177 ? -16.922 -15.719 0.099 1 70.5 177 GLU B N 1
ATOM 3038 C CA . GLU B 1 177 ? -16.859 -15.484 1.539 1 70.5 177 GLU B CA 1
ATOM 3039 C C . GLU B 1 177 ? -16.062 -14.227 1.863 1 70.5 177 GLU B C 1
ATOM 3041 O O . GLU B 1 177 ? -16.031 -13.773 3.01 1 70.5 177 GLU B O 1
ATOM 3046 N N . PHE B 1 178 ? -15.578 -13.68 0.814 1 72.81 178 PHE B N 1
ATOM 3047 C CA . PHE B 1 178 ? -14.773 -12.469 0.909 1 72.81 178 PHE B CA 1
ATOM 3048 C C . PHE B 1 178 ? -15.562 -11.352 1.588 1 72.81 178 PHE B C 1
ATOM 3050 O O . PHE B 1 178 ? -15.016 -10.609 2.408 1 72.81 178 PHE B O 1
ATOM 3057 N N . TRP B 1 179 ? -16.781 -11.32 1.33 1 71.38 179 TRP B N 1
ATOM 3058 C CA . TRP B 1 179 ? -17.625 -10.211 1.765 1 71.38 179 TRP B CA 1
ATOM 3059 C C . TRP B 1 179 ? -18.047 -10.383 3.219 1 71.38 179 TRP B C 1
ATOM 3061 O O . TRP B 1 179 ? -18.359 -9.406 3.902 1 71.38 179 TRP B O 1
ATOM 3071 N N . GLU B 1 180 ? -18.047 -11.656 3.68 1 70.38 180 GLU B N 1
ATOM 3072 C CA . GLU B 1 180 ? -18.516 -11.938 5.031 1 70.38 180 GLU B CA 1
ATOM 3073 C C . GLU B 1 180 ? -17.578 -11.336 6.078 1 70.38 180 GLU B C 1
ATOM 3075 O O . GLU B 1 180 ? -18.016 -10.93 7.156 1 70.38 180 GLU B O 1
ATOM 3080 N N . THR B 1 181 ? -16.312 -11.164 5.66 1 66.88 181 THR B N 1
ATOM 3081 C CA . THR B 1 181 ? -15.336 -10.688 6.641 1 66.88 181 THR B CA 1
ATOM 3082 C C . THR B 1 181 ? -14.875 -9.273 6.297 1 66.88 181 THR B C 1
ATOM 3084 O O . THR B 1 181 ? -13.961 -8.742 6.934 1 66.88 181 THR B O 1
ATOM 3087 N N . SER B 1 182 ? -15.547 -8.703 5.355 1 76.38 182 SER B N 1
ATOM 3088 C CA . SER B 1 182 ? -15.047 -7.441 4.836 1 76.38 182 SER B CA 1
ATOM 3089 C C . SER B 1 182 ? -15.695 -6.254 5.539 1 76.38 182 SER B C 1
ATOM 3091 O O . SER B 1 182 ? -15.258 -5.113 5.379 1 76.38 182 SER B O 1
ATOM 3093 N N . GLY B 1 183 ? -16.719 -6.5 6.41 1 67.38 183 GLY B N 1
ATOM 3094 C CA . GLY B 1 183 ? -17.438 -5.434 7.078 1 67.38 183 GLY B CA 1
ATOM 3095 C C . GLY B 1 183 ? -18.562 -4.863 6.234 1 67.38 183 GLY B C 1
ATOM 3096 O O . GLY B 1 183 ? -19.297 -3.967 6.676 1 67.38 183 GLY B O 1
ATOM 3097 N N . LYS B 1 184 ? -18.75 -5.348 4.906 1 68.81 184 LYS B N 1
ATOM 3098 C CA . LYS B 1 184 ? -19.812 -4.879 4.035 1 68.81 184 LYS B CA 1
ATOM 3099 C C . LYS B 1 184 ? -20.875 -5.961 3.838 1 68.81 184 LYS B C 1
ATOM 3101 O O . LYS B 1 184 ? -20.547 -7.133 3.639 1 68.81 184 LYS B O 1
ATOM 3106 N N . SER B 1 185 ? -22 -5.566 4.238 1 64.25 185 SER B N 1
ATOM 3107 C CA . SER B 1 185 ? -23.125 -6.449 3.922 1 64.25 185 SER B CA 1
ATOM 3108 C C . SER B 1 185 ? -23.719 -6.121 2.555 1 64.25 185 SER B C 1
ATOM 3110 O O . SER B 1 185 ? -24.188 -5.008 2.328 1 64.25 185 SER B O 1
ATOM 3112 N N . LEU B 1 186 ? -23.344 -6.863 1.584 1 65.75 186 LEU B N 1
ATOM 3113 C CA . LEU B 1 186 ? -23.859 -6.586 0.249 1 65.75 186 LEU B CA 1
ATOM 3114 C C . LEU B 1 186 ? -24.797 -7.703 -0.215 1 65.75 186 LEU B C 1
ATOM 3116 O O . LEU B 1 186 ? -24.672 -8.844 0.232 1 65.75 186 LEU B O 1
ATOM 3120 N N . ASP B 1 187 ? -25.828 -7.188 -0.867 1 64.75 187 ASP B N 1
ATOM 3121 C CA . ASP B 1 187 ? -26.609 -8.141 -1.65 1 64.75 187 ASP B CA 1
ATOM 3122 C C . ASP B 1 187 ? -25.797 -8.703 -2.807 1 64.75 187 ASP B C 1
ATOM 3124 O O . ASP B 1 187 ? -25.469 -7.988 -3.754 1 64.75 187 ASP B O 1
ATOM 3128 N N . LEU B 1 188 ? -25.344 -9.969 -2.635 1 70.19 188 LEU B N 1
ATOM 3129 C CA . LEU B 1 188 ? -24.391 -10.586 -3.559 1 70.19 188 LEU B CA 1
ATOM 3130 C C . LEU B 1 188 ? -25.125 -11.18 -4.762 1 70.19 188 LEU B C 1
ATOM 3132 O O . LEU B 1 188 ? -24.5 -11.828 -5.605 1 70.19 188 LEU B O 1
ATOM 3136 N N . SER B 1 189 ? -26.359 -10.93 -4.887 1 66.88 189 SER B N 1
ATOM 3137 C CA . SER B 1 189 ? -27.156 -11.578 -5.926 1 66.88 189 SER B CA 1
ATOM 3138 C C . SER B 1 189 ? -26.703 -11.148 -7.316 1 66.88 189 SER B C 1
ATOM 3140 O O . SER B 1 189 ? -26.812 -11.906 -8.273 1 66.88 189 SER B O 1
ATOM 3142 N N . SER B 1 190 ? -26.172 -9.953 -7.434 1 65.81 190 SER B N 1
ATOM 3143 C CA . SER B 1 190 ? -25.766 -9.43 -8.734 1 65.81 190 SER B CA 1
ATOM 3144 C C . SER B 1 190 ? -24.266 -9.656 -8.977 1 65.81 190 SER B C 1
ATOM 3146 O O . SER B 1 190 ? -23.734 -9.273 -10.023 1 65.81 190 SER B O 1
ATOM 3148 N N . PHE B 1 191 ? -23.734 -10.477 -8.047 1 73.12 191 PHE B N 1
ATOM 3149 C CA . PHE B 1 191 ? -22.297 -10.664 -8.148 1 73.12 191 PHE B CA 1
ATOM 3150 C C . PHE B 1 191 ? -21.969 -11.883 -9.008 1 73.12 191 PHE B C 1
ATOM 3152 O O . PHE B 1 191 ? -22.812 -12.766 -9.18 1 73.12 191 PHE B O 1
ATOM 3159 N N . MET B 1 192 ? -20.75 -11.891 -9.625 1 76.69 192 MET B N 1
ATOM 3160 C CA . MET B 1 192 ? -20.219 -13.055 -10.344 1 76.69 192 MET B CA 1
ATOM 3161 C C . MET B 1 192 ? -19.953 -14.211 -9.383 1 76.69 192 MET B C 1
ATOM 3163 O O . MET B 1 192 ? -19.453 -14 -8.273 1 76.69 192 MET B O 1
ATOM 3167 N N . GLN B 1 193 ? -20.391 -15.359 -9.852 1 82.19 193 GLN B N 1
ATOM 3168 C CA . GLN B 1 193 ? -20.031 -16.531 -9.07 1 82.19 193 GLN B CA 1
ATOM 3169 C C . GLN B 1 193 ? -18.547 -16.828 -9.18 1 82.19 193 GLN B C 1
ATOM 3171 O O . GLN B 1 193 ? -17.938 -16.625 -10.234 1 82.19 193 GLN B O 1
ATOM 3176 N N . ALA B 1 194 ? -17.984 -17.375 -8.086 1 84.81 194 ALA B N 1
ATOM 3177 C CA . ALA B 1 194 ? -16.562 -17.703 -8.062 1 84.81 194 ALA B CA 1
ATOM 3178 C C . ALA B 1 194 ? -16.203 -18.672 -9.18 1 84.81 194 ALA B C 1
ATOM 3180 O O . ALA B 1 194 ? -15.148 -18.562 -9.797 1 84.81 194 ALA B O 1
ATOM 3181 N N . GLU B 1 195 ? -17.109 -19.594 -9.492 1 88.62 195 GLU B N 1
ATOM 3182 C CA . GLU B 1 195 ? -16.891 -20.594 -10.523 1 88.62 195 GLU B CA 1
ATOM 3183 C C . GLU B 1 195 ? -16.781 -19.953 -11.906 1 88.62 195 GLU B C 1
ATOM 3185 O O . GLU B 1 195 ? -15.93 -20.328 -12.703 1 88.62 195 GLU B O 1
ATOM 3190 N N . ASP B 1 196 ? -17.625 -19 -12.133 1 84.81 196 ASP B N 1
ATOM 3191 C CA . ASP B 1 196 ? -17.625 -18.312 -13.414 1 84.81 196 ASP B CA 1
ATOM 3192 C C . ASP B 1 196 ? -16.344 -17.5 -13.602 1 84.81 196 ASP B C 1
ATOM 3194 O O . ASP B 1 196 ? -15.727 -17.547 -14.664 1 84.81 196 ASP B O 1
ATOM 3198 N N . ALA B 1 197 ? -16.016 -16.812 -12.555 1 85 197 ALA B N 1
ATOM 3199 C CA . ALA B 1 197 ? -14.789 -16.016 -12.594 1 85 197 ALA B CA 1
ATOM 3200 C C . ALA B 1 197 ? -13.578 -16.922 -12.812 1 85 197 ALA B C 1
ATOM 3202 O O . ALA B 1 197 ? -12.703 -16.609 -13.625 1 85 197 ALA B O 1
ATOM 3203 N N . ALA B 1 198 ? -13.602 -18.031 -12.141 1 90.81 198 ALA B N 1
ATOM 3204 C CA . ALA B 1 198 ? -12.492 -18.969 -12.242 1 90.81 198 ALA B CA 1
ATOM 3205 C C . ALA B 1 198 ? -12.336 -19.484 -13.672 1 90.81 198 ALA B C 1
ATOM 3207 O O . ALA B 1 198 ? -11.219 -19.562 -14.195 1 90.81 198 ALA B O 1
ATOM 3208 N N . GLN B 1 199 ? -13.445 -19.781 -14.266 1 89.31 199 GLN B N 1
ATOM 3209 C CA . GLN B 1 199 ? -13.422 -20.297 -15.633 1 89.31 199 GLN B CA 1
ATOM 3210 C C . GLN B 1 199 ? -12.859 -19.266 -16.594 1 89.31 199 GLN B C 1
ATOM 3212 O O . GLN B 1 199 ? -12.023 -19.578 -17.453 1 89.31 199 GLN B O 1
ATOM 3217 N N . MET B 1 200 ? -13.289 -18.078 -16.438 1 83.75 200 MET B N 1
ATOM 3218 C CA . MET B 1 200 ? -12.836 -17 -17.312 1 83.75 200 MET B CA 1
ATOM 3219 C C . MET B 1 200 ? -11.344 -16.766 -17.156 1 83.75 200 MET B C 1
ATOM 3221 O O . MET B 1 200 ? -10.625 -16.594 -18.141 1 83.75 200 MET B O 1
ATOM 3225 N N . ILE B 1 201 ? -10.938 -16.766 -15.938 1 85.56 201 ILE B N 1
ATOM 3226 C CA . ILE B 1 201 ? -9.523 -16.516 -15.648 1 85.56 201 ILE B CA 1
ATOM 3227 C C . ILE B 1 201 ? -8.68 -17.672 -16.188 1 85.56 201 ILE B C 1
ATOM 3229 O O . ILE B 1 201 ? -7.668 -17.453 -16.844 1 85.56 201 ILE B O 1
ATOM 3233 N N . HIS B 1 202 ? -9.117 -18.875 -15.922 1 89.88 202 HIS B N 1
ATOM 3234 C CA . HIS B 1 202 ? -8.445 -20.078 -16.406 1 89.88 202 HIS B CA 1
ATOM 3235 C C . HIS B 1 202 ? -8.266 -20.031 -17.922 1 89.88 202 HIS B C 1
ATOM 3237 O O . HIS B 1 202 ? -7.156 -20.219 -18.422 1 89.88 202 HIS B O 1
ATOM 3243 N N . ASP B 1 203 ? -9.336 -19.719 -18.609 1 84.06 203 ASP B N 1
ATOM 3244 C CA . ASP B 1 203 ? -9.312 -19.688 -20.078 1 84.06 203 ASP B CA 1
ATOM 3245 C C . ASP B 1 203 ? -8.406 -18.578 -20.594 1 84.06 203 ASP B C 1
ATOM 3247 O O . ASP B 1 203 ? -7.68 -18.75 -21.562 1 84.06 203 ASP B O 1
ATOM 3251 N N . ALA B 1 204 ? -8.484 -17.469 -19.891 1 79.25 204 ALA B N 1
ATOM 3252 C CA . ALA B 1 204 ? -7.703 -16.297 -20.312 1 79.25 204 ALA B CA 1
ATOM 3253 C C . ALA B 1 204 ? -6.207 -16.547 -20.141 1 79.25 204 ALA B C 1
ATOM 3255 O O . ALA B 1 204 ? -5.398 -16.156 -20.984 1 79.25 204 ALA B O 1
ATOM 3256 N N . VAL B 1 205 ? -5.852 -17.219 -19.109 1 83.19 205 VAL B N 1
ATOM 3257 C CA . VAL B 1 205 ? -4.449 -17.438 -18.766 1 83.19 205 VAL B CA 1
ATOM 3258 C C . VAL B 1 205 ? -3.887 -18.578 -19.625 1 83.19 205 VAL B C 1
ATOM 3260 O O . VAL B 1 205 ? -2.717 -18.547 -20 1 83.19 205 VAL B O 1
ATOM 3263 N N . SER B 1 206 ? -4.633 -19.562 -19.969 1 79 206 SER B N 1
ATOM 3264 C CA . SER B 1 206 ? -4.195 -20.734 -20.734 1 79 206 SER B CA 1
ATOM 3265 C C . SER B 1 206 ? -3.951 -20.359 -22.203 1 79 206 SER B C 1
ATOM 3267 O O . SER B 1 206 ? -3.205 -21.047 -22.906 1 79 206 SER B O 1
ATOM 3269 N N . SER B 1 207 ? -4.621 -19.297 -22.641 1 64.56 207 SER B N 1
ATOM 3270 C CA . SER B 1 207 ? -4.547 -18.938 -24.047 1 64.56 207 SER B CA 1
ATOM 3271 C C . SER B 1 207 ? -3.393 -17.984 -24.312 1 64.56 207 SER B C 1
ATOM 3273 O O . SER B 1 207 ? -3.287 -17.422 -25.406 1 64.56 207 SER B O 1
ATOM 3275 N N . ILE B 1 208 ? -2.586 -17.75 -23.406 1 60.28 208 ILE B N 1
ATOM 3276 C CA . ILE B 1 208 ? -1.518 -16.781 -23.578 1 60.28 208 ILE B CA 1
ATOM 3277 C C . ILE B 1 208 ? -0.48 -17.297 -24.562 1 60.28 208 ILE B C 1
ATOM 3279 O O . ILE B 1 208 ? 0.114 -18.359 -24.344 1 60.28 208 ILE B O 1
ATOM 3283 N N . GLY B 1 209 ? -0.727 -17.156 -25.953 1 53.19 209 GLY B N 1
ATOM 3284 C CA . GLY B 1 209 ? 0.245 -17.484 -26.984 1 53.19 209 GLY B CA 1
ATOM 3285 C C . GLY B 1 209 ? 1.575 -16.781 -26.797 1 53.19 209 GLY B C 1
ATOM 3286 O O . GLY B 1 209 ? 2.025 -16.578 -25.672 1 53.19 209 GLY B O 1
ATOM 3287 N N . ASN B 1 210 ? 2.252 -16.531 -27.969 1 53.97 210 ASN B N 1
ATOM 3288 C CA . ASN B 1 210 ? 3.547 -15.859 -28 1 53.97 210 ASN B CA 1
ATOM 3289 C C . ASN B 1 210 ? 3.455 -14.438 -27.469 1 53.97 210 ASN B C 1
ATOM 3291 O O . ASN B 1 210 ? 4.477 -13.781 -27.25 1 53.97 210 ASN B O 1
ATOM 3295 N N . GLY B 1 211 ? 2.174 -14.078 -27.172 1 62 211 GLY B N 1
ATOM 3296 C CA . GLY B 1 211 ? 2.023 -12.727 -26.641 1 62 211 GLY B CA 1
ATOM 3297 C C . GLY B 1 211 ? 1.946 -12.688 -25.125 1 62 211 GLY B C 1
ATOM 3298 O O . GLY B 1 211 ? 2.279 -13.664 -24.453 1 62 211 GLY B O 1
ATOM 3299 N N . TYR B 1 212 ? 2.113 -11.461 -24.656 1 64.88 212 TYR B N 1
ATOM 3300 C CA . TYR B 1 212 ? 2.1 -11.336 -23.203 1 64.88 212 TYR B CA 1
ATOM 3301 C C . TYR B 1 212 ? 0.873 -10.57 -22.734 1 64.88 212 TYR B C 1
ATOM 3303 O O . TYR B 1 212 ? 0.61 -9.461 -23.203 1 64.88 212 TYR B O 1
ATOM 3311 N N . VAL B 1 213 ? -0.157 -11.391 -22.094 1 63.75 213 VAL B N 1
ATOM 3312 C CA . VAL B 1 213 ? -1.282 -10.742 -21.438 1 63.75 213 VAL B CA 1
ATOM 3313 C C . VAL B 1 213 ? -0.832 -10.172 -20.094 1 63.75 213 VAL B C 1
ATOM 3315 O O . VAL B 1 213 ? -0.428 -10.914 -19.203 1 63.75 213 VAL B O 1
ATOM 3318 N N . SER B 1 214 ? -0.82 -8.82 -20.062 1 73.5 214 SER B N 1
ATOM 3319 C CA . SER B 1 214 ? -0.367 -8.203 -18.828 1 73.5 214 SER B CA 1
ATOM 3320 C C . SER B 1 214 ? -1.521 -8.023 -17.844 1 73.5 214 SER B C 1
ATOM 3322 O O . SER B 1 214 ? -1.327 -8.094 -16.625 1 73.5 214 SER B O 1
ATOM 3324 N N . ASP B 1 215 ? -2.689 -7.793 -18.422 1 77.06 215 ASP B N 1
ATOM 3325 C CA . ASP B 1 215 ? -3.846 -7.496 -17.578 1 77.06 215 ASP B CA 1
ATOM 3326 C C . ASP B 1 215 ? -5.105 -8.164 -18.125 1 77.06 215 ASP B C 1
ATOM 3328 O O . ASP B 1 215 ? -5.32 -8.195 -19.344 1 77.06 215 ASP B O 1
ATOM 3332 N N . ILE B 1 216 ? -5.91 -8.703 -17.219 1 73.5 216 ILE B N 1
ATOM 3333 C CA . ILE B 1 216 ? -7.215 -9.266 -17.547 1 73.5 216 ILE B CA 1
ATOM 3334 C C . ILE B 1 216 ? -8.289 -8.656 -16.656 1 73.5 216 ILE B C 1
ATOM 3336 O O . ILE B 1 216 ? -8.203 -8.758 -15.43 1 73.5 216 ILE B O 1
ATOM 3340 N N . THR B 1 217 ? -9.18 -7.965 -17.234 1 69.44 217 THR B N 1
ATOM 3341 C CA . THR B 1 217 ? -10.328 -7.465 -16.484 1 69.44 217 THR B CA 1
ATOM 3342 C C . THR B 1 217 ? -11.547 -8.352 -16.719 1 69.44 217 THR B C 1
ATOM 3344 O O . THR B 1 217 ? -11.914 -8.625 -17.859 1 69.44 217 THR B O 1
ATOM 3347 N N . VAL B 1 218 ? -12.164 -8.875 -15.664 1 64.81 218 VAL B N 1
ATOM 3348 C CA . VAL B 1 218 ? -13.328 -9.75 -15.734 1 64.81 218 VAL B CA 1
ATOM 3349 C C . VAL B 1 218 ? -14.531 -9.07 -15.086 1 64.81 218 VAL B C 1
ATOM 3351 O O . VAL B 1 218 ? -14.477 -8.695 -13.914 1 64.81 218 VAL B O 1
ATOM 3354 N N . ASN B 1 219 ? -15.547 -8.703 -15.875 1 57.72 219 ASN B N 1
ATOM 3355 C CA . ASN B 1 219 ? -16.734 -8.023 -15.367 1 57.72 219 ASN B CA 1
ATOM 3356 C C . ASN B 1 219 ? -18 -8.836 -15.625 1 57.72 219 ASN B C 1
ATOM 3358 O O . ASN B 1 219 ? -18.016 -9.719 -16.484 1 57.72 219 ASN B O 1
ATOM 3362 N N . ARG B 1 220 ? -18.969 -8.594 -14.641 1 58.47 220 ARG B N 1
ATOM 3363 C CA . ARG B 1 220 ? -20.297 -9.141 -14.898 1 58.47 220 ARG B CA 1
ATOM 3364 C C . ARG B 1 220 ? -21.031 -8.32 -15.953 1 58.47 220 ARG B C 1
ATOM 3366 O O . ARG B 1 220 ? -20.828 -7.113 -16.062 1 58.47 220 ARG B O 1
ATOM 3373 N N . LEU B 1 221 ? -21.75 -8.945 -17 1 48.22 221 LEU B N 1
ATOM 3374 C CA . LEU B 1 221 ? -22.656 -8.219 -17.891 1 48.22 221 LEU B CA 1
ATOM 3375 C C . LEU B 1 221 ? -23.797 -7.586 -17.109 1 48.22 221 LEU B C 1
ATOM 3377 O O . LEU B 1 221 ? -24.25 -8.141 -16.109 1 48.22 221 LEU B O 1
#

Foldseek 3Di:
DEEEEPCLWFLNVLLQQVCLVVVHEYEYEEQDPVSVVVSVVVGDRYDYYDYAQLLDLVRLVVVVVPDPDDDQEYEYPWAAAAWAAPVPDDPVVLVVRLSRQQSSLCSNVVNCCVPDLQHQYEYEYEAEPLLVDPDGRRHSVSVRRVNSVVVQVVVQVVSVVTNYAYAYEYEYFEPICRQVPHPDDDPCVQHHYSNVVSVVVVVVVVPQPPHGHRYHYHYRD/DEEEEPCLWFLNVLLQQVCLVVVHEYEYEEQDPVSVVVSVVVGDRYPYYDYAQLLDLVRLVVVVVPDPDDDQEYEYPWAAAAWAAPVPDDPVVLVVRLSRQQSSLCSNVVNCCVPDLQHQYEYEYEAEPLLPDPDGRRHSVSVRRVNSVVVQVVVQVVSVVTNYAYAYEYEYFEPICRCVPHPDDDPCVQHHYSNRVSVVVVVVVVPCPPHHHRYHYHYDD

InterPro domains:
  IPR002347 Short-chain dehydrogenase/reductase SDR [PF00106] (2-183)
  IPR002347 Short-chain dehydrogenase/reductase SDR [PR00081] (1-17)
  IPR002347 Short-chain dehydrogenase/reductase SDR [PR00081] (141-160)
  IPR002347 Short-chain dehydrogenase/reductase SDR [PR00081] (162-179)
  IPR036291 NAD(P)-binding domain superfamily [SSF51735] (2-207)

Solvent-accessible surface area (backbone atoms only — not comparable to full-atom values): 22234 Å² total; per-residue (Å²): 76,35,37,32,31,27,27,50,46,52,47,27,34,39,38,51,52,52,41,27,74,71,63,38,40,32,38,38,26,19,72,46,53,69,45,39,52,58,54,49,72,74,42,89,30,54,75,50,70,48,64,40,57,44,56,38,55,68,45,42,53,53,56,58,68,71,50,92,60,82,46,45,31,35,37,43,45,47,60,70,48,55,44,42,47,64,59,73,52,52,69,70,59,49,49,49,43,39,31,42,36,34,39,19,48,50,37,52,50,29,52,46,47,59,75,34,37,87,34,70,25,42,35,36,38,56,56,40,54,48,43,75,45,65,37,61,38,27,18,69,43,14,9,36,38,17,12,44,49,26,25,50,52,3,45,52,56,63,34,63,96,39,59,29,44,67,26,40,30,26,42,45,69,56,46,42,72,54,41,78,68,11,73,49,89,68,86,50,82,83,33,35,48,33,61,58,53,26,51,53,50,52,53,58,61,72,61,53,59,102,58,82,66,52,68,44,77,46,73,75,132,76,35,37,30,32,28,28,49,45,54,48,27,33,38,38,50,51,54,42,28,73,72,64,37,37,32,37,38,26,19,72,46,52,69,46,38,52,59,54,50,71,73,42,87,30,53,74,51,70,46,63,38,56,45,54,38,56,69,45,41,51,53,58,58,67,70,50,91,61,83,48,43,30,35,36,42,44,47,60,69,50,54,43,42,48,63,61,72,53,52,68,70,59,51,49,50,44,39,31,42,38,32,40,19,49,50,37,51,49,30,51,46,46,58,74,35,38,85,34,70,25,41,34,36,38,58,55,41,54,48,43,75,45,65,36,60,38,27,19,70,42,13,9,37,38,17,13,44,49,25,26,50,53,4,46,52,55,63,34,64,94,39,59,28,42,66,25,41,32,25,41,44,70,57,47,42,72,54,42,77,67,9,72,50,90,67,85,49,82,86,33,33,47,34,60,58,53,25,50,54,51,52,55,57,61,73,60,53,59,100,59,82,66,52,67,43,77,47,73,75,134

Organism: NCBI:txid1219067